Protein AF-A0A5K0ZFK5-F1 (afdb_monomer)

Solvent-accessible surface area (backbone atoms only — not comparable to full-atom values): 21988 Å² total; per-residue (Å²): 106,70,67,53,51,36,44,46,55,50,48,54,50,52,52,49,49,63,75,48,61,84,63,78,87,82,88,67,73,70,59,65,65,57,40,47,61,36,30,50,50,50,35,52,39,52,66,35,90,48,63,68,56,15,51,52,41,49,51,47,44,51,63,68,31,66,89,51,40,67,65,50,42,47,50,45,37,49,56,55,43,52,53,73,75,44,92,79,82,52,53,67,60,52,43,52,50,42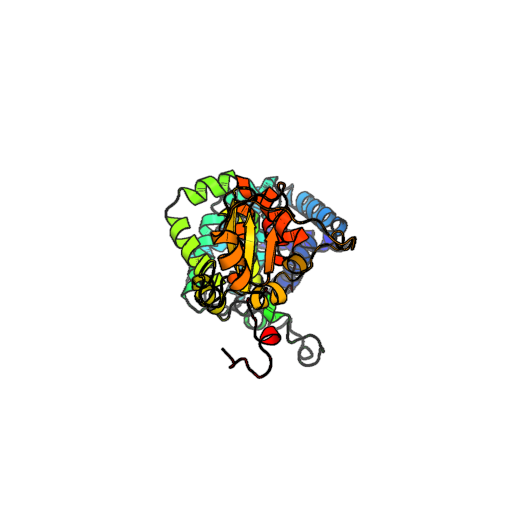,41,43,30,35,50,45,35,59,40,26,70,37,74,89,46,29,61,51,33,52,74,62,40,34,63,62,45,40,53,52,51,43,53,53,48,71,72,65,75,59,68,50,32,61,67,72,55,44,51,88,76,53,56,96,62,64,90,71,51,99,68,57,92,53,61,58,48,22,48,17,45,28,42,56,49,28,31,36,39,50,22,50,41,43,48,57,68,42,68,65,60,45,52,55,43,74,75,38,74,73,40,59,58,46,50,55,51,42,54,46,54,51,65,44,85,80,66,11,40,46,41,38,42,31,41,32,59,42,36,42,75,74,27,34,44,57,40,62,41,75,58,8,62,61,47,45,75,51,61,64,31,78,81,83,37,54,32,35,39,33,37,61,88,70,51,75,44,38,35,45,58,69,55,37,55,71,50,25,43,58,75,72,55,75,78,90,76,81,84,73,91,72,84,88,76,92,77,91,78,90,58,74,69,56,58,57,50,46,72,74,30,88,41,73,46,77,50,57,81,86,51,56,54,71,39,50,54,45,51,52,43,26,57,48,17,33,35,35,78,47,59,79,87,45,44,68,61,32,34,53,52,25,53,71,29,63,31,59,68,58,29,41,56,66,63,68,57,75,75,61,88,79,55,82,71,77,74,66,75,57,65,86,73,39,50,99,80,44,75,91,129

Nearest PDB structures (foldseek):
  4zbi-assembly2_B  TM=2.878E-01  e=2.462E+00  Homo sapiens
  4zbi-assembly4_D  TM=2.716E-01  e=4.589E+00  Homo sapiens
  8av9-assembly1_A  TM=2.940E-01  e=5.993E+00  Homo sapiens
  6fs2-assembly2_B  TM=2.934E-01  e=6.550E+00  Homo sapiens

pLDDT: mean 74.73, std 19.28, range [26.2, 96.94]

Sequence (389 aa):
SFVADCCFHVHSSVSVDVVGKLGCIPHDLVNEFEMEPAARALLLLIFSPCKQIASQTHNCLLEALKPHGSRYMELLVHSLEMVMHSSVNGAFDQLRVVIALMSLASCSNLSPYQDYIIQCGGPRVLSSIIRKHSSAGLRISRSSIVSHTLDKYDSRTCCSDHRDGWEGMDIILFFAMCSFAELAKNSDFLLEIRQTSEVQCSLETFLDLLNGRGFGSGVQWFVAHILRCFGMYGFPSKFGSRVRKQLNVDKYADLRLMLPDGEYLQAHKVILAARCPLLLVPTETASGSNKSRRASCADEDLEQLCTKFSNVVRLSSRVHGCCMKKLMEFAYTGFVEVDHDHVKHLKILAKLSNLQTLTFLLSGKRPKWGSAVATCDFSSALESAGHPF

Organism: NCBI:txid210225

Mean predicted aligned error: 12.01 Å

Structure (mmCIF, N/CA/C/O backbone):
data_AF-A0A5K0ZFK5-F1
#
_entry.id   AF-A0A5K0ZFK5-F1
#
loop_
_atom_site.group_PDB
_atom_site.id
_atom_site.type_symbol
_atom_site.label_atom_id
_atom_site.label_alt_id
_atom_site.label_comp_id
_atom_site.label_asym_id
_atom_site.label_entity_id
_atom_site.label_seq_id
_atom_site.pdbx_PDB_ins_code
_atom_site.Cartn_x
_atom_site.Cartn_y
_atom_site.Cartn_z
_atom_site.occupancy
_atom_site.B_iso_or_equiv
_atom_site.auth_seq_id
_atom_site.auth_comp_id
_atom_site.auth_asym_id
_atom_site.auth_atom_id
_atom_site.pdbx_PDB_model_num
ATOM 1 N N . SER A 1 1 ? 19.390 -21.320 -13.786 1.00 43.38 1 SER A N 1
ATOM 2 C CA . SER A 1 1 ? 19.225 -21.053 -15.223 1.00 43.38 1 SER A CA 1
ATOM 3 C C . SER A 1 1 ? 18.142 -20.015 -15.433 1.00 43.38 1 SER A C 1
ATOM 5 O O . SER A 1 1 ? 18.494 -18.853 -15.412 1.00 43.38 1 SER A O 1
ATOM 7 N N . PHE A 1 2 ? 16.850 -20.367 -15.403 1.00 41.78 2 PHE A N 1
ATOM 8 C CA . PHE A 1 2 ? 15.735 -19.467 -15.756 1.00 41.78 2 PHE A CA 1
ATOM 9 C C . PHE A 1 2 ? 15.775 -18.041 -15.169 1.00 41.78 2 PHE A C 1
ATOM 11 O O . PHE A 1 2 ? 15.620 -17.074 -15.897 1.00 41.78 2 PHE A O 1
ATOM 18 N N . VAL A 1 3 ? 16.028 -17.884 -13.865 1.00 41.66 3 VAL A N 1
ATOM 19 C CA . VAL A 1 3 ? 16.108 -16.552 -13.226 1.00 41.66 3 VAL A CA 1
ATOM 20 C C . VAL A 1 3 ? 17.280 -15.723 -13.764 1.00 41.66 3 VAL A C 1
ATOM 22 O O . VAL A 1 3 ? 17.138 -14.525 -13.983 1.00 41.66 3 VAL A O 1
ATOM 25 N N . ALA A 1 4 ? 18.428 -16.362 -13.996 1.00 48.28 4 ALA A N 1
ATOM 26 C CA . ALA A 1 4 ? 19.593 -15.710 -14.584 1.00 48.28 4 ALA A CA 1
ATOM 27 C C . ALA A 1 4 ? 19.340 -15.362 -16.057 1.00 48.28 4 ALA A C 1
ATOM 29 O O . ALA A 1 4 ? 19.705 -14.271 -16.476 1.00 48.28 4 ALA A O 1
ATOM 30 N N . ASP A 1 5 ? 18.641 -16.232 -16.790 1.00 47.66 5 ASP A N 1
ATOM 31 C CA . ASP A 1 5 ? 18.256 -16.012 -18.186 1.00 47.66 5 ASP A CA 1
ATOM 32 C C . ASP A 1 5 ? 17.273 -14.826 -18.300 1.00 47.66 5 ASP A C 1
ATOM 34 O O . ASP A 1 5 ? 17.488 -13.925 -19.107 1.00 47.66 5 ASP A O 1
ATOM 38 N N . CYS A 1 6 ? 16.264 -14.727 -17.422 1.00 50.66 6 CYS A N 1
ATOM 39 C CA . CYS A 1 6 ? 15.365 -13.566 -17.356 1.00 50.66 6 CYS A CA 1
ATOM 40 C C . CYS A 1 6 ? 16.104 -12.267 -16.999 1.00 50.66 6 CYS A C 1
ATOM 42 O O . CYS A 1 6 ? 15.890 -11.245 -17.649 1.00 50.66 6 CYS A O 1
ATOM 44 N N . CYS A 1 7 ? 16.984 -12.288 -15.989 1.00 50.97 7 CYS A N 1
ATOM 45 C CA . CYS A 1 7 ? 17.788 -11.116 -15.628 1.00 50.97 7 CYS A CA 1
ATOM 46 C C . CYS A 1 7 ? 18.709 -10.687 -16.780 1.00 50.97 7 CYS A C 1
ATOM 48 O O . CYS A 1 7 ? 18.853 -9.494 -17.040 1.00 50.97 7 CYS A O 1
ATOM 50 N N . PHE A 1 8 ? 19.310 -11.649 -17.483 1.00 51.06 8 PHE A N 1
ATOM 51 C CA . PHE A 1 8 ? 20.207 -11.401 -18.604 1.00 51.06 8 PHE A CA 1
ATOM 52 C C . PHE A 1 8 ? 19.466 -10.852 -19.826 1.00 51.06 8 PHE A C 1
ATOM 54 O O . PHE A 1 8 ? 19.931 -9.878 -20.411 1.00 51.06 8 PHE A O 1
ATOM 61 N N . HIS A 1 9 ? 18.300 -11.396 -20.187 1.00 55.97 9 HIS A N 1
ATOM 62 C CA . HIS A 1 9 ? 17.491 -10.894 -21.304 1.00 55.97 9 HIS A CA 1
ATOM 63 C C . HIS A 1 9 ? 16.964 -9.476 -21.055 1.00 55.97 9 HIS A C 1
ATOM 65 O O . HIS A 1 9 ? 17.112 -8.611 -21.915 1.00 55.97 9 HIS A O 1
ATOM 71 N N . VAL A 1 10 ? 16.439 -9.193 -19.854 1.00 53.88 10 VAL A N 1
ATOM 72 C CA . VAL A 1 10 ? 15.960 -7.842 -19.507 1.00 53.88 10 VAL A CA 1
ATOM 73 C C . VAL A 1 10 ? 17.112 -6.827 -19.521 1.00 53.88 10 VAL A C 1
ATOM 75 O O . VAL A 1 10 ? 16.961 -5.718 -20.029 1.00 53.88 10 VAL A O 1
ATOM 78 N N . HIS A 1 11 ? 18.286 -7.209 -19.011 1.00 51.56 11 HIS A N 1
ATOM 79 C CA . HIS A 1 11 ? 19.435 -6.312 -18.908 1.00 51.56 11 HIS A CA 1
ATOM 80 C C . HIS A 1 11 ? 20.177 -6.108 -20.236 1.00 51.56 11 HIS A C 1
ATOM 82 O O . HIS A 1 11 ? 20.520 -4.973 -20.569 1.00 51.56 11 HIS A O 1
ATOM 88 N N . SER A 1 12 ? 20.442 -7.178 -20.992 1.00 43.53 12 SER A N 1
ATOM 89 C CA . SER A 1 12 ? 21.165 -7.104 -22.268 1.00 43.53 12 SER A CA 1
ATOM 90 C C . SER A 1 12 ? 20.403 -6.257 -23.282 1.00 43.53 12 SER A C 1
ATOM 92 O O . SER A 1 12 ? 20.999 -5.368 -23.876 1.00 43.53 12 SER A O 1
ATOM 94 N N . SER A 1 13 ? 19.087 -6.418 -23.397 1.00 43.31 13 SER A N 1
ATOM 95 C CA . SER A 1 13 ? 18.300 -5.686 -24.391 1.00 43.31 13 SER A CA 1
ATOM 96 C C . SER A 1 13 ? 17.993 -4.242 -23.987 1.00 43.31 13 SER A C 1
ATOM 98 O O . SER A 1 13 ? 18.060 -3.380 -24.847 1.00 43.31 13 SER A O 1
ATOM 100 N N . VAL A 1 14 ? 17.736 -3.912 -22.710 1.00 41.12 14 VAL A N 1
ATOM 101 C CA . VAL A 1 14 ? 17.539 -2.498 -22.302 1.00 41.12 14 VAL A CA 1
ATOM 102 C C . VAL A 1 14 ? 18.869 -1.727 -22.300 1.00 41.12 14 VAL A C 1
ATOM 104 O O . VAL A 1 14 ? 18.901 -0.552 -22.657 1.00 41.12 14 VAL A O 1
ATOM 107 N N . SER A 1 15 ? 19.991 -2.384 -21.983 1.00 35.34 15 SER A N 1
ATOM 108 C CA . SER A 1 15 ? 21.320 -1.769 -22.113 1.00 35.34 15 SER A CA 1
ATOM 109 C C . SER A 1 15 ? 21.721 -1.586 -23.580 1.00 35.34 15 SER A C 1
ATOM 111 O O . SER A 1 15 ? 22.246 -0.535 -23.928 1.00 35.34 15 SER A O 1
ATOM 113 N N . VAL A 1 16 ? 21.443 -2.557 -24.458 1.00 34.56 16 VAL A N 1
ATOM 114 C CA . VAL A 1 16 ? 21.756 -2.467 -25.898 1.00 34.56 16 VAL A CA 1
ATOM 115 C C . VAL A 1 16 ? 20.800 -1.518 -26.632 1.00 34.56 16 VAL A C 1
ATOM 117 O O . VAL A 1 16 ? 21.256 -0.755 -27.481 1.00 34.56 16 VAL A O 1
ATOM 120 N N . ASP A 1 17 ? 19.519 -1.458 -26.262 1.00 37.19 17 ASP A N 1
ATOM 121 C CA . ASP A 1 17 ? 18.563 -0.544 -26.896 1.00 37.19 17 ASP A CA 1
ATOM 122 C C . ASP A 1 17 ? 18.701 0.894 -26.413 1.00 37.19 17 ASP A C 1
ATOM 124 O O . ASP A 1 17 ? 18.591 1.807 -27.225 1.00 37.19 17 ASP A O 1
ATOM 128 N N . VAL A 1 18 ? 18.992 1.143 -25.135 1.00 35.75 18 VAL A N 1
ATOM 129 C CA . VAL A 1 18 ? 19.083 2.529 -24.653 1.00 35.75 18 VAL A CA 1
ATOM 130 C C . VAL A 1 18 ? 20.481 3.128 -24.867 1.00 35.75 18 VAL A C 1
ATOM 132 O O . VAL A 1 18 ? 20.592 4.325 -25.131 1.00 35.75 18 VAL A O 1
ATOM 135 N N . VAL A 1 19 ? 21.552 2.321 -24.841 1.00 32.56 19 VAL A N 1
ATOM 136 C CA . VAL A 1 19 ? 22.921 2.796 -25.147 1.00 32.56 19 VAL A CA 1
ATOM 137 C C . VAL A 1 19 ? 23.208 2.785 -26.656 1.00 32.56 19 VAL A C 1
ATOM 139 O O . VAL A 1 19 ? 24.005 3.597 -27.119 1.00 32.56 19 VAL A O 1
ATOM 142 N N . GLY A 1 20 ? 22.536 1.933 -27.441 1.00 31.80 20 GLY A N 1
ATOM 143 C CA . GLY A 1 20 ? 22.727 1.832 -28.893 1.00 31.80 20 GLY A CA 1
ATOM 144 C C . GLY A 1 20 ? 21.779 2.671 -29.760 1.00 31.80 20 GLY A C 1
ATOM 145 O O . GLY A 1 20 ? 22.152 3.009 -30.878 1.00 31.80 20 GLY A O 1
ATOM 146 N N . LYS A 1 21 ? 20.573 3.042 -29.293 1.00 35.56 21 LYS A N 1
ATOM 147 C CA . LYS A 1 21 ? 19.525 3.624 -30.171 1.00 35.56 21 LYS A CA 1
ATOM 148 C C . LYS A 1 21 ? 19.198 5.106 -29.951 1.00 35.56 21 LYS A C 1
ATOM 150 O O . LYS A 1 21 ? 18.227 5.599 -30.518 1.00 35.56 21 LYS A O 1
ATOM 155 N N . LEU A 1 22 ? 20.038 5.857 -29.232 1.00 31.20 22 LEU A N 1
ATOM 156 C CA . LEU A 1 22 ? 20.017 7.333 -29.284 1.00 31.20 22 LEU A CA 1
ATOM 157 C C . LEU A 1 22 ? 20.700 7.909 -30.546 1.00 31.20 22 LEU A C 1
ATOM 159 O O . LEU A 1 22 ? 20.709 9.121 -30.744 1.00 31.20 22 LEU A O 1
ATOM 163 N N . GLY A 1 23 ? 21.192 7.054 -31.449 1.00 27.72 23 GLY A N 1
ATOM 164 C CA . GLY A 1 23 ? 21.588 7.435 -32.801 1.00 27.72 23 GLY A CA 1
ATOM 165 C C . GLY A 1 23 ? 21.815 6.216 -33.697 1.00 27.72 23 GLY A C 1
ATOM 166 O O . GLY A 1 23 ? 22.796 5.511 -33.514 1.00 27.72 23 GLY A O 1
ATOM 167 N N . CYS A 1 24 ? 20.944 6.043 -34.700 1.00 26.56 24 CYS A N 1
ATOM 168 C CA . CYS A 1 24 ? 21.147 5.259 -35.935 1.00 26.56 24 CYS A CA 1
ATOM 169 C C . CYS A 1 24 ? 20.766 3.743 -35.974 1.00 26.56 24 CYS A C 1
ATOM 171 O O . CYS A 1 24 ? 21.586 2.881 -35.693 1.00 26.56 24 CYS A O 1
ATOM 173 N N . ILE A 1 25 ? 19.589 3.483 -36.596 1.00 26.20 25 ILE A N 1
ATOM 174 C CA . ILE A 1 25 ? 19.181 2.342 -37.483 1.00 26.20 25 ILE A CA 1
ATOM 175 C C . ILE A 1 25 ? 18.858 0.964 -36.809 1.00 26.20 25 ILE A C 1
ATOM 177 O O . ILE A 1 25 ? 19.362 0.674 -35.734 1.00 26.20 25 ILE A O 1
ATOM 181 N N . PRO A 1 26 ? 18.056 0.067 -37.442 1.00 35.16 26 PRO A N 1
ATOM 182 C CA . PRO A 1 26 ? 16.591 -0.013 -37.510 1.00 35.16 26 PRO A CA 1
ATOM 183 C C . PRO A 1 26 ? 15.972 -1.109 -36.597 1.00 35.16 26 PRO A C 1
ATOM 185 O O . PRO A 1 26 ? 16.657 -1.922 -35.989 1.00 35.16 26 PRO A O 1
ATOM 188 N N . HIS A 1 27 ? 14.637 -1.113 -36.532 1.00 40.22 27 HIS A N 1
ATOM 189 C CA . HIS A 1 27 ? 13.757 -2.056 -35.829 1.00 40.22 27 HIS A CA 1
ATOM 190 C C . HIS A 1 27 ? 14.098 -3.550 -35.994 1.00 40.22 27 HIS A C 1
ATOM 192 O O . HIS A 1 27 ? 13.883 -4.101 -37.069 1.00 40.22 27 HIS A O 1
ATOM 198 N N . ASP A 1 28 ? 14.389 -4.223 -34.877 1.00 35.78 28 ASP A N 1
ATOM 199 C CA . ASP A 1 28 ? 13.986 -5.619 -34.672 1.00 35.78 28 ASP A CA 1
ATOM 200 C C . ASP A 1 28 ? 12.781 -5.642 -33.726 1.00 35.78 28 ASP A C 1
ATOM 202 O O . ASP A 1 28 ? 12.896 -5.686 -32.502 1.00 35.78 28 ASP A O 1
ATOM 206 N N . LEU A 1 29 ? 11.591 -5.585 -34.330 1.00 40.47 29 LEU A N 1
ATOM 207 C CA . LEU A 1 29 ? 10.283 -5.680 -33.669 1.00 40.47 29 LEU A CA 1
ATOM 208 C C . LEU A 1 29 ? 10.113 -6.962 -32.836 1.00 40.47 29 LEU A C 1
ATOM 210 O O . LEU A 1 29 ? 9.265 -7.002 -31.955 1.00 40.47 29 LEU A O 1
ATOM 214 N N . VAL A 1 30 ? 10.907 -8.000 -33.104 1.00 41.25 30 VAL A N 1
ATOM 215 C CA . VAL A 1 30 ? 10.791 -9.323 -32.473 1.00 41.25 30 VAL A CA 1
ATOM 216 C C . VAL A 1 30 ? 11.303 -9.319 -31.027 1.00 41.25 30 VAL A C 1
ATOM 218 O O . VAL A 1 30 ? 10.747 -10.023 -30.191 1.00 41.25 30 VAL A O 1
ATOM 221 N N . ASN A 1 31 ? 12.294 -8.483 -30.694 1.00 55.72 31 ASN A N 1
ATOM 222 C CA . ASN A 1 31 ? 12.920 -8.507 -29.368 1.00 55.72 31 ASN A CA 1
ATOM 223 C C . ASN A 1 31 ? 12.060 -7.788 -28.307 1.00 55.72 31 ASN A C 1
ATOM 225 O O . ASN A 1 31 ? 11.930 -8.266 -27.190 1.00 55.72 31 ASN A O 1
ATOM 229 N N . GLU A 1 32 ? 11.384 -6.681 -28.643 1.00 55.88 32 GLU A N 1
ATOM 230 C CA . GLU A 1 32 ? 10.577 -5.910 -27.671 1.00 55.88 32 GLU A CA 1
ATOM 231 C C . GLU A 1 32 ? 9.338 -6.669 -27.155 1.00 55.88 32 GLU A C 1
ATOM 233 O O . GLU A 1 32 ? 8.890 -6.439 -26.030 1.00 55.88 32 GLU A O 1
ATOM 238 N N . PHE A 1 33 ? 8.805 -7.609 -27.938 1.00 59.19 33 PHE A N 1
ATOM 239 C CA . PHE A 1 33 ? 7.636 -8.404 -27.552 1.00 59.19 33 PHE A CA 1
ATOM 240 C C . PHE A 1 33 ? 7.965 -9.565 -26.606 1.00 59.19 33 PHE A C 1
ATOM 242 O O . PHE A 1 33 ? 7.123 -9.941 -25.793 1.00 59.19 33 PHE A O 1
ATOM 249 N N . GLU A 1 34 ? 9.192 -10.088 -26.638 1.00 67.81 34 GLU A N 1
ATOM 250 C CA . GLU A 1 34 ? 9.672 -11.063 -25.647 1.00 67.81 34 GLU A CA 1
ATOM 251 C C . GLU A 1 34 ? 10.040 -10.392 -24.310 1.00 67.81 34 GLU A C 1
ATOM 253 O O . GLU A 1 34 ? 10.071 -11.033 -23.254 1.00 67.81 34 GLU A O 1
ATOM 258 N N . MET A 1 35 ? 10.245 -9.072 -24.330 1.00 73.19 35 MET A N 1
ATOM 259 C CA . MET A 1 35 ? 10.712 -8.300 -23.180 1.00 73.19 35 MET A CA 1
ATOM 260 C C . MET A 1 35 ? 9.621 -7.989 -22.155 1.00 73.19 35 MET A C 1
ATOM 262 O O . MET A 1 35 ? 9.922 -7.983 -20.962 1.00 73.19 35 MET A O 1
ATOM 266 N N . GLU A 1 36 ? 8.363 -7.770 -22.559 1.00 83.00 36 GLU A N 1
ATOM 267 C CA . GLU A 1 36 ? 7.266 -7.607 -21.585 1.00 83.00 36 GLU A CA 1
ATOM 268 C C . GLU A 1 36 ? 7.057 -8.869 -20.747 1.00 83.00 36 GLU A C 1
ATOM 270 O O . GLU A 1 36 ? 7.110 -8.754 -19.518 1.00 83.00 36 GLU A O 1
ATOM 275 N N . PRO A 1 37 ? 6.921 -10.072 -21.342 1.00 79.81 37 PRO A N 1
ATOM 276 C CA . PRO A 1 37 ? 6.804 -11.301 -20.570 1.00 79.81 37 PRO A CA 1
ATOM 277 C C . PRO A 1 37 ? 8.011 -11.543 -19.659 1.00 79.81 37 PRO A C 1
ATOM 279 O O . PRO A 1 37 ? 7.828 -11.949 -18.509 1.00 79.81 37 PRO A O 1
ATOM 282 N N . ALA A 1 38 ? 9.233 -11.256 -20.127 1.00 80.50 38 ALA A N 1
ATOM 283 C CA . ALA A 1 38 ? 10.453 -11.416 -19.337 1.00 80.50 38 ALA A CA 1
ATOM 284 C C . ALA A 1 38 ? 10.520 -10.438 -18.149 1.00 80.50 38 ALA A C 1
ATOM 286 O O . ALA A 1 38 ? 10.748 -10.862 -17.012 1.00 80.50 38 ALA A O 1
ATOM 287 N N . ALA A 1 39 ? 10.264 -9.146 -18.379 1.00 84.12 39 ALA A N 1
ATOM 288 C CA . ALA A 1 39 ? 10.234 -8.124 -17.331 1.00 84.12 39 ALA A CA 1
ATOM 289 C C . ALA A 1 39 ? 9.124 -8.402 -16.306 1.00 84.12 39 ALA A C 1
ATOM 291 O O . ALA A 1 39 ? 9.333 -8.288 -15.096 1.00 84.12 39 ALA A O 1
ATOM 292 N N . ARG A 1 40 ? 7.959 -8.856 -16.776 1.00 85.56 40 ARG A N 1
ATOM 293 C CA . ARG A 1 40 ? 6.840 -9.266 -15.925 1.00 85.56 40 ARG A CA 1
ATOM 294 C C . ARG A 1 40 ? 7.186 -10.493 -15.085 1.00 85.56 40 ARG A C 1
ATOM 296 O O . ARG A 1 40 ? 6.890 -10.513 -13.891 1.00 85.56 40 ARG A O 1
ATOM 303 N N . ALA A 1 41 ? 7.811 -11.511 -15.676 1.00 85.06 41 ALA A N 1
ATOM 304 C CA . ALA A 1 41 ? 8.255 -12.698 -14.951 1.00 85.06 41 ALA A CA 1
ATOM 305 C C . ALA A 1 41 ? 9.278 -12.335 -13.867 1.00 85.06 41 ALA A C 1
ATOM 307 O O . ALA A 1 41 ? 9.127 -12.762 -12.721 1.00 85.06 41 ALA A O 1
ATOM 308 N N . LEU A 1 42 ? 10.263 -11.493 -14.197 1.00 87.12 42 LEU A N 1
ATOM 309 C CA . LEU A 1 42 ? 11.239 -10.973 -13.240 1.00 87.12 42 LEU A CA 1
ATOM 310 C C . LEU A 1 42 ? 10.550 -10.263 -12.068 1.00 87.12 42 LEU A C 1
ATOM 312 O O . LEU A 1 42 ? 10.828 -10.576 -10.908 1.00 87.12 42 LEU A O 1
ATOM 316 N N . LEU A 1 43 ? 9.601 -9.370 -12.358 1.00 88.12 43 LEU A N 1
ATOM 317 C CA . LEU A 1 43 ? 8.835 -8.671 -11.333 1.00 88.12 43 LEU A CA 1
ATOM 318 C C . LEU A 1 43 ? 8.073 -9.661 -10.437 1.00 88.12 43 LEU A C 1
ATOM 320 O O . LEU A 1 43 ? 8.190 -9.615 -9.216 1.00 88.12 43 LEU A O 1
ATOM 324 N N . LEU A 1 44 ? 7.339 -10.617 -11.009 1.00 88.00 44 LEU A N 1
ATOM 325 C CA . LEU A 1 44 ? 6.598 -11.616 -10.229 1.00 88.00 44 LEU A CA 1
ATOM 326 C C . LEU A 1 44 ? 7.513 -12.480 -9.346 1.00 88.00 44 LEU A C 1
ATOM 328 O O . LEU A 1 44 ? 7.132 -12.833 -8.229 1.00 88.00 44 LEU A O 1
ATOM 332 N N . LEU A 1 45 ? 8.725 -12.793 -9.811 1.00 88.94 45 LEU A N 1
ATOM 333 C CA . LEU A 1 45 ? 9.728 -13.521 -9.033 1.00 88.94 45 LEU A CA 1
ATOM 334 C C . LEU A 1 45 ? 10.265 -12.684 -7.861 1.00 88.94 45 LEU A C 1
ATOM 336 O O . LEU A 1 45 ? 10.371 -13.199 -6.746 1.00 88.94 45 LEU A O 1
ATOM 340 N N . ILE A 1 46 ? 10.524 -11.390 -8.072 1.00 87.94 46 ILE A N 1
ATOM 341 C CA . ILE A 1 46 ? 10.930 -10.438 -7.020 1.00 87.94 46 ILE A CA 1
ATOM 342 C C . ILE A 1 46 ? 9.831 -10.271 -5.965 1.00 87.94 46 ILE A C 1
ATOM 344 O O . ILE A 1 46 ? 10.106 -10.221 -4.762 1.00 87.94 46 ILE A O 1
ATOM 348 N N . PHE A 1 47 ? 8.574 -10.213 -6.403 1.00 85.88 47 PHE A N 1
ATOM 349 C CA . PHE A 1 47 ? 7.400 -10.078 -5.539 1.00 85.88 47 PHE A CA 1
ATOM 350 C C . PHE A 1 47 ? 6.843 -11.427 -5.053 1.00 85.88 47 PHE A C 1
ATOM 352 O O . PHE A 1 47 ? 5.768 -11.475 -4.447 1.00 85.88 47 PHE A O 1
ATOM 359 N N . SER A 1 48 ? 7.576 -12.525 -5.263 1.00 86.25 48 SER A N 1
ATOM 360 C CA . SER A 1 48 ? 7.136 -13.862 -4.877 1.00 86.25 48 SER A CA 1
ATOM 361 C C . SER A 1 48 ? 6.899 -13.968 -3.363 1.00 86.25 48 SER A C 1
ATOM 363 O O . SER A 1 48 ? 7.726 -13.517 -2.563 1.00 86.25 48 SER A O 1
ATOM 365 N N . PRO A 1 49 ? 5.809 -14.625 -2.917 1.00 82.56 49 PRO A N 1
ATOM 366 C CA . PRO A 1 49 ? 5.601 -14.915 -1.499 1.00 82.56 49 PRO A CA 1
ATOM 367 C C . PRO A 1 49 ? 6.634 -15.913 -0.948 1.00 82.56 49 PRO A C 1
ATOM 369 O O . PRO A 1 49 ? 6.807 -16.008 0.271 1.00 82.56 49 PRO A O 1
ATOM 372 N N . CYS A 1 50 ? 7.329 -16.653 -1.821 1.00 87.50 50 CYS A N 1
ATOM 373 C CA . CYS A 1 50 ? 8.421 -17.534 -1.439 1.00 87.50 50 CYS A CA 1
ATOM 374 C C . CYS A 1 50 ? 9.703 -16.721 -1.220 1.00 87.50 50 CYS A C 1
ATOM 376 O O . CYS A 1 50 ? 10.346 -16.278 -2.173 1.00 87.50 50 CYS A O 1
ATOM 378 N N . LYS A 1 51 ? 10.111 -16.579 0.048 1.00 88.69 51 LYS A N 1
ATOM 379 C CA . LYS A 1 51 ? 11.319 -15.829 0.435 1.00 88.69 51 LYS A CA 1
ATOM 380 C C . LYS A 1 51 ? 12.582 -16.312 -0.280 1.00 88.69 51 LYS A C 1
ATOM 382 O O . LYS A 1 51 ? 13.428 -15.491 -0.611 1.00 88.69 51 LYS A O 1
ATOM 387 N N . GLN A 1 52 ? 12.704 -17.619 -0.515 1.00 90.94 52 GLN A N 1
ATOM 388 C CA . GLN A 1 52 ? 13.859 -18.193 -1.202 1.00 90.94 52 GLN A CA 1
ATOM 389 C C . GLN A 1 52 ? 13.921 -17.737 -2.664 1.00 90.94 52 GLN A C 1
ATOM 391 O O . GLN A 1 52 ? 14.961 -17.248 -3.092 1.00 90.94 52 GLN A O 1
ATOM 396 N N . ILE A 1 53 ? 12.804 -17.826 -3.396 1.00 88.69 53 ILE A N 1
ATOM 397 C CA . ILE A 1 53 ? 12.719 -17.381 -4.796 1.00 88.69 53 ILE A CA 1
ATOM 398 C C . ILE A 1 53 ? 12.990 -15.880 -4.891 1.00 88.69 53 ILE A C 1
ATOM 400 O O . ILE A 1 53 ? 13.839 -15.460 -5.675 1.00 88.69 53 ILE A O 1
ATOM 404 N N . ALA A 1 54 ? 12.320 -15.078 -4.060 1.00 88.56 54 ALA A N 1
ATOM 405 C CA . ALA A 1 54 ? 12.493 -13.629 -4.062 1.00 88.56 54 ALA A CA 1
ATOM 406 C C . ALA A 1 54 ? 13.944 -13.226 -3.746 1.00 88.56 54 ALA A C 1
ATOM 408 O O . ALA A 1 54 ? 14.516 -12.386 -4.435 1.00 88.56 54 ALA A O 1
ATOM 409 N N . SER A 1 55 ? 14.570 -13.858 -2.745 1.00 88.69 55 SER A N 1
ATOM 410 C CA . SER A 1 55 ? 15.962 -13.582 -2.370 1.00 88.69 55 SER A CA 1
ATOM 411 C C . SER A 1 55 ? 16.955 -13.997 -3.454 1.00 88.69 55 SER A C 1
ATOM 413 O O . SER A 1 55 ? 17.877 -13.240 -3.740 1.00 88.69 55 SER A O 1
ATOM 415 N N . GLN A 1 56 ? 16.784 -15.174 -4.063 1.00 89.19 56 GLN A N 1
ATOM 416 C CA . GLN A 1 56 ? 17.650 -15.626 -5.155 1.00 89.19 56 GLN A CA 1
ATOM 417 C C . GLN A 1 56 ? 17.526 -14.707 -6.370 1.00 89.19 56 GLN A C 1
ATOM 419 O O . GLN A 1 56 ? 18.536 -14.316 -6.945 1.00 89.19 56 GLN A O 1
ATOM 424 N N . THR A 1 57 ? 16.302 -14.303 -6.708 1.00 87.62 57 THR A N 1
ATOM 425 C CA . THR A 1 57 ? 16.037 -13.376 -7.814 1.00 87.62 57 THR A CA 1
ATOM 426 C C . THR A 1 57 ? 16.674 -12.014 -7.569 1.00 87.62 57 THR A C 1
ATOM 428 O O . THR A 1 57 ? 17.350 -11.493 -8.451 1.00 87.62 57 THR A O 1
ATOM 431 N N . HIS A 1 58 ? 16.542 -11.470 -6.355 1.00 88.44 58 HIS A N 1
ATOM 432 C CA . HIS A 1 58 ? 17.214 -10.229 -5.972 1.00 88.44 58 HIS A CA 1
ATOM 433 C C . HIS A 1 58 ? 18.737 -10.322 -6.112 1.00 88.44 58 HIS A C 1
ATOM 435 O O . HIS A 1 58 ? 19.344 -9.407 -6.660 1.00 88.44 58 HIS A O 1
ATOM 441 N N . ASN A 1 59 ? 19.345 -11.424 -5.664 1.00 86.50 59 ASN A N 1
ATOM 442 C CA . ASN A 1 59 ? 20.789 -11.625 -5.783 1.00 86.50 59 ASN A CA 1
ATOM 443 C C . ASN A 1 59 ? 21.220 -11.722 -7.251 1.00 86.50 59 ASN A C 1
ATOM 445 O O . ASN A 1 59 ? 22.159 -11.045 -7.650 1.00 86.50 59 ASN A O 1
ATOM 449 N N . CYS A 1 60 ? 20.513 -12.503 -8.074 1.00 86.62 60 CYS A N 1
ATOM 450 C CA . CYS A 1 60 ? 20.804 -12.606 -9.505 1.00 86.62 60 CYS A CA 1
ATOM 451 C C . CYS A 1 60 ? 20.688 -11.253 -10.215 1.00 86.62 60 CYS A C 1
ATOM 453 O O . CYS A 1 60 ? 21.546 -10.917 -11.026 1.00 86.62 60 CYS A O 1
ATOM 455 N N . LEU A 1 61 ? 19.651 -10.470 -9.904 1.00 86.12 61 LEU A N 1
ATOM 456 C CA . LEU A 1 61 ? 19.475 -9.137 -10.473 1.00 86.12 61 LEU A CA 1
ATOM 457 C C . LEU A 1 61 ? 20.589 -8.180 -10.028 1.00 86.12 61 LEU A C 1
ATOM 459 O O . LEU A 1 61 ? 21.120 -7.439 -10.849 1.00 86.12 61 LEU A O 1
ATOM 463 N N . LEU A 1 62 ? 20.977 -8.221 -8.751 1.00 85.94 62 LEU A N 1
ATOM 464 C CA . LEU A 1 62 ? 22.076 -7.411 -8.233 1.00 85.94 62 LEU A CA 1
ATOM 465 C C . LEU A 1 62 ? 23.397 -7.741 -8.939 1.00 85.94 62 LEU A C 1
ATOM 467 O O . LEU A 1 62 ? 24.087 -6.825 -9.371 1.00 85.94 62 LEU A O 1
ATOM 471 N N . GLU A 1 63 ? 23.728 -9.026 -9.100 1.00 84.25 63 GLU A N 1
ATOM 472 C CA . GLU A 1 63 ? 24.920 -9.460 -9.843 1.00 84.25 63 GLU A CA 1
ATOM 473 C C . GLU A 1 63 ? 24.886 -8.995 -11.303 1.00 84.25 63 GLU A C 1
ATOM 475 O O . GLU A 1 63 ? 25.888 -8.486 -11.803 1.00 84.25 63 GLU A O 1
ATOM 480 N N . ALA A 1 64 ? 23.732 -9.106 -11.968 1.00 81.88 64 ALA A N 1
ATOM 481 C CA . ALA A 1 64 ? 23.567 -8.661 -13.350 1.00 81.88 64 ALA A CA 1
ATOM 482 C C . ALA A 1 64 ? 23.773 -7.144 -13.510 1.00 81.88 64 ALA A C 1
ATOM 484 O O . ALA A 1 64 ? 24.335 -6.705 -14.509 1.00 81.88 64 ALA A O 1
ATOM 485 N N . LEU A 1 65 ? 23.365 -6.351 -12.514 1.00 83.56 65 LEU A N 1
ATOM 486 C CA . LEU A 1 65 ? 23.478 -4.893 -12.530 1.00 83.56 65 LEU A CA 1
ATOM 487 C C . LEU A 1 65 ? 24.853 -4.369 -12.084 1.00 83.56 65 LEU A C 1
ATOM 489 O O . LEU A 1 65 ? 25.133 -3.187 -12.278 1.00 83.56 65 LEU A O 1
ATOM 493 N N . LYS A 1 66 ? 25.739 -5.188 -11.501 1.00 82.00 66 LYS A N 1
ATOM 494 C CA . LYS A 1 66 ? 27.057 -4.719 -11.020 1.00 82.00 66 LYS A CA 1
ATOM 495 C C . LYS A 1 66 ? 27.878 -3.931 -12.055 1.00 82.00 66 LYS A C 1
ATOM 497 O O . LYS A 1 66 ? 28.449 -2.918 -11.657 1.00 82.00 66 LYS A O 1
ATOM 502 N N . PRO A 1 67 ? 27.955 -4.325 -13.342 1.00 79.75 67 PRO A N 1
ATOM 503 C CA . PRO A 1 67 ? 28.819 -3.636 -14.302 1.00 79.75 67 PRO A CA 1
ATOM 504 C C . PRO A 1 67 ? 28.351 -2.215 -14.657 1.00 79.75 67 PRO A C 1
ATOM 506 O O . PRO A 1 67 ? 29.180 -1.323 -14.820 1.00 79.75 67 PRO A O 1
ATOM 509 N N . HIS A 1 68 ? 27.035 -1.995 -14.781 1.00 80.81 68 HIS A N 1
ATOM 510 C CA . HIS A 1 68 ? 26.468 -0.767 -15.371 1.00 80.81 68 HIS A CA 1
ATOM 511 C C . HIS A 1 68 ? 25.193 -0.255 -14.678 1.00 80.81 68 HIS A C 1
ATOM 513 O O . HIS A 1 68 ? 24.484 0.589 -15.221 1.00 80.81 68 HIS A O 1
ATOM 519 N N . GLY A 1 69 ? 24.883 -0.745 -13.479 1.00 81.56 69 GLY A N 1
ATOM 520 C CA . GLY A 1 69 ? 23.578 -0.557 -12.847 1.00 81.56 69 GLY A CA 1
ATOM 521 C C . GLY A 1 69 ? 23.211 0.897 -12.560 1.00 81.56 69 GLY A C 1
ATOM 522 O O . GLY A 1 69 ? 22.054 1.257 -12.732 1.00 81.56 69 GLY A O 1
ATOM 523 N N . SER A 1 70 ? 24.168 1.756 -12.195 1.00 85.38 70 SER A N 1
ATOM 524 C CA . SER A 1 70 ? 23.908 3.195 -12.019 1.00 85.38 70 SER A CA 1
ATOM 525 C C . SER A 1 70 ? 23.476 3.840 -13.336 1.00 85.38 70 SER A C 1
ATOM 527 O O . SER A 1 70 ? 22.368 4.356 -13.439 1.00 85.38 70 SER A O 1
ATOM 529 N N . ARG A 1 71 ? 24.287 3.705 -14.391 1.00 85.81 71 ARG A N 1
ATOM 530 C CA . ARG A 1 71 ? 23.948 4.217 -15.725 1.00 85.81 71 ARG A CA 1
ATOM 531 C C . ARG A 1 71 ? 22.607 3.673 -16.221 1.00 85.81 71 ARG A C 1
ATOM 533 O O . ARG A 1 71 ? 21.825 4.412 -16.806 1.00 85.81 71 ARG A O 1
ATOM 540 N N . TYR A 1 72 ? 22.320 2.403 -15.956 1.00 84.94 72 TYR A N 1
ATOM 541 C CA . TYR A 1 72 ? 21.040 1.784 -16.282 1.00 84.94 72 TYR A CA 1
ATOM 542 C C . TYR A 1 72 ? 19.851 2.468 -15.584 1.00 84.94 72 TYR A C 1
ATOM 544 O O . TYR A 1 72 ? 18.859 2.779 -16.241 1.00 84.94 72 TYR A O 1
ATOM 552 N N . MET A 1 73 ? 19.949 2.762 -14.282 1.00 88.44 73 MET A N 1
ATOM 553 C CA . MET A 1 73 ? 18.888 3.480 -13.561 1.00 88.44 73 MET A CA 1
ATOM 554 C C . MET A 1 73 ? 18.674 4.897 -14.102 1.00 88.44 73 MET A C 1
ATOM 556 O O . MET A 1 73 ? 17.530 5.326 -14.239 1.00 88.44 73 MET A O 1
ATOM 560 N N . GLU A 1 74 ? 19.754 5.607 -14.435 1.00 87.75 74 GLU A N 1
ATOM 561 C CA . GLU A 1 74 ? 19.691 6.952 -15.022 1.00 87.75 74 GLU A CA 1
ATOM 562 C C . GLU A 1 74 ? 18.907 6.927 -16.335 1.00 87.75 74 GLU A C 1
ATOM 564 O O . GLU A 1 74 ? 17.981 7.709 -16.543 1.00 87.75 74 GLU A O 1
ATOM 569 N N . LEU A 1 75 ? 19.243 5.964 -17.194 1.00 85.56 75 LEU A N 1
ATOM 570 C CA . LEU A 1 75 ? 18.593 5.747 -18.477 1.00 85.56 75 LEU A CA 1
ATOM 571 C C . LEU A 1 75 ? 17.114 5.379 -18.323 1.00 85.56 75 LEU A C 1
ATOM 573 O O . LEU A 1 75 ? 16.281 5.915 -19.053 1.00 85.56 75 LEU A O 1
ATOM 577 N N . LEU A 1 76 ? 16.767 4.520 -17.358 1.00 88.06 76 LEU A N 1
ATOM 578 C CA . LEU A 1 76 ? 15.370 4.193 -17.062 1.00 88.06 76 LEU A CA 1
ATOM 579 C C . LEU A 1 76 ? 14.576 5.439 -16.661 1.00 88.06 76 LEU A C 1
ATOM 581 O O . LEU A 1 76 ? 13.528 5.705 -17.248 1.00 88.06 76 LEU A O 1
ATOM 585 N N . VAL A 1 77 ? 15.073 6.221 -15.700 1.00 89.56 77 VAL A N 1
ATOM 586 C CA . VAL A 1 77 ? 14.373 7.425 -15.226 1.00 89.56 77 VAL A CA 1
ATOM 587 C C . VAL A 1 77 ? 14.251 8.463 -16.342 1.00 89.56 77 VAL A C 1
ATOM 589 O O . VAL A 1 77 ? 13.159 8.982 -16.570 1.00 89.56 77 VAL A O 1
ATOM 592 N N . HIS A 1 78 ? 15.329 8.706 -17.091 1.00 86.88 78 HIS A N 1
ATOM 593 C CA . HIS A 1 78 ? 15.324 9.654 -18.201 1.00 86.88 78 HIS A CA 1
ATOM 594 C C . HIS A 1 78 ? 14.374 9.226 -19.330 1.00 86.88 78 HIS A C 1
ATOM 596 O O . HIS A 1 78 ? 13.635 10.052 -19.863 1.00 86.88 78 HIS A O 1
ATOM 602 N N . SER A 1 79 ? 14.319 7.930 -19.663 1.00 84.19 79 SER A N 1
ATOM 603 C CA . SER A 1 79 ? 13.393 7.416 -20.682 1.00 84.19 79 SER A CA 1
ATOM 604 C C . SER A 1 79 ? 11.925 7.664 -20.313 1.00 84.19 79 SER A C 1
ATOM 606 O O . SER A 1 79 ? 11.131 8.074 -21.160 1.00 84.19 79 SER A O 1
ATOM 608 N N . LEU A 1 80 ? 11.575 7.496 -19.034 1.00 87.56 80 LEU A N 1
ATOM 609 C CA . LEU A 1 80 ? 10.234 7.764 -18.518 1.00 87.56 80 LEU A CA 1
ATOM 610 C C . LEU A 1 80 ? 9.917 9.266 -18.498 1.00 87.56 80 LEU A C 1
ATOM 612 O O . LEU A 1 80 ? 8.790 9.659 -18.793 1.00 87.56 80 LEU A O 1
ATOM 616 N N . GLU A 1 81 ? 10.903 10.111 -18.194 1.00 86.19 81 GLU A N 1
ATOM 617 C CA . GLU A 1 81 ? 10.761 11.570 -18.238 1.00 86.19 81 GLU A CA 1
ATOM 618 C C . GLU A 1 81 ? 10.505 12.072 -19.666 1.00 86.19 81 GLU A C 1
ATOM 620 O O . GLU A 1 81 ? 9.585 12.857 -19.899 1.00 86.19 81 GLU A O 1
ATOM 625 N N . MET A 1 82 ? 11.236 11.553 -20.655 1.00 78.69 82 MET A N 1
ATOM 626 C CA . MET A 1 82 ? 11.063 11.929 -22.063 1.00 78.69 82 MET A CA 1
ATOM 627 C C . MET A 1 82 ? 9.660 11.614 -22.596 1.00 78.69 82 MET A C 1
ATOM 629 O O . MET A 1 82 ? 9.089 12.404 -23.355 1.00 78.69 82 MET A O 1
ATOM 633 N N . VAL A 1 83 ? 9.063 10.501 -22.160 1.00 70.44 83 VAL A N 1
ATOM 634 C CA . VAL A 1 83 ? 7.682 10.126 -22.509 1.00 70.44 83 VAL A CA 1
ATOM 635 C C . VAL A 1 83 ? 6.662 11.113 -21.935 1.00 70.44 83 VAL A C 1
ATOM 637 O O . VAL A 1 83 ? 5.619 11.355 -22.542 1.00 70.44 83 VAL A O 1
ATOM 640 N N . MET A 1 84 ? 6.942 11.721 -20.780 1.00 68.00 84 MET A N 1
ATOM 641 C CA . MET A 1 84 ? 6.047 12.722 -20.194 1.00 68.00 84 MET A CA 1
ATOM 642 C C . MET A 1 84 ? 5.991 14.014 -21.013 1.00 68.00 84 MET A C 1
ATOM 644 O O . MET A 1 84 ? 4.942 14.661 -21.038 1.00 68.00 84 MET A O 1
ATOM 648 N N . HIS A 1 85 ? 7.083 14.360 -21.698 1.00 65.75 85 HIS A N 1
ATOM 649 C CA . HIS A 1 85 ? 7.204 15.576 -22.507 1.00 65.75 85 HIS A CA 1
ATOM 650 C C . HIS A 1 85 ? 6.791 15.403 -23.970 1.00 65.75 85 HIS A C 1
ATOM 652 O O . HIS A 1 85 ? 6.534 16.392 -24.655 1.00 65.75 85 HIS A O 1
ATOM 658 N N . SER A 1 86 ? 6.710 14.168 -24.457 1.00 58.84 86 SER A N 1
ATOM 659 C CA . SER A 1 86 ? 6.304 13.875 -25.829 1.00 58.84 86 SER A CA 1
ATOM 660 C C . SER A 1 86 ? 4.811 13.530 -25.909 1.00 58.84 86 SER A C 1
ATOM 662 O O . SER A 1 86 ? 4.228 12.928 -25.006 1.00 58.84 86 SER A O 1
ATOM 664 N N . SER A 1 87 ? 4.150 13.922 -27.004 1.00 55.19 87 SER A N 1
ATOM 665 C CA . SER A 1 87 ? 2.768 13.527 -27.322 1.00 55.19 87 SER A CA 1
ATOM 666 C C . SER A 1 87 ? 2.734 12.079 -27.827 1.00 55.19 87 SER A C 1
ATOM 668 O O . SER A 1 87 ? 2.375 11.799 -28.973 1.00 55.19 87 SER A O 1
ATOM 670 N N . VAL A 1 88 ? 3.230 11.170 -26.996 1.00 52.66 88 VAL A N 1
ATOM 671 C CA . VAL A 1 88 ? 3.418 9.760 -27.312 1.00 52.66 88 VAL A CA 1
ATOM 672 C C . VAL A 1 88 ? 2.057 9.088 -27.477 1.00 52.66 88 VAL A C 1
ATOM 674 O O . VAL A 1 88 ? 1.358 8.843 -26.495 1.00 52.66 88 VAL A O 1
ATOM 677 N N . ASN A 1 89 ? 1.681 8.798 -28.723 1.00 56.50 89 ASN A N 1
ATOM 678 C CA . ASN A 1 89 ? 0.354 8.280 -29.074 1.00 56.50 89 ASN A CA 1
ATOM 679 C C . ASN A 1 89 ? 0.383 6.841 -29.635 1.00 56.50 89 ASN A C 1
ATOM 681 O O . ASN A 1 89 ? -0.673 6.300 -29.957 1.00 56.50 89 ASN A O 1
ATOM 685 N N . GLY A 1 90 ? 1.561 6.215 -29.769 1.00 62.22 90 GLY A N 1
ATOM 686 C CA . GLY A 1 90 ? 1.717 4.866 -30.328 1.00 62.22 90 GLY A CA 1
ATOM 687 C C . GLY A 1 90 ? 1.705 3.746 -29.277 1.00 62.22 90 GLY A C 1
ATOM 688 O O . GLY A 1 90 ? 2.268 3.891 -28.195 1.00 62.22 90 GLY A O 1
ATOM 689 N N . ALA A 1 91 ? 1.122 2.589 -29.615 1.00 59.62 91 ALA A N 1
ATOM 690 C CA . ALA A 1 91 ? 1.101 1.401 -28.746 1.00 59.62 91 ALA A CA 1
ATOM 691 C C . ALA A 1 91 ? 2.510 0.862 -28.412 1.00 59.62 91 ALA A C 1
ATOM 693 O O . ALA A 1 91 ? 2.743 0.368 -27.311 1.00 59.62 91 ALA A O 1
ATOM 694 N N . PHE A 1 92 ? 3.466 1.006 -29.337 1.00 59.16 92 PHE A N 1
ATOM 695 C CA . PHE A 1 92 ? 4.870 0.627 -29.132 1.00 59.16 92 PHE A CA 1
ATOM 696 C C . PHE A 1 92 ? 5.555 1.460 -28.054 1.00 59.16 92 PHE A C 1
ATOM 698 O O . PHE A 1 92 ? 6.257 0.930 -27.195 1.00 59.16 92 PHE A O 1
ATOM 705 N N . ASP A 1 93 ? 5.304 2.762 -28.046 1.00 73.69 93 ASP A N 1
ATOM 706 C CA . ASP A 1 93 ? 5.888 3.626 -27.035 1.00 73.69 93 ASP A CA 1
ATOM 707 C C . ASP A 1 93 ? 5.279 3.347 -25.649 1.00 73.69 93 ASP A C 1
ATOM 709 O O . ASP A 1 93 ? 5.985 3.369 -24.643 1.00 73.69 93 ASP A O 1
ATOM 713 N N . GLN A 1 94 ? 3.991 2.985 -25.586 1.00 79.44 94 GLN A N 1
ATOM 714 C CA . GLN A 1 94 ? 3.344 2.533 -24.348 1.00 79.44 94 GLN A CA 1
ATOM 715 C C . GLN A 1 94 ? 3.929 1.207 -23.833 1.00 79.44 94 GLN A C 1
ATOM 717 O O . GLN A 1 94 ? 4.134 1.063 -22.628 1.00 79.44 94 GLN A O 1
ATOM 722 N N . LEU A 1 95 ? 4.250 0.257 -24.721 1.00 80.06 95 LEU A N 1
ATOM 723 C CA . LEU A 1 95 ? 4.929 -0.994 -24.359 1.00 80.06 95 LEU A CA 1
ATOM 724 C C . LEU A 1 95 ? 6.292 -0.722 -23.711 1.00 80.06 95 LEU A C 1
ATOM 726 O O . LEU A 1 95 ? 6.596 -1.271 -22.652 1.00 80.06 95 LEU A O 1
ATOM 730 N N . ARG A 1 96 ? 7.088 0.178 -24.299 1.00 82.12 96 ARG A N 1
ATOM 731 C CA . ARG A 1 96 ? 8.398 0.572 -23.760 1.00 82.12 96 ARG A CA 1
ATOM 732 C C . ARG A 1 96 ? 8.287 1.221 -22.385 1.00 82.12 96 ARG A C 1
ATOM 734 O O . ARG A 1 96 ? 9.066 0.890 -21.496 1.00 82.12 96 ARG A O 1
ATOM 741 N N . VAL A 1 97 ? 7.287 2.080 -22.180 1.00 86.00 97 VAL A N 1
ATOM 742 C CA . VAL A 1 97 ? 6.993 2.680 -20.866 1.00 86.00 97 VAL A CA 1
ATOM 743 C C . VAL A 1 97 ? 6.677 1.610 -19.834 1.00 86.00 97 VAL A C 1
ATOM 745 O O . VAL A 1 97 ? 7.208 1.639 -18.728 1.00 86.00 97 VAL A O 1
ATOM 748 N N . VAL A 1 98 ? 5.837 0.643 -20.193 1.00 87.44 98 VAL A N 1
ATOM 749 C CA . VAL A 1 98 ? 5.454 -0.452 -19.300 1.00 87.44 98 VAL A CA 1
ATOM 750 C C . VAL A 1 98 ? 6.661 -1.317 -18.931 1.00 87.44 98 VAL A C 1
ATOM 752 O O . VAL A 1 98 ? 6.860 -1.603 -17.750 1.00 87.44 98 VAL A O 1
ATOM 755 N N . ILE A 1 99 ? 7.508 -1.673 -19.901 1.00 85.50 99 ILE A N 1
ATOM 756 C CA . ILE A 1 99 ? 8.757 -2.409 -19.655 1.00 85.50 99 ILE A CA 1
ATOM 757 C C . ILE A 1 99 ? 9.688 -1.599 -18.744 1.00 85.50 99 ILE A C 1
ATOM 759 O O . ILE A 1 99 ? 10.197 -2.136 -17.759 1.00 85.50 99 ILE A O 1
ATOM 763 N N . ALA A 1 100 ? 9.871 -0.304 -19.013 1.00 89.56 100 ALA A N 1
ATOM 764 C CA . ALA A 1 100 ? 10.705 0.572 -18.195 1.00 89.56 100 ALA A CA 1
ATOM 765 C C . ALA A 1 100 ? 10.185 0.684 -16.753 1.00 89.56 100 ALA A C 1
ATOM 767 O O . ALA A 1 100 ? 10.974 0.590 -15.814 1.00 89.56 100 ALA A O 1
ATOM 768 N N . LEU A 1 101 ? 8.868 0.804 -16.551 1.00 92.44 101 LEU A N 1
ATOM 769 C CA . LEU A 1 101 ? 8.254 0.831 -15.221 1.00 92.44 101 LEU A CA 1
ATOM 770 C C . LEU A 1 101 ? 8.389 -0.508 -14.483 1.00 92.44 101 LEU A C 1
ATOM 772 O O . LEU A 1 101 ? 8.668 -0.511 -13.287 1.00 92.44 101 LEU A O 1
ATOM 776 N N . MET A 1 102 ? 8.238 -1.649 -15.162 1.00 91.12 102 MET A N 1
ATOM 777 C CA . MET A 1 102 ? 8.474 -2.966 -14.552 1.00 91.12 102 MET A CA 1
ATOM 778 C C . MET A 1 102 ? 9.935 -3.151 -14.133 1.00 91.12 102 MET A C 1
ATOM 780 O O . MET A 1 102 ? 10.219 -3.632 -13.030 1.00 91.12 102 MET A O 1
ATOM 784 N N . SER A 1 103 ? 10.865 -2.737 -14.992 1.00 90.12 103 SER A N 1
ATOM 785 C CA . SER A 1 103 ? 12.297 -2.734 -14.699 1.00 90.12 103 SER A CA 1
ATOM 786 C C . SER A 1 103 ? 12.628 -1.813 -13.528 1.00 90.12 103 SER A C 1
ATOM 788 O O . SER A 1 103 ? 13.358 -2.212 -12.619 1.00 90.12 103 SER A O 1
ATOM 790 N N . LEU A 1 104 ? 12.039 -0.615 -13.488 1.00 91.50 104 LEU A N 1
ATOM 791 C CA . LEU A 1 104 ? 12.215 0.323 -12.387 1.00 91.50 104 LEU A CA 1
ATOM 792 C C . LEU A 1 104 ? 11.661 -0.248 -11.076 1.00 91.50 104 LEU A C 1
ATOM 794 O O . LEU A 1 104 ? 12.365 -0.221 -10.067 1.00 91.50 104 LEU A O 1
ATOM 798 N N . ALA A 1 105 ? 10.461 -0.835 -11.077 1.00 91.44 105 ALA A N 1
ATOM 799 C CA . ALA A 1 105 ? 9.875 -1.489 -9.904 1.00 91.44 105 ALA A CA 1
ATOM 800 C C . ALA A 1 105 ? 10.758 -2.631 -9.377 1.00 91.44 105 ALA A C 1
ATOM 802 O O . ALA A 1 105 ? 10.968 -2.758 -8.169 1.00 91.44 105 ALA A O 1
ATOM 803 N N . SER A 1 106 ? 11.329 -3.423 -10.289 1.00 89.81 106 SER A N 1
ATOM 804 C CA . SER A 1 106 ? 12.255 -4.517 -9.973 1.00 89.81 106 SER A CA 1
ATOM 805 C C . SER A 1 106 ? 13.532 -4.018 -9.284 1.00 89.81 106 SER A C 1
ATOM 807 O O . SER A 1 106 ? 14.053 -4.674 -8.379 1.00 89.81 106 SER A O 1
ATOM 809 N N . CYS A 1 107 ? 14.012 -2.832 -9.666 1.00 89.81 107 CYS A N 1
ATOM 810 C CA . CYS A 1 107 ? 15.242 -2.244 -9.135 1.00 89.81 107 CYS A CA 1
ATOM 811 C C . CYS A 1 107 ? 15.018 -1.337 -7.913 1.00 89.81 107 CYS A C 1
ATOM 813 O O . CYS A 1 107 ? 15.925 -1.176 -7.102 1.00 89.81 107 CYS A O 1
ATOM 815 N N . SER A 1 108 ? 13.810 -0.799 -7.726 1.00 88.00 108 SER A N 1
ATOM 816 C CA . SER A 1 108 ? 13.464 0.183 -6.678 1.00 88.00 108 SER A CA 1
ATOM 817 C C . SER A 1 108 ? 13.650 -0.330 -5.247 1.00 88.00 108 SER A C 1
ATOM 819 O O . SER A 1 108 ? 13.741 0.463 -4.312 1.00 88.00 108 SER A O 1
ATOM 821 N N . ASN A 1 109 ? 13.704 -1.652 -5.061 1.00 81.38 109 ASN A N 1
ATOM 822 C CA . ASN A 1 109 ? 13.955 -2.285 -3.766 1.00 81.38 109 ASN A CA 1
ATOM 823 C C . ASN A 1 109 ? 15.406 -2.783 -3.579 1.00 81.38 109 ASN A C 1
ATOM 825 O O . ASN A 1 109 ? 15.733 -3.414 -2.572 1.00 81.38 109 ASN A O 1
ATOM 829 N N . LEU A 1 110 ? 16.290 -2.555 -4.548 1.00 86.69 110 LEU A N 1
ATOM 830 C CA . LEU A 1 110 ? 17.708 -2.870 -4.414 1.00 86.69 110 LEU A CA 1
ATOM 831 C C . LEU A 1 110 ? 18.410 -1.687 -3.753 1.00 86.69 110 LEU A C 1
ATOM 833 O O . LEU A 1 110 ? 18.574 -0.645 -4.378 1.00 86.69 110 LEU A O 1
ATOM 837 N N . SER A 1 111 ? 18.846 -1.863 -2.504 1.00 81.06 111 SER A N 1
ATOM 838 C CA . SER A 1 111 ? 19.452 -0.789 -1.700 1.00 81.06 111 SER A CA 1
ATOM 839 C C . SER A 1 111 ? 20.541 0.019 -2.436 1.00 81.06 111 SER A C 1
ATOM 841 O O . SER A 1 111 ? 20.444 1.239 -2.392 1.00 81.06 111 SER A O 1
ATOM 843 N N . PRO A 1 112 ? 21.491 -0.578 -3.191 1.00 83.38 112 PRO A N 1
ATOM 844 C CA . PRO A 1 112 ? 22.511 0.202 -3.907 1.00 83.38 112 PRO A CA 1
ATOM 845 C C . PRO A 1 112 ? 21.972 1.100 -5.030 1.00 83.38 112 PRO A C 1
ATOM 847 O O . PRO A 1 112 ? 22.628 2.061 -5.416 1.00 83.38 112 PRO A O 1
ATOM 850 N N . TYR A 1 113 ? 20.803 0.774 -5.585 1.00 86.75 113 TYR A N 1
ATOM 851 C CA . TYR A 1 113 ? 20.217 1.482 -6.727 1.00 86.75 113 TYR A CA 1
ATOM 852 C C . TYR A 1 113 ? 19.037 2.366 -6.335 1.00 86.75 113 TYR A C 1
ATOM 854 O O . TYR A 1 113 ? 18.698 3.277 -7.083 1.00 86.75 113 TYR A O 1
ATOM 862 N N . GLN A 1 114 ? 18.425 2.131 -5.173 1.00 86.94 114 GLN A N 1
ATOM 863 C CA . GLN A 1 114 ? 17.316 2.936 -4.671 1.00 86.94 114 GLN A CA 1
ATOM 864 C C . GLN A 1 114 ? 17.718 4.409 -4.516 1.00 86.94 114 GLN A C 1
ATOM 866 O O . GLN A 1 114 ? 17.040 5.278 -5.062 1.00 86.94 114 GLN A O 1
ATOM 871 N N . ASP A 1 115 ? 18.841 4.682 -3.848 1.00 83.88 115 ASP A N 1
ATOM 872 C CA . ASP A 1 115 ? 19.335 6.051 -3.647 1.00 83.88 115 ASP A CA 1
ATOM 873 C C . ASP A 1 115 ? 19.658 6.727 -4.982 1.00 83.88 115 ASP A C 1
ATOM 875 O O . ASP A 1 115 ? 19.353 7.898 -5.192 1.00 83.88 115 ASP A O 1
ATOM 879 N N . TYR A 1 116 ? 20.203 5.961 -5.926 1.00 87.44 116 TYR A N 1
ATOM 880 C CA . TYR A 1 116 ? 20.515 6.459 -7.258 1.00 87.44 116 TYR A CA 1
ATOM 881 C C . TYR A 1 116 ? 19.246 6.805 -8.058 1.00 87.44 116 TYR A C 1
ATOM 883 O O . TYR A 1 116 ? 19.170 7.869 -8.665 1.00 87.44 116 TYR A O 1
ATOM 891 N N . ILE A 1 117 ? 18.207 5.960 -8.011 1.00 89.06 117 ILE A N 1
ATOM 892 C CA . ILE A 1 117 ? 16.900 6.246 -8.632 1.00 89.06 117 ILE A CA 1
ATOM 893 C C . ILE A 1 117 ? 16.295 7.536 -8.057 1.00 89.06 117 ILE A C 1
ATOM 895 O O . ILE A 1 117 ? 15.736 8.341 -8.807 1.00 89.06 117 ILE A O 1
ATOM 899 N N . ILE A 1 118 ? 16.409 7.740 -6.741 1.00 86.44 118 ILE A N 1
ATOM 900 C CA . ILE A 1 118 ? 15.942 8.959 -6.068 1.00 86.44 118 ILE A CA 1
ATOM 901 C C . ILE A 1 118 ? 16.724 10.177 -6.578 1.00 86.44 118 ILE A C 1
ATOM 903 O O . ILE A 1 118 ? 16.104 11.147 -7.016 1.00 86.44 118 ILE A O 1
ATOM 907 N N . GLN A 1 119 ? 18.058 10.101 -6.613 1.00 85.50 119 GLN A N 1
ATOM 908 C CA . GLN A 1 119 ? 18.935 11.176 -7.098 1.00 85.50 119 GLN A CA 1
ATOM 909 C C . GLN A 1 119 ? 18.689 11.538 -8.570 1.00 85.50 119 GLN A C 1
ATOM 911 O O . GLN A 1 119 ? 18.732 12.713 -8.928 1.00 85.50 119 GLN A O 1
ATOM 916 N N . CYS A 1 120 ? 18.361 10.562 -9.420 1.00 87.44 120 CYS A N 1
ATOM 917 C CA . CYS A 1 120 ? 17.987 10.802 -10.817 1.00 87.44 120 CYS A CA 1
ATOM 918 C C . CYS A 1 120 ? 16.603 11.453 -10.989 1.00 87.44 120 CYS A C 1
ATOM 920 O O . CYS A 1 120 ? 16.202 11.742 -12.112 1.00 87.44 120 CYS A O 1
ATOM 922 N N . GLY A 1 121 ? 15.844 11.681 -9.912 1.00 86.31 121 GLY A N 1
ATOM 923 C CA . GLY A 1 121 ? 14.506 12.268 -9.982 1.00 86.31 121 GLY A CA 1
ATOM 924 C C . GLY A 1 121 ? 13.388 11.260 -10.266 1.00 86.31 121 GLY A C 1
ATOM 925 O O . GLY A 1 121 ? 12.276 11.671 -10.602 1.00 86.31 121 GLY A O 1
ATOM 926 N N . GLY A 1 122 ? 13.631 9.956 -10.085 1.00 88.00 122 GLY A N 1
ATOM 927 C CA . GLY A 1 122 ? 12.625 8.899 -10.253 1.00 88.00 122 GLY A CA 1
ATOM 928 C C . GLY A 1 122 ? 11.286 9.194 -9.555 1.00 88.00 122 GLY A C 1
ATOM 929 O O . GLY A 1 122 ? 10.240 9.088 -10.197 1.00 88.00 122 GLY A O 1
ATOM 930 N N . PRO A 1 123 ? 11.277 9.650 -8.288 1.00 85.75 123 PRO A N 1
ATOM 931 C CA . PRO A 1 123 ? 10.065 10.083 -7.594 1.00 85.75 123 PRO A CA 1
ATOM 932 C C . PRO A 1 123 ? 9.242 11.160 -8.305 1.00 85.75 123 PRO A C 1
ATOM 934 O O . PRO A 1 123 ? 8.014 11.054 -8.365 1.00 85.75 123 PRO A O 1
ATOM 937 N N . ARG A 1 124 ? 9.905 12.186 -8.853 1.00 85.12 124 ARG A N 1
ATOM 938 C CA . ARG A 1 124 ? 9.262 13.295 -9.575 1.00 85.12 124 ARG A CA 1
ATOM 939 C C . ARG A 1 124 ? 8.606 12.782 -10.853 1.00 85.12 124 ARG A C 1
ATOM 941 O O . ARG A 1 124 ? 7.441 13.087 -11.124 1.00 85.12 124 ARG A O 1
ATOM 948 N N . VAL A 1 125 ? 9.332 11.954 -11.604 1.00 87.81 125 VAL A N 1
ATOM 949 C CA . VAL A 1 125 ? 8.846 11.335 -12.845 1.00 87.81 125 VAL A CA 1
ATOM 950 C C . VAL A 1 125 ? 7.642 10.431 -12.564 1.00 87.81 125 VAL A C 1
ATOM 952 O O . VAL A 1 125 ? 6.589 10.601 -13.176 1.00 87.81 125 VAL A O 1
ATOM 955 N N . LEU A 1 126 ? 7.744 9.539 -11.573 1.00 89.62 126 LEU A N 1
ATOM 956 C CA . LEU A 1 126 ? 6.653 8.644 -11.173 1.00 89.62 126 LEU A CA 1
ATOM 957 C C . LEU A 1 126 ? 5.417 9.410 -10.687 1.00 89.62 126 LEU A C 1
ATOM 959 O O . LEU A 1 126 ? 4.305 9.085 -11.098 1.00 89.62 126 LEU A O 1
ATOM 963 N N . SER A 1 127 ? 5.594 10.449 -9.866 1.00 85.25 127 SER A N 1
ATOM 964 C CA . SER A 1 127 ? 4.484 11.292 -9.390 1.00 85.25 127 SER A CA 1
ATOM 965 C C . SER A 1 127 ? 3.758 11.978 -10.546 1.00 85.25 127 SER A C 1
ATOM 967 O O . SER A 1 127 ? 2.529 12.055 -10.561 1.00 85.25 127 SER A O 1
ATOM 969 N N . SER A 1 128 ? 4.512 12.437 -11.545 1.00 84.75 128 SER A N 1
ATOM 970 C CA . SER A 1 128 ? 3.960 13.083 -12.737 1.00 84.75 128 SER A CA 1
ATOM 971 C C . SER A 1 128 ? 3.161 12.097 -13.598 1.00 84.75 128 SER A C 1
ATOM 973 O O . SER A 1 128 ? 2.052 12.423 -14.027 1.00 84.75 128 SER A O 1
ATOM 975 N N . ILE A 1 129 ? 3.670 10.871 -13.789 1.00 87.25 129 ILE A N 1
ATOM 976 C CA . ILE A 1 129 ? 2.948 9.780 -14.467 1.00 87.25 129 ILE A CA 1
ATOM 977 C C . ILE A 1 129 ? 1.656 9.453 -13.711 1.00 87.25 129 ILE A C 1
ATOM 979 O O . ILE A 1 129 ? 0.578 9.452 -14.305 1.00 87.25 129 ILE A O 1
ATOM 983 N N . ILE A 1 130 ? 1.739 9.240 -12.394 1.00 87.88 130 ILE A N 1
ATOM 984 C CA . ILE A 1 130 ? 0.580 8.927 -11.549 1.00 87.88 130 ILE A CA 1
ATOM 985 C C . ILE A 1 130 ? -0.488 10.013 -11.691 1.00 87.88 130 ILE A C 1
ATOM 987 O O . ILE A 1 130 ? -1.645 9.698 -11.959 1.00 87.88 130 ILE A O 1
ATOM 991 N N . ARG A 1 131 ? -0.118 11.294 -11.588 1.00 84.50 131 ARG A N 1
ATOM 992 C CA . ARG A 1 131 ? -1.058 12.418 -11.708 1.00 84.50 131 ARG A CA 1
ATOM 993 C C . ARG A 1 131 ? -1.745 12.463 -13.075 1.00 84.50 131 ARG A C 1
ATOM 995 O O . ARG A 1 131 ? -2.968 12.616 -13.142 1.00 84.50 131 ARG A O 1
ATOM 1002 N N . LYS A 1 132 ? -0.978 12.292 -14.157 1.00 83.88 132 LYS A N 1
ATOM 1003 C CA . LYS A 1 132 ? -1.495 12.252 -15.536 1.00 83.88 132 LYS A CA 1
ATOM 1004 C C . LYS A 1 132 ? -2.524 11.132 -15.708 1.00 83.88 132 LYS A C 1
ATOM 1006 O O . LYS A 1 132 ? -3.606 11.373 -16.231 1.00 83.88 132 LYS A O 1
ATOM 1011 N N . HIS A 1 133 ? -2.227 9.938 -15.206 1.00 85.00 133 HIS A N 1
ATOM 1012 C CA . HIS A 1 133 ? -3.102 8.772 -15.344 1.00 85.00 133 HIS A CA 1
ATOM 1013 C C . HIS A 1 133 ? -4.285 8.757 -14.360 1.00 85.00 133 HIS A C 1
ATOM 1015 O O . HIS A 1 133 ? -5.319 8.160 -14.645 1.00 85.00 133 HIS A O 1
ATOM 1021 N N . SER A 1 134 ? -4.191 9.479 -13.239 1.00 81.38 134 SER A N 1
ATOM 1022 C CA . SER A 1 134 ? -5.286 9.597 -12.262 1.00 81.38 134 SER A CA 1
ATOM 1023 C C . SER A 1 134 ? -6.406 10.535 -12.725 1.00 81.38 134 SER A C 1
ATOM 1025 O O . SER A 1 134 ? -7.567 10.320 -12.390 1.00 81.38 134 SER A O 1
ATOM 1027 N N . SER A 1 135 ? -6.065 11.5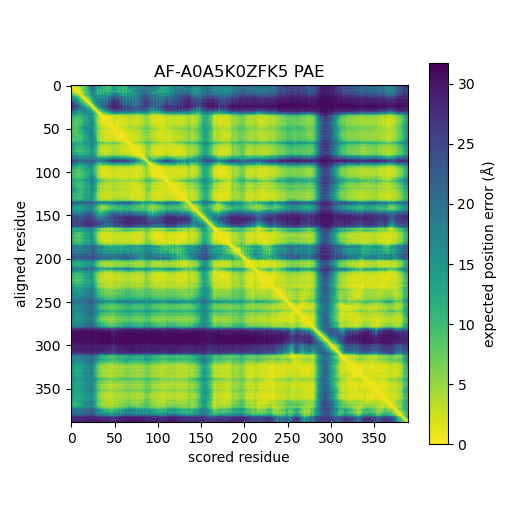78 -13.489 1.00 70.06 135 SER A N 1
ATOM 1028 C CA . SER A 1 135 ? -6.981 12.668 -13.865 1.00 70.06 135 SER A CA 1
ATOM 1029 C C . SER A 1 135 ? -7.543 12.551 -15.285 1.00 70.06 135 SER A C 1
ATOM 1031 O O . SER A 1 135 ? -8.655 13.005 -15.546 1.00 70.06 135 SER A O 1
ATOM 1033 N N . ALA A 1 136 ? -6.807 11.930 -16.209 1.00 61.88 136 ALA A N 1
ATOM 1034 C CA . ALA A 1 136 ? -7.120 11.986 -17.636 1.00 61.88 136 ALA A CA 1
ATOM 1035 C C . ALA A 1 136 ? -8.085 10.890 -18.133 1.00 61.88 136 ALA A C 1
ATOM 1037 O O . ALA A 1 136 ? -8.376 10.830 -19.326 1.00 61.88 136 ALA A O 1
ATOM 1038 N N . GLY A 1 137 ? -8.568 9.999 -17.255 1.00 64.25 137 GLY A N 1
ATOM 1039 C CA . GLY A 1 137 ? -9.433 8.876 -17.650 1.00 64.25 137 GLY A CA 1
ATOM 1040 C C . GLY A 1 137 ? -8.780 7.920 -18.658 1.00 64.25 137 GLY A C 1
ATOM 1041 O O . GLY A 1 137 ? -9.482 7.164 -19.332 1.00 64.25 137 GLY A O 1
ATOM 1042 N N . LEU A 1 138 ? -7.450 7.974 -18.777 1.00 70.31 138 LEU A N 1
ATOM 1043 C CA . LEU A 1 138 ? -6.666 7.145 -19.681 1.00 70.31 138 LEU A CA 1
ATOM 1044 C C . LEU A 1 138 ? -6.791 5.687 -19.237 1.00 70.31 138 LEU A C 1
ATOM 1046 O O . LEU A 1 138 ? -6.683 5.365 -18.058 1.00 70.31 138 LEU A O 1
ATOM 1050 N N . ARG A 1 139 ? -7.080 4.802 -20.191 1.00 74.56 139 ARG A N 1
ATOM 1051 C CA . ARG A 1 139 ? -7.219 3.363 -19.958 1.00 74.56 139 ARG A CA 1
ATOM 1052 C C . ARG A 1 139 ? -6.348 2.645 -20.961 1.00 74.56 139 ARG A C 1
ATOM 1054 O O . ARG A 1 139 ? -6.747 2.438 -22.103 1.00 74.56 139 ARG A O 1
ATOM 1061 N N . ILE A 1 140 ? -5.135 2.345 -20.529 1.00 78.31 140 ILE A N 1
ATOM 1062 C CA . ILE A 1 140 ? -4.173 1.585 -21.310 1.00 78.31 140 ILE A CA 1
ATOM 1063 C C . ILE A 1 140 ? -4.180 0.167 -20.748 1.00 78.31 140 ILE A C 1
ATOM 1065 O O . ILE A 1 140 ? -3.510 -0.142 -19.757 1.00 78.31 140 ILE A O 1
ATOM 1069 N N . SER A 1 141 ? -5.019 -0.678 -21.347 1.00 75.75 141 SER A N 1
ATOM 1070 C CA . SER A 1 141 ? -5.158 -2.068 -20.935 1.00 75.75 141 SER A CA 1
ATOM 1071 C C . SER A 1 141 ? -3.988 -2.894 -21.457 1.00 75.75 141 SER A C 1
ATOM 1073 O O . SER A 1 141 ? -3.360 -2.582 -22.468 1.00 75.75 141 SER A O 1
ATOM 1075 N N . ARG A 1 142 ? -3.718 -4.028 -20.813 1.00 74.75 142 ARG A N 1
ATOM 1076 C CA . ARG A 1 142 ? -2.721 -4.968 -21.336 1.00 74.75 142 ARG A CA 1
ATOM 1077 C C . ARG A 1 142 ? -3.081 -5.453 -22.735 1.00 74.75 142 ARG A C 1
ATOM 1079 O O . ARG A 1 142 ? -2.213 -5.541 -23.599 1.00 74.75 142 ARG A O 1
ATOM 1086 N N . SER A 1 143 ? -4.366 -5.695 -22.979 1.00 71.31 143 SER A N 1
ATOM 1087 C CA . SER A 1 143 ? -4.862 -6.115 -24.287 1.00 71.31 143 SER A CA 1
ATOM 1088 C C . SER A 1 143 ? -4.616 -5.095 -25.400 1.00 71.31 143 SER A C 1
ATOM 1090 O O . SER A 1 143 ? -4.493 -5.509 -26.548 1.00 71.31 143 SER A O 1
ATOM 1092 N N . SER A 1 144 ? -4.494 -3.795 -25.098 1.00 70.38 144 SER A N 1
ATOM 1093 C CA . SER A 1 144 ? -4.171 -2.788 -26.116 1.00 70.38 144 SER A CA 1
ATOM 1094 C C . SER A 1 144 ? -2.684 -2.749 -26.472 1.00 70.38 144 SER A C 1
ATOM 1096 O O . SER A 1 144 ? -2.338 -2.279 -27.551 1.00 70.38 144 SER A O 1
ATOM 1098 N N . ILE A 1 145 ? -1.811 -3.247 -25.592 1.00 67.88 145 ILE A N 1
ATOM 1099 C CA . ILE A 1 145 ? -0.352 -3.195 -25.760 1.00 67.88 145 ILE A CA 1
ATOM 1100 C C . ILE A 1 145 ? 0.204 -4.539 -26.249 1.00 67.88 145 ILE A C 1
ATOM 1102 O O . ILE A 1 145 ? 1.071 -4.577 -27.119 1.00 67.88 145 ILE A O 1
ATOM 1106 N N . VAL A 1 146 ? -0.303 -5.653 -25.715 1.00 65.69 146 VAL A N 1
ATOM 1107 C CA . VAL A 1 146 ? 0.270 -6.995 -25.921 1.00 65.69 146 VAL A CA 1
ATOM 1108 C C . VAL A 1 146 ? -0.707 -7.955 -26.617 1.00 65.69 146 VAL A C 1
ATOM 1110 O O . VAL A 1 146 ? -0.654 -9.170 -26.424 1.00 65.69 146 VAL A O 1
ATOM 1113 N N . SER A 1 147 ? -1.592 -7.414 -27.466 1.00 59.41 147 SER A N 1
ATOM 1114 C CA . SER A 1 147 ? -2.643 -8.147 -28.203 1.00 59.41 147 SER A CA 1
ATOM 1115 C C . SER A 1 147 ? -2.144 -9.355 -29.004 1.00 59.41 147 SER A C 1
ATOM 1117 O O . SER A 1 147 ? -2.902 -10.289 -29.233 1.00 59.41 147 SER A O 1
ATOM 1119 N N . HIS A 1 148 ? -0.877 -9.348 -29.412 1.00 56.31 148 HIS A N 1
ATOM 1120 C CA . HIS A 1 148 ? -0.223 -10.405 -30.185 1.00 56.31 148 HIS A CA 1
ATOM 1121 C C . HIS A 1 148 ? 0.343 -11.545 -29.314 1.00 56.31 148 HIS A C 1
ATOM 1123 O O . HIS A 1 148 ? 0.583 -12.627 -29.837 1.00 56.31 148 HIS A O 1
ATOM 1129 N N . THR A 1 149 ? 0.539 -11.330 -28.004 1.00 52.00 149 THR A N 1
ATOM 1130 C CA . THR A 1 149 ? 0.882 -12.397 -27.033 1.00 52.00 149 THR A CA 1
ATOM 1131 C C . THR A 1 149 ? -0.343 -13.029 -26.380 1.00 52.00 149 THR A C 1
ATOM 1133 O O . THR A 1 149 ? -0.240 -14.092 -25.770 1.00 52.00 149 THR A O 1
ATOM 1136 N N . LEU A 1 150 ? -1.500 -12.367 -26.480 1.00 52.69 150 LEU A N 1
ATOM 1137 C CA . LEU A 1 150 ? -2.771 -12.913 -26.029 1.00 52.69 150 LEU A CA 1
ATOM 1138 C C . LEU A 1 150 ? -3.222 -13.936 -27.066 1.00 52.69 150 LEU A C 1
ATOM 1140 O O . LEU A 1 150 ? -3.685 -13.596 -28.154 1.00 52.69 150 LEU A O 1
ATOM 1144 N N . ASP A 1 151 ? -3.018 -15.205 -26.735 1.00 45.47 151 ASP A N 1
ATOM 1145 C CA . ASP A 1 151 ? -3.393 -16.318 -27.588 1.00 45.47 151 ASP A CA 1
ATOM 1146 C C . ASP A 1 151 ? -4.899 -16.244 -27.910 1.00 45.47 151 ASP A C 1
ATOM 1148 O O . ASP A 1 151 ? -5.721 -15.947 -27.038 1.00 45.47 151 ASP A O 1
ATOM 1152 N N . LYS A 1 152 ? -5.310 -16.550 -29.150 1.00 47.25 152 LYS A N 1
ATOM 1153 C CA . LYS A 1 152 ? -6.737 -16.525 -29.571 1.00 47.25 152 LYS A CA 1
ATOM 1154 C C . LYS A 1 152 ? -7.629 -17.482 -28.756 1.00 47.25 152 LYS A C 1
ATOM 1156 O O . LYS A 1 152 ? -8.853 -17.466 -28.895 1.00 47.25 152 LYS A O 1
ATOM 1161 N N . TYR A 1 153 ? -7.019 -18.302 -27.904 1.00 48.06 153 TYR A N 1
ATOM 1162 C CA . TYR A 1 153 ? -7.640 -19.274 -27.015 1.00 48.06 153 TYR A CA 1
ATOM 1163 C C . TYR A 1 153 ? -7.897 -18.766 -25.584 1.00 48.06 153 TYR A C 1
ATOM 1165 O O . TYR A 1 153 ? -8.543 -19.477 -24.812 1.00 48.06 153 TYR A O 1
ATOM 1173 N N . ASP A 1 154 ? -7.489 -17.539 -25.225 1.00 45.47 154 ASP A N 1
ATOM 1174 C CA . ASP A 1 154 ? -7.621 -17.005 -23.851 1.00 45.47 154 ASP A CA 1
ATOM 1175 C C . ASP A 1 154 ? -9.084 -16.734 -23.421 1.00 45.47 154 ASP A C 1
ATOM 1177 O O . ASP A 1 154 ? -9.382 -16.467 -22.257 1.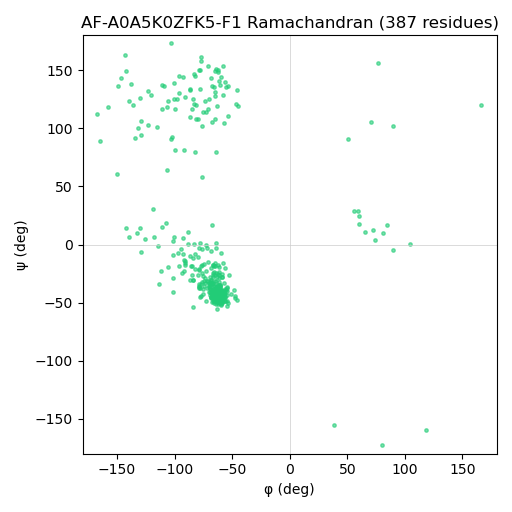00 45.47 154 ASP A O 1
ATOM 1181 N N . SER A 1 155 ? -10.036 -16.891 -24.350 1.00 43.84 155 SER A N 1
ATOM 1182 C CA . SER A 1 155 ? -11.481 -16.841 -24.079 1.00 43.84 155 SER A CA 1
ATOM 1183 C C . SER A 1 155 ? -12.049 -18.107 -23.416 1.00 43.84 155 SER A C 1
ATOM 1185 O O . SER A 1 155 ? -13.239 -18.143 -23.104 1.00 43.84 155 SER A O 1
ATOM 1187 N N . ARG A 1 156 ? -11.244 -19.165 -23.214 1.00 41.09 156 ARG A N 1
ATOM 1188 C CA . ARG A 1 156 ? -11.716 -20.459 -22.672 1.00 41.09 156 ARG A CA 1
ATOM 1189 C C . ARG A 1 156 ? -10.905 -21.030 -21.509 1.00 41.09 156 ARG A C 1
ATOM 1191 O O . ARG A 1 156 ? -11.087 -22.194 -21.154 1.00 41.09 156 ARG A O 1
ATOM 1198 N N . THR A 1 157 ? -10.041 -20.254 -20.874 1.00 44.59 157 THR A N 1
ATOM 1199 C CA . THR A 1 157 ? -9.415 -20.664 -19.612 1.00 44.59 157 THR A CA 1
ATOM 1200 C C . THR A 1 157 ? -10.369 -20.328 -18.457 1.00 44.59 157 THR A C 1
ATOM 1202 O O . THR A 1 157 ? -10.823 -19.199 -18.310 1.00 44.59 157 THR A O 1
ATOM 1205 N N . CYS A 1 158 ? -10.719 -21.311 -17.615 1.00 51.12 158 CYS A N 1
ATOM 1206 C CA . CYS A 1 158 ? -11.736 -21.179 -16.550 1.00 51.12 158 CYS A CA 1
ATOM 1207 C C . CYS A 1 158 ? -11.349 -20.229 -15.388 1.00 51.12 158 CYS A C 1
ATOM 1209 O O . CYS A 1 158 ? -11.934 -20.291 -14.310 1.00 51.12 158 CYS A O 1
ATOM 1211 N N . CYS A 1 159 ? -10.342 -19.377 -15.595 1.00 48.69 159 CYS A N 1
ATOM 1212 C CA . CYS A 1 159 ? -9.764 -18.457 -14.618 1.00 48.69 159 CYS A CA 1
ATOM 1213 C C . CYS A 1 159 ? -9.592 -17.027 -15.180 1.00 48.69 159 CYS A C 1
ATOM 1215 O O . CYS A 1 159 ? -8.900 -16.215 -14.560 1.00 48.69 159 CYS A O 1
ATOM 1217 N N . SER A 1 160 ? -10.149 -16.721 -16.359 1.00 42.22 160 SER A N 1
ATOM 1218 C CA . SER A 1 160 ? -9.888 -15.467 -17.089 1.00 42.22 160 SER A CA 1
ATOM 1219 C C . SER A 1 160 ? -10.591 -14.231 -16.528 1.00 42.22 160 SER A C 1
ATOM 1221 O O . SER A 1 160 ? -10.116 -13.124 -16.758 1.00 42.22 160 SER A O 1
ATOM 1223 N N . ASP A 1 161 ? -11.629 -14.380 -15.704 1.00 41.91 161 ASP A N 1
ATOM 1224 C CA . ASP A 1 161 ? -12.405 -13.231 -15.204 1.00 41.91 161 ASP A CA 1
ATOM 1225 C C . ASP A 1 161 ? -11.674 -12.368 -14.150 1.00 41.91 161 ASP A C 1
ATOM 1227 O O . ASP A 1 161 ? -12.228 -11.383 -13.659 1.00 41.91 161 ASP A O 1
ATOM 1231 N N . HIS A 1 162 ? -10.435 -12.705 -13.757 1.00 46.72 162 HIS A N 1
ATOM 1232 C CA . HIS A 1 162 ? -9.785 -12.093 -12.583 1.00 46.72 162 HIS A CA 1
ATOM 1233 C C . HIS A 1 162 ? -8.367 -11.536 -12.777 1.00 46.72 162 HIS A C 1
ATOM 1235 O O . HIS A 1 162 ? -7.859 -10.891 -11.858 1.00 46.72 162 HIS A O 1
ATOM 1241 N N . ARG A 1 163 ? -7.705 -11.719 -13.930 1.00 47.97 163 ARG A N 1
ATOM 1242 C CA . ARG A 1 163 ? -6.326 -11.207 -14.105 1.00 47.97 163 ARG A CA 1
ATOM 1243 C C . ARG A 1 163 ? -6.271 -9.700 -14.363 1.00 47.97 163 ARG A C 1
ATOM 1245 O O . ARG A 1 163 ? -5.525 -9.008 -13.670 1.00 47.97 163 ARG A O 1
ATOM 1252 N N . ASP A 1 164 ? -7.137 -9.189 -15.234 1.00 51.03 164 ASP A N 1
ATOM 1253 C CA . ASP A 1 164 ? -7.266 -7.743 -15.479 1.00 51.03 164 ASP A CA 1
ATOM 1254 C C . ASP A 1 164 ? -7.911 -7.005 -14.293 1.00 51.03 164 ASP A C 1
ATOM 1256 O O . ASP A 1 164 ? -7.785 -5.791 -14.166 1.00 51.03 164 ASP A O 1
ATOM 1260 N N . GLY A 1 165 ? -8.549 -7.727 -13.364 1.00 67.44 165 GLY A N 1
ATOM 1261 C CA . GLY A 1 165 ? -9.112 -7.137 -12.147 1.00 67.44 165 GLY A CA 1
ATOM 1262 C C . GLY A 1 165 ? -8.050 -6.580 -11.191 1.00 67.44 165 GLY A C 1
ATOM 1263 O O . GLY A 1 165 ? -8.294 -5.577 -10.518 1.00 67.44 165 GLY A O 1
ATOM 1264 N N . TRP A 1 166 ? -6.860 -7.197 -11.136 1.00 80.69 166 TRP A N 1
ATOM 1265 C CA . TRP A 1 166 ? -5.801 -6.771 -10.215 1.00 80.69 166 TRP A CA 1
ATOM 1266 C C . TRP A 1 166 ? -4.966 -5.616 -10.769 1.00 80.69 166 TRP A C 1
ATOM 1268 O O . TRP A 1 166 ? -4.833 -4.591 -10.103 1.00 80.69 166 TRP A O 1
ATOM 1278 N N . GLU A 1 167 ? -4.419 -5.766 -11.975 1.00 84.88 167 GLU A N 1
ATOM 1279 C CA . GLU A 1 167 ? -3.658 -4.702 -12.652 1.00 84.88 167 GLU A CA 1
ATOM 1280 C C . GLU A 1 167 ? -4.576 -3.540 -13.061 1.00 84.88 167 GLU A C 1
ATOM 1282 O O . GLU A 1 167 ? -4.183 -2.377 -13.000 1.00 84.88 167 GLU A O 1
ATOM 1287 N N . GLY A 1 168 ? -5.840 -3.840 -13.363 1.00 80.81 168 GLY A N 1
ATOM 1288 C CA . GLY A 1 168 ? -6.824 -2.866 -13.802 1.00 80.81 168 GLY A CA 1
ATOM 1289 C C . GLY A 1 168 ? -6.687 -2.520 -15.281 1.00 80.81 168 GLY A C 1
ATOM 1290 O O . GLY A 1 168 ? -5.908 -3.100 -16.032 1.00 80.81 168 GLY A O 1
ATOM 1291 N N . MET A 1 169 ? -7.463 -1.519 -15.691 1.00 79.00 169 MET A N 1
ATOM 1292 C CA . MET A 1 169 ? -7.531 -1.060 -17.083 1.00 79.00 169 MET A CA 1
ATOM 1293 C C . MET A 1 169 ? -6.413 -0.077 -17.462 1.00 79.00 169 MET A C 1
ATOM 1295 O O . MET A 1 169 ? -6.407 0.411 -18.588 1.00 79.00 169 MET A O 1
ATOM 1299 N N . ASP A 1 170 ? -5.514 0.251 -16.531 1.00 86.12 170 ASP A N 1
ATOM 1300 C CA . ASP A 1 170 ? -4.371 1.138 -16.752 1.00 86.12 170 ASP A CA 1
ATOM 1301 C C . ASP A 1 170 ? -3.108 0.518 -16.145 1.00 86.12 170 ASP A C 1
ATOM 1303 O O . ASP A 1 170 ? -2.794 0.691 -14.962 1.00 86.12 170 ASP A O 1
ATOM 1307 N N . ILE A 1 171 ? -2.388 -0.236 -16.975 1.00 87.56 171 ILE A N 1
ATOM 1308 C CA . ILE A 1 171 ? -1.189 -0.948 -16.531 1.00 87.56 171 ILE A CA 1
ATOM 1309 C C . ILE A 1 171 ? 0.000 -0.008 -16.292 1.00 87.56 171 ILE A C 1
ATOM 1311 O O . ILE A 1 171 ? 0.883 -0.329 -15.497 1.00 87.56 171 ILE A O 1
ATOM 1315 N N . ILE A 1 172 ? 0.011 1.175 -16.920 1.00 89.81 172 ILE A N 1
ATOM 1316 C CA . ILE A 1 172 ? 1.036 2.199 -16.681 1.00 89.81 172 ILE A CA 1
ATOM 1317 C C . ILE A 1 172 ? 0.874 2.744 -15.264 1.00 89.81 172 ILE A C 1
ATOM 1319 O O . ILE A 1 172 ? 1.839 2.746 -14.496 1.00 89.81 172 ILE A O 1
ATOM 1323 N N . LEU A 1 173 ? -0.349 3.126 -14.878 1.00 90.12 173 LEU A N 1
ATOM 1324 C CA . LEU A 1 173 ? -0.643 3.559 -13.511 1.00 90.12 173 LEU A CA 1
ATOM 1325 C C . LEU A 1 173 ? -0.275 2.473 -12.493 1.00 90.12 173 LEU A C 1
ATOM 1327 O O . LEU A 1 173 ? 0.329 2.769 -11.461 1.00 90.12 173 LEU A O 1
ATOM 1331 N N . PHE A 1 174 ? -0.597 1.214 -12.792 1.00 91.81 174 PHE A N 1
ATOM 1332 C CA . PHE A 1 174 ? -0.276 0.086 -11.923 1.00 91.81 174 PHE A CA 1
ATOM 1333 C C . PHE A 1 174 ? 1.233 -0.073 -11.673 1.00 91.81 174 PHE A C 1
ATOM 1335 O O . PHE A 1 174 ? 1.656 -0.126 -10.514 1.00 91.81 174 PHE A O 1
ATOM 1342 N N . PHE A 1 175 ? 2.068 -0.109 -12.718 1.00 92.38 175 PHE A N 1
ATOM 1343 C CA . PHE A 1 175 ? 3.516 -0.277 -12.538 1.00 92.38 175 PHE A CA 1
ATOM 1344 C C . PHE A 1 175 ? 4.208 0.986 -12.006 1.00 92.38 175 PHE A C 1
ATOM 1346 O O . PHE A 1 175 ? 5.185 0.877 -11.256 1.00 92.38 175 PHE A O 1
ATOM 1353 N N . ALA A 1 176 ? 3.675 2.176 -12.302 1.00 92.31 176 ALA A N 1
ATOM 1354 C CA . ALA A 1 176 ? 4.122 3.417 -11.675 1.00 92.31 176 ALA A CA 1
ATOM 1355 C C . ALA A 1 176 ? 3.878 3.392 -10.158 1.00 92.31 176 ALA A C 1
ATOM 1357 O O . ALA A 1 176 ? 4.792 3.675 -9.382 1.00 92.31 176 ALA A O 1
ATOM 1358 N N . MET A 1 177 ? 2.691 2.957 -9.723 1.00 91.38 177 MET A N 1
ATOM 1359 C CA . MET A 1 177 ? 2.378 2.773 -8.302 1.00 91.38 177 MET A CA 1
ATOM 1360 C C . MET A 1 177 ? 3.246 1.711 -7.636 1.00 91.38 177 MET A C 1
ATOM 1362 O O . MET A 1 177 ? 3.700 1.909 -6.511 1.00 91.38 177 MET A O 1
ATOM 1366 N N . CYS A 1 178 ? 3.502 0.600 -8.328 1.00 92.38 178 CYS A N 1
ATOM 1367 C CA . CYS A 1 178 ? 4.384 -0.452 -7.837 1.00 92.38 178 CYS A CA 1
ATOM 1368 C C . CYS A 1 178 ? 5.798 0.086 -7.561 1.00 92.38 178 CYS A C 1
ATOM 1370 O O . CYS A 1 178 ? 6.328 -0.109 -6.467 1.00 92.38 178 CYS A O 1
ATOM 1372 N N . SER A 1 179 ? 6.364 0.832 -8.515 1.00 91.56 179 SER A N 1
ATOM 1373 C CA . SER A 1 179 ? 7.686 1.461 -8.387 1.00 91.56 179 SER A CA 1
ATOM 1374 C C . SER A 1 179 ? 7.716 2.478 -7.246 1.00 91.56 179 SER A C 1
ATOM 1376 O O . SER A 1 179 ? 8.578 2.417 -6.369 1.00 91.56 179 SER A O 1
ATOM 1378 N N . PHE A 1 180 ? 6.728 3.377 -7.208 1.00 90.38 180 PHE A N 1
ATOM 1379 C CA . PHE A 1 180 ? 6.643 4.424 -6.193 1.00 90.38 180 PHE A CA 1
ATOM 1380 C C . PHE A 1 180 ? 6.521 3.842 -4.778 1.00 90.38 180 PHE A C 1
ATOM 1382 O O . PHE A 1 180 ? 7.186 4.307 -3.855 1.00 90.38 180 PHE A O 1
ATOM 1389 N N . ALA A 1 181 ? 5.724 2.785 -4.602 1.00 90.00 181 ALA A N 1
ATOM 1390 C CA . ALA A 1 181 ? 5.543 2.116 -3.316 1.00 90.00 181 ALA A CA 1
ATOM 1391 C C . ALA A 1 181 ? 6.827 1.461 -2.778 1.00 90.00 181 ALA A C 1
ATOM 1393 O O . ALA A 1 181 ? 7.004 1.375 -1.560 1.00 90.00 181 ALA A O 1
ATOM 1394 N N . GLU A 1 182 ? 7.716 0.984 -3.652 1.00 88.50 182 GLU A N 1
ATOM 1395 C CA . GLU A 1 182 ? 9.009 0.436 -3.233 1.00 88.50 182 GLU A CA 1
ATOM 1396 C C . GLU A 1 182 ? 10.000 1.544 -2.843 1.00 88.50 182 GLU A C 1
ATOM 1398 O O . GLU A 1 182 ? 10.685 1.395 -1.830 1.00 88.50 182 GLU A O 1
ATOM 1403 N N . LEU A 1 183 ? 10.016 2.675 -3.561 1.00 86.50 183 LEU A N 1
ATOM 1404 C CA . LEU A 1 183 ? 10.830 3.847 -3.201 1.00 86.50 183 LEU A CA 1
ATOM 1405 C C . LEU A 1 183 ? 10.367 4.495 -1.888 1.00 86.50 183 LEU A C 1
ATOM 1407 O O . LEU A 1 183 ? 11.186 4.835 -1.038 1.00 86.50 183 LEU A O 1
ATOM 1411 N N . ALA A 1 184 ? 9.051 4.572 -1.665 1.00 80.94 184 ALA A N 1
ATOM 1412 C CA . ALA A 1 184 ? 8.427 5.161 -0.477 1.00 80.94 184 ALA A CA 1
ATOM 1413 C C . ALA A 1 184 ? 8.742 4.436 0.847 1.00 80.94 184 ALA A C 1
ATOM 1415 O O . ALA A 1 184 ? 8.216 4.813 1.890 1.00 80.94 184 ALA A O 1
ATOM 1416 N N . LYS A 1 185 ? 9.560 3.378 0.844 1.00 75.62 185 LYS A N 1
ATOM 1417 C CA . LYS A 1 185 ? 10.032 2.713 2.069 1.00 75.62 185 LYS A CA 1
ATOM 1418 C C . LYS A 1 185 ? 11.225 3.413 2.712 1.00 75.62 185 LYS A C 1
ATOM 1420 O O . LYS A 1 185 ? 11.468 3.172 3.893 1.00 75.62 185 LYS A O 1
ATOM 1425 N N . ASN A 1 186 ? 11.962 4.225 1.957 1.00 70.50 186 ASN A N 1
ATOM 1426 C CA . ASN A 1 186 ? 13.099 4.973 2.476 1.00 70.50 186 ASN A CA 1
ATOM 1427 C C . ASN A 1 186 ? 12.589 6.144 3.344 1.00 70.50 186 ASN A C 1
ATOM 1429 O O . ASN A 1 186 ? 11.772 6.950 2.898 1.00 70.50 186 ASN A O 1
ATOM 1433 N N . SER A 1 187 ? 13.024 6.195 4.608 1.00 61.91 187 SER A N 1
ATOM 1434 C CA . SER A 1 187 ? 12.570 7.187 5.591 1.00 61.91 187 SER A CA 1
ATOM 1435 C C . SER A 1 187 ? 12.950 8.612 5.216 1.00 61.91 187 SER A C 1
ATOM 1437 O O . SER A 1 187 ? 12.157 9.521 5.444 1.00 61.91 187 SER A O 1
ATOM 1439 N N . ASP A 1 188 ? 14.123 8.797 4.620 1.00 66.44 188 ASP A N 1
ATOM 1440 C CA . ASP A 1 188 ? 14.674 10.117 4.316 1.00 66.44 188 ASP A CA 1
ATOM 1441 C C . ASP A 1 188 ? 13.945 10.702 3.109 1.00 66.44 188 ASP A C 1
ATOM 1443 O O . ASP A 1 188 ? 13.453 11.828 3.147 1.00 66.44 188 ASP A O 1
ATOM 1447 N N . PHE A 1 189 ? 13.705 9.856 2.109 1.00 67.06 189 PHE A N 1
ATOM 1448 C CA . PHE A 1 189 ? 12.840 10.171 0.980 1.00 67.06 189 PHE A CA 1
ATOM 1449 C C . PHE A 1 189 ? 11.414 10.549 1.411 1.00 67.06 189 PHE A C 1
ATOM 1451 O O . PHE A 1 189 ? 10.841 11.503 0.894 1.00 67.06 189 PHE A O 1
ATOM 1458 N N . LEU A 1 190 ? 10.826 9.841 2.383 1.00 65.69 190 LEU A N 1
ATOM 1459 C CA . LEU A 1 190 ? 9.508 10.194 2.923 1.00 65.69 190 LEU A CA 1
ATOM 1460 C C . LEU A 1 190 ? 9.505 11.531 3.677 1.00 65.69 190 LEU A C 1
ATOM 1462 O O . LEU A 1 190 ? 8.488 12.229 3.665 1.00 65.69 190 LEU A O 1
ATOM 1466 N N . LEU A 1 191 ? 10.600 11.870 4.362 1.00 63.97 191 LEU A N 1
ATOM 1467 C CA . LEU A 1 191 ? 10.755 13.149 5.057 1.00 63.97 191 LEU A CA 1
ATOM 1468 C C . LEU A 1 191 ? 10.851 14.306 4.059 1.00 63.97 191 LEU A C 1
ATOM 1470 O O . LEU A 1 191 ? 10.138 15.292 4.232 1.00 63.97 191 LEU A O 1
ATOM 1474 N N . GLU A 1 192 ? 11.642 14.153 2.995 1.00 64.25 192 GLU A N 1
ATOM 1475 C CA . GLU A 1 192 ? 11.702 15.107 1.880 1.00 64.25 192 GLU A CA 1
ATOM 1476 C C . GLU A 1 192 ? 10.329 15.264 1.220 1.00 64.25 192 GLU A C 1
ATOM 1478 O O . GLU A 1 192 ? 9.818 16.373 1.070 1.00 64.25 192 GLU A O 1
ATOM 1483 N N . ILE A 1 193 ? 9.667 14.142 0.926 1.00 62.88 193 ILE A N 1
ATOM 1484 C CA . ILE A 1 193 ? 8.311 14.104 0.379 1.00 62.88 193 ILE A CA 1
ATOM 1485 C C . ILE A 1 193 ? 7.339 14.917 1.243 1.00 62.88 193 ILE A C 1
ATOM 1487 O O . ILE A 1 193 ? 6.647 15.789 0.726 1.00 62.88 193 ILE A O 1
ATOM 1491 N N . ARG A 1 194 ? 7.305 14.701 2.564 1.00 64.00 194 ARG A N 1
ATOM 1492 C CA . ARG A 1 194 ? 6.387 15.411 3.477 1.00 64.00 194 ARG A CA 1
ATOM 1493 C C . ARG A 1 194 ? 6.593 16.926 3.505 1.00 64.00 194 ARG A C 1
ATOM 1495 O O . ARG A 1 194 ? 5.670 17.638 3.887 1.00 64.00 194 ARG A O 1
ATOM 1502 N N . GLN A 1 195 ? 7.779 17.407 3.144 1.00 61.91 195 GLN A N 1
ATOM 1503 C CA . GLN A 1 195 ? 8.139 18.824 3.188 1.00 61.91 195 GLN A CA 1
ATOM 1504 C C . GLN A 1 195 ? 7.877 19.558 1.861 1.00 61.91 195 GLN A C 1
ATOM 1506 O O . GLN A 1 195 ? 7.958 20.784 1.823 1.00 61.91 195 GLN A O 1
ATOM 1511 N N . THR A 1 196 ? 7.533 18.845 0.783 1.00 60.19 196 THR A N 1
ATOM 1512 C CA . THR A 1 196 ? 7.301 19.439 -0.547 1.00 60.19 196 THR A CA 1
ATOM 1513 C C . THR A 1 196 ? 5.812 19.627 -0.859 1.00 60.19 196 THR A C 1
ATOM 1515 O O . THR A 1 196 ? 4.981 18.753 -0.606 1.00 60.19 196 THR A O 1
ATOM 1518 N N . SER A 1 197 ? 5.451 20.760 -1.473 1.00 53.88 197 SER A N 1
ATOM 1519 C CA . SER A 1 197 ? 4.071 21.059 -1.901 1.00 53.88 197 SER A CA 1
ATOM 1520 C C . SER A 1 197 ? 3.554 20.109 -2.990 1.00 53.88 197 SER A C 1
ATOM 1522 O O . SER A 1 197 ? 2.353 19.846 -3.072 1.00 53.88 197 SER A O 1
ATOM 1524 N N . GLU A 1 198 ? 4.451 19.532 -3.796 1.00 55.94 198 GLU A N 1
ATOM 1525 C CA . GLU A 1 198 ? 4.115 18.552 -4.836 1.00 55.94 198 GLU A CA 1
ATOM 1526 C C . GLU A 1 198 ? 3.467 17.282 -4.267 1.00 55.94 198 GLU A C 1
ATOM 1528 O O . GLU A 1 198 ? 2.638 16.660 -4.933 1.00 55.94 198 GLU A O 1
ATOM 1533 N N . VAL A 1 199 ? 3.794 16.924 -3.024 1.00 52.56 199 VAL A N 1
ATOM 1534 C CA . VAL A 1 199 ? 3.301 15.717 -2.355 1.00 52.56 199 VAL A CA 1
ATOM 1535 C C . VAL A 1 199 ? 1.941 15.918 -1.716 1.00 52.56 199 VAL A C 1
ATOM 1537 O O . VAL A 1 199 ? 1.163 14.970 -1.671 1.00 52.56 199 VAL A O 1
ATOM 1540 N N . GLN A 1 200 ? 1.606 17.125 -1.261 1.00 53.00 200 GLN A N 1
ATOM 1541 C CA . GLN A 1 200 ? 0.258 17.400 -0.763 1.00 53.00 200 GLN A CA 1
ATOM 1542 C C . GLN A 1 200 ? -0.780 17.188 -1.881 1.00 53.00 200 GLN A C 1
ATOM 1544 O O . GLN A 1 200 ? -1.800 16.536 -1.664 1.00 53.00 200 GLN A O 1
ATOM 1549 N N . CYS A 1 201 ? -0.437 17.591 -3.111 1.00 51.34 201 CYS A N 1
ATOM 1550 C CA . CYS A 1 201 ? -1.194 17.271 -4.325 1.00 51.34 201 CYS A CA 1
ATOM 1551 C C . CYS A 1 201 ? -1.220 15.754 -4.626 1.00 51.34 201 CYS A C 1
ATOM 1553 O O . CYS A 1 201 ? -2.239 15.208 -5.058 1.00 51.34 201 CYS A O 1
ATOM 1555 N N . SER A 1 202 ? -0.126 15.035 -4.351 1.00 69.56 202 SER A N 1
ATOM 1556 C CA . SER A 1 202 ? -0.074 13.572 -4.489 1.00 69.56 202 SER A CA 1
ATOM 1557 C C . SER A 1 202 ? -0.897 12.835 -3.428 1.00 69.56 202 SER A C 1
ATOM 1559 O O . SER A 1 202 ? -1.443 11.779 -3.728 1.00 69.56 202 SER A O 1
ATOM 1561 N N . LEU A 1 203 ? -1.038 13.370 -2.210 1.00 79.31 203 LEU A N 1
ATOM 1562 C CA . LEU A 1 203 ? -1.828 12.740 -1.153 1.00 79.31 203 LEU A CA 1
ATOM 1563 C C . LEU A 1 203 ? -3.322 12.750 -1.482 1.00 79.31 203 LEU A C 1
ATOM 1565 O O . LEU A 1 203 ? -3.979 11.718 -1.356 1.00 79.31 203 LEU A O 1
ATOM 1569 N N . GLU A 1 204 ? -3.841 13.889 -1.941 1.00 82.19 204 GLU A N 1
ATOM 1570 C CA . GLU A 1 204 ? -5.212 13.993 -2.452 1.00 82.19 204 GLU A CA 1
ATOM 1571 C C . GLU A 1 204 ? -5.421 13.022 -3.616 1.00 82.19 204 GLU A C 1
ATOM 1573 O O . GLU A 1 204 ? -6.349 12.218 -3.586 1.00 82.19 204 GLU A O 1
ATOM 1578 N N . THR A 1 205 ? -4.469 12.981 -4.556 1.00 86.00 205 THR A N 1
ATOM 1579 C CA . THR A 1 205 ? -4.481 12.020 -5.669 1.00 86.00 205 THR A CA 1
ATOM 1580 C C . THR A 1 205 ? -4.543 10.570 -5.168 1.00 86.00 205 THR A C 1
ATOM 1582 O O . THR A 1 205 ? -5.329 9.770 -5.670 1.00 86.00 205 THR A O 1
ATOM 1585 N N . PHE A 1 206 ? -3.753 10.199 -4.157 1.00 89.12 206 PHE A N 1
ATOM 1586 C CA . PHE A 1 206 ? -3.780 8.855 -3.578 1.00 89.12 206 PHE A CA 1
ATOM 1587 C C . PHE A 1 206 ? -5.123 8.541 -2.914 1.00 89.12 206 PHE A C 1
ATOM 1589 O O . PHE A 1 206 ? -5.664 7.455 -3.115 1.00 89.12 206 PHE A O 1
ATOM 1596 N N . LEU A 1 207 ? -5.694 9.475 -2.154 1.00 87.94 207 LEU A N 1
ATOM 1597 C CA . LEU A 1 207 ? -7.010 9.287 -1.546 1.00 87.94 207 LEU A CA 1
ATOM 1598 C C . LEU A 1 207 ? -8.113 9.167 -2.606 1.00 87.94 207 LEU A C 1
ATOM 1600 O O . LEU A 1 207 ? -9.013 8.336 -2.451 1.00 87.94 207 LEU A O 1
ATOM 1604 N N . ASP A 1 208 ? -8.024 9.922 -3.697 1.00 86.81 208 ASP A N 1
ATOM 1605 C CA . ASP A 1 208 ? -8.952 9.840 -4.823 1.00 86.81 208 ASP A CA 1
ATOM 1606 C C . ASP A 1 208 ? -8.849 8.501 -5.547 1.00 86.81 208 ASP A C 1
ATOM 1608 O O . ASP A 1 208 ? -9.870 7.870 -5.810 1.00 86.81 208 ASP A O 1
ATOM 1612 N N . LEU A 1 209 ? -7.637 8.002 -5.800 1.00 88.38 209 LEU A N 1
ATOM 1613 C CA . LEU A 1 209 ? -7.429 6.675 -6.388 1.00 88.38 209 LEU A CA 1
ATOM 1614 C C . LEU A 1 209 ? -7.947 5.553 -5.486 1.00 88.38 209 LEU A C 1
ATOM 1616 O O . LEU A 1 209 ? -8.490 4.559 -5.970 1.00 88.38 209 LEU A O 1
ATOM 1620 N N . LEU A 1 210 ? -7.809 5.712 -4.170 1.00 87.75 210 LEU A N 1
ATOM 1621 C CA . LEU A 1 210 ? -8.294 4.734 -3.206 1.00 87.75 210 LEU A CA 1
ATOM 1622 C C . LEU A 1 210 ? -9.832 4.711 -3.134 1.00 87.75 210 LEU A C 1
ATOM 1624 O O . LEU A 1 210 ? -10.420 3.641 -2.977 1.00 87.75 210 LEU A O 1
ATOM 1628 N N . ASN A 1 211 ? -10.481 5.871 -3.287 1.00 80.81 211 ASN A N 1
ATOM 1629 C CA . ASN A 1 211 ? -11.942 6.023 -3.325 1.00 80.81 211 ASN A CA 1
ATOM 1630 C C . ASN A 1 211 ? -12.556 5.815 -4.725 1.00 80.81 211 ASN A C 1
ATOM 1632 O O . ASN A 1 211 ? -13.773 5.628 -4.855 1.00 80.81 211 ASN A O 1
ATOM 1636 N N . GLY A 1 212 ? -11.737 5.897 -5.771 1.00 73.19 212 GLY A N 1
ATOM 1637 C CA . GLY A 1 212 ? -12.146 5.879 -7.165 1.00 73.19 212 GLY A CA 1
ATOM 1638 C C . GLY A 1 212 ? -12.713 4.528 -7.582 1.00 73.19 212 GLY A C 1
ATOM 1639 O O . GLY A 1 212 ? -12.176 3.469 -7.261 1.00 73.19 212 GLY A O 1
ATOM 1640 N N . ARG A 1 213 ? -13.818 4.557 -8.334 1.00 65.88 213 ARG A N 1
ATOM 1641 C CA . ARG A 1 213 ? -14.375 3.354 -8.964 1.00 65.88 213 ARG A CA 1
ATOM 1642 C C . ARG A 1 213 ? -13.702 3.133 -10.315 1.00 65.88 213 ARG A C 1
ATOM 1644 O O . ARG A 1 213 ? -13.609 4.066 -11.104 1.00 65.88 213 ARG A O 1
ATOM 1651 N N . GLY A 1 214 ? -13.299 1.895 -10.593 1.00 68.75 214 GLY A N 1
ATOM 1652 C CA . GLY A 1 214 ? -12.755 1.494 -11.897 1.00 68.75 214 GLY A CA 1
ATOM 1653 C C . GLY A 1 214 ? -11.238 1.308 -11.953 1.00 68.75 214 GLY A C 1
ATOM 1654 O O . GLY A 1 214 ? -10.733 0.936 -13.009 1.00 68.75 214 GLY A O 1
ATOM 1655 N N . PHE A 1 215 ? -10.520 1.514 -10.845 1.00 78.75 215 PHE A N 1
ATOM 1656 C CA . PHE A 1 215 ? -9.123 1.095 -10.729 1.00 78.75 215 PHE A CA 1
ATOM 1657 C C . PHE A 1 215 ? -9.032 -0.379 -10.338 1.00 78.75 215 PHE A C 1
ATOM 1659 O O . PHE A 1 215 ? -9.879 -0.886 -9.599 1.00 78.75 215 PHE A O 1
ATOM 1666 N N . GLY A 1 216 ? -7.994 -1.059 -10.829 1.00 82.81 216 GLY A N 1
ATOM 1667 C CA . GLY A 1 216 ? -7.703 -2.428 -10.419 1.00 82.81 216 GLY A CA 1
ATOM 1668 C C . GLY A 1 216 ? -7.397 -2.497 -8.926 1.00 82.81 216 GLY A C 1
ATOM 1669 O O . GLY A 1 216 ? -6.825 -1.566 -8.347 1.00 82.81 216 GLY A O 1
ATOM 1670 N N . SER A 1 217 ? -7.741 -3.612 -8.287 1.00 87.50 217 SER A N 1
ATOM 1671 C CA . SER A 1 217 ? -7.516 -3.791 -6.848 1.00 87.50 217 SER A CA 1
ATOM 1672 C C . SER A 1 217 ? -6.034 -3.667 -6.472 1.00 87.50 217 SER A C 1
ATOM 1674 O O . SER A 1 217 ? -5.706 -3.232 -5.371 1.00 87.50 217 SER A O 1
ATOM 1676 N N . GLY A 1 218 ? -5.121 -3.980 -7.391 1.00 90.19 218 GLY A N 1
ATOM 1677 C CA . GLY A 1 218 ? -3.686 -3.821 -7.197 1.00 90.19 218 GLY A CA 1
ATOM 1678 C C . GLY A 1 218 ? -3.246 -2.369 -7.049 1.00 90.19 218 GLY A C 1
ATOM 1679 O O . GLY A 1 218 ? -2.463 -2.078 -6.144 1.00 90.19 218 GLY A O 1
ATOM 1680 N N . VAL A 1 219 ? -3.803 -1.449 -7.847 1.00 91.19 219 VAL A N 1
ATOM 1681 C CA . VAL A 1 219 ? -3.572 -0.001 -7.685 1.00 91.19 219 VAL A CA 1
ATOM 1682 C C . VAL A 1 219 ? -3.992 0.427 -6.281 1.00 91.19 219 VAL A C 1
ATOM 1684 O O . VAL A 1 219 ? -3.202 1.034 -5.563 1.00 91.19 219 VAL A O 1
ATOM 1687 N N . GLN A 1 220 ? -5.189 0.027 -5.842 1.00 91.62 220 GLN A N 1
ATOM 1688 C CA . GLN A 1 220 ? -5.697 0.358 -4.507 1.00 91.62 220 GLN A CA 1
ATOM 1689 C C . GLN A 1 220 ? -4.783 -0.176 -3.395 1.00 91.62 220 GLN A C 1
ATOM 1691 O O . GLN A 1 220 ? -4.508 0.527 -2.424 1.00 91.62 220 GLN A O 1
ATOM 1696 N N . TRP A 1 221 ? -4.264 -1.400 -3.527 1.00 93.25 221 TRP A N 1
ATOM 1697 C CA . TRP A 1 221 ? -3.337 -1.962 -2.544 1.00 93.25 221 TRP A CA 1
ATOM 1698 C C . TRP A 1 221 ? -1.981 -1.254 -2.505 1.00 93.25 221 TRP A C 1
ATOM 1700 O O . TRP A 1 221 ? -1.444 -1.066 -1.412 1.00 93.25 221 TRP A O 1
ATOM 1710 N N . PHE A 1 222 ? -1.418 -0.860 -3.651 1.00 92.81 222 PHE A N 1
ATOM 1711 C CA . PHE A 1 222 ? -0.180 -0.076 -3.673 1.00 92.81 222 PHE A CA 1
ATOM 1712 C C . PHE A 1 222 ? -0.392 1.323 -3.097 1.00 92.81 222 PHE A C 1
ATOM 1714 O O . PHE A 1 222 ? 0.415 1.767 -2.284 1.00 92.81 222 PHE A O 1
ATOM 1721 N N . VAL A 1 223 ? -1.520 1.963 -3.402 1.00 92.81 223 VAL A N 1
ATOM 1722 C CA . VAL A 1 223 ? -1.915 3.239 -2.799 1.00 92.81 223 VAL A CA 1
ATOM 1723 C C . VAL A 1 223 ? -2.053 3.113 -1.280 1.00 92.81 223 VAL A C 1
ATOM 1725 O O . VAL A 1 223 ? -1.437 3.881 -0.547 1.00 92.81 223 VAL A O 1
ATOM 1728 N N . ALA A 1 224 ? -2.767 2.102 -0.774 1.00 93.44 224 ALA A N 1
ATOM 1729 C CA . ALA A 1 224 ? -2.860 1.845 0.665 1.00 93.44 224 ALA A CA 1
ATOM 1730 C C . ALA A 1 224 ? -1.482 1.556 1.294 1.00 93.44 224 ALA A C 1
ATOM 1732 O O . ALA A 1 224 ? -1.215 1.947 2.432 1.00 93.44 224 ALA A O 1
ATOM 1733 N N . HIS A 1 225 ? -0.584 0.891 0.559 1.00 91.94 225 HIS A N 1
ATOM 1734 C CA . HIS A 1 225 ? 0.787 0.653 1.005 1.00 91.94 225 HIS A CA 1
ATOM 1735 C C . HIS A 1 225 ? 1.623 1.935 1.072 1.00 91.94 225 HIS A C 1
ATOM 1737 O O . HIS A 1 225 ? 2.469 2.025 1.955 1.00 91.94 225 HIS A O 1
ATOM 1743 N N . ILE A 1 226 ? 1.397 2.908 0.187 1.00 90.19 226 ILE A N 1
ATOM 1744 C CA . ILE A 1 226 ? 2.038 4.232 0.227 1.00 90.19 226 ILE A CA 1
ATOM 1745 C C . ILE A 1 226 ? 1.457 5.057 1.380 1.00 90.19 226 ILE A C 1
ATOM 1747 O O . ILE A 1 226 ? 2.200 5.576 2.209 1.00 90.19 226 ILE A O 1
ATOM 1751 N N . LEU A 1 227 ? 0.128 5.119 1.498 1.00 90.81 227 LEU A N 1
ATOM 1752 C CA . LEU A 1 227 ? -0.582 5.876 2.535 1.00 90.81 227 LEU A CA 1
ATOM 1753 C C . LEU A 1 227 ? -0.223 5.431 3.959 1.00 90.81 227 LEU A C 1
ATOM 1755 O O . LEU A 1 227 ? -0.202 6.257 4.874 1.00 90.81 227 LEU A O 1
ATOM 1759 N N . ARG A 1 228 ? 0.175 4.167 4.152 1.00 90.44 228 ARG A N 1
ATOM 1760 C CA . ARG A 1 228 ? 0.682 3.687 5.448 1.00 90.44 228 ARG A CA 1
ATOM 1761 C C . ARG A 1 228 ? 1.890 4.493 5.937 1.00 90.44 228 ARG A C 1
ATOM 1763 O O . ARG A 1 228 ? 2.041 4.685 7.139 1.00 90.44 228 ARG A O 1
ATOM 1770 N N . CYS A 1 229 ? 2.735 4.978 5.023 1.00 86.69 229 CYS A N 1
ATOM 1771 C CA . CYS A 1 229 ? 3.898 5.810 5.341 1.00 86.69 229 CYS A CA 1
ATOM 1772 C C . CYS A 1 229 ? 3.489 7.184 5.893 1.00 86.69 229 CYS A C 1
ATOM 1774 O O . CYS A 1 229 ? 4.280 7.858 6.553 1.00 86.69 229 CYS A O 1
ATOM 1776 N N . PHE A 1 230 ? 2.231 7.569 5.677 1.00 86.31 230 PHE A N 1
ATOM 1777 C CA . PHE A 1 230 ? 1.592 8.775 6.189 1.00 86.31 230 PHE A CA 1
ATOM 1778 C C . PHE A 1 230 ? 0.699 8.511 7.410 1.00 86.31 230 PHE A C 1
ATOM 1780 O O . PHE A 1 230 ? 0.031 9.422 7.880 1.00 86.31 230 PHE A O 1
ATOM 1787 N N . GLY A 1 231 ? 0.698 7.288 7.952 1.00 90.94 231 GLY A N 1
ATOM 1788 C CA . GLY A 1 231 ? -0.148 6.918 9.087 1.00 90.94 231 GLY A CA 1
ATOM 1789 C C . GLY A 1 231 ? -1.593 6.586 8.705 1.00 90.94 231 GLY A C 1
ATOM 1790 O O . GLY A 1 231 ? -2.414 6.405 9.594 1.00 90.94 231 GLY A O 1
ATOM 1791 N N . MET A 1 232 ? -1.914 6.467 7.416 1.00 93.50 232 MET A N 1
ATOM 1792 C CA . MET A 1 232 ? -3.253 6.133 6.922 1.00 93.50 232 MET A CA 1
ATOM 1793 C C . MET A 1 232 ? -3.343 4.655 6.540 1.00 93.50 232 MET A C 1
ATOM 1795 O O . MET A 1 232 ? -2.565 4.159 5.727 1.00 93.50 232 MET A O 1
ATOM 1799 N N . TYR A 1 233 ? -4.308 3.940 7.111 1.00 95.00 233 TYR A N 1
ATOM 1800 C CA . TYR A 1 233 ? -4.425 2.491 6.972 1.00 95.00 233 TYR A CA 1
ATOM 1801 C C . TYR A 1 233 ? -5.834 2.085 6.560 1.00 95.00 233 TYR A C 1
ATOM 1803 O O . TYR A 1 233 ? -6.791 2.359 7.277 1.00 95.00 233 TYR A O 1
ATOM 1811 N N . GLY A 1 234 ? -5.948 1.327 5.471 1.00 93.69 234 GLY A N 1
ATOM 1812 C CA . GLY A 1 234 ? -7.186 0.670 5.060 1.00 93.69 234 GLY A CA 1
ATOM 1813 C C . GLY A 1 234 ? -7.698 1.123 3.705 1.00 93.69 234 GLY A C 1
ATOM 1814 O O . GLY A 1 234 ? -6.942 1.652 2.897 1.00 93.69 234 GLY A O 1
ATOM 1815 N N . PHE A 1 235 ? -8.990 0.899 3.487 1.00 91.56 235 PHE A N 1
ATOM 1816 C CA . PHE A 1 235 ? -9.709 1.249 2.269 1.00 91.56 235 PHE A CA 1
ATOM 1817 C C . PHE A 1 235 ? -10.968 2.034 2.664 1.00 91.56 235 PHE A C 1
ATOM 1819 O O . PHE A 1 235 ? -11.898 1.447 3.228 1.00 91.56 235 PHE A O 1
ATOM 1826 N N . PRO A 1 236 ? -11.005 3.358 2.440 1.00 88.06 236 PRO A N 1
ATOM 1827 C CA . PRO A 1 236 ? -12.177 4.167 2.698 1.00 88.06 236 PRO A CA 1
ATOM 1828 C C . PRO A 1 236 ? -13.338 3.703 1.820 1.00 88.06 236 PRO A C 1
ATOM 1830 O O . PRO A 1 236 ? -13.174 3.196 0.712 1.00 88.06 236 PRO A O 1
ATOM 1833 N N . SER A 1 237 ? -14.546 3.879 2.340 1.00 84.44 237 SER A N 1
ATOM 1834 C CA . SER A 1 237 ? -15.768 3.547 1.621 1.00 84.44 237 SER A CA 1
ATOM 1835 C C . SER A 1 237 ? -16.851 4.574 1.920 1.00 84.44 237 SER A C 1
ATOM 1837 O O . SER A 1 237 ? -16.924 5.138 3.016 1.00 84.44 237 SER A O 1
ATOM 1839 N N . LYS A 1 238 ? -17.742 4.798 0.946 1.00 83.88 238 LYS A N 1
ATOM 1840 C CA . LYS A 1 238 ? -18.907 5.679 1.136 1.00 83.88 238 LYS A CA 1
ATOM 1841 C C . LYS A 1 238 ? -19.774 5.203 2.298 1.00 83.88 238 LYS A C 1
ATOM 1843 O O . LYS A 1 238 ? -20.238 6.021 3.089 1.00 83.88 238 LYS A O 1
ATOM 1848 N N . PHE A 1 239 ? -19.960 3.889 2.407 1.00 83.19 239 PHE A N 1
ATOM 1849 C CA . PHE A 1 239 ? -20.701 3.278 3.501 1.00 83.19 239 PHE A CA 1
ATOM 1850 C C . PHE A 1 239 ? -20.011 3.519 4.849 1.00 83.19 239 PHE A C 1
ATOM 1852 O O . PHE A 1 239 ? -20.627 4.069 5.760 1.00 83.19 239 PHE A O 1
ATOM 1859 N N . GLY A 1 240 ? -18.715 3.219 4.948 1.00 87.06 240 GLY A N 1
ATOM 1860 C CA . GLY A 1 240 ? -17.929 3.455 6.156 1.00 87.06 240 GLY A CA 1
ATOM 1861 C C . GLY A 1 240 ? -17.962 4.915 6.613 1.00 87.06 240 GLY A C 1
ATOM 1862 O O . GLY A 1 240 ? -18.100 5.187 7.800 1.00 87.06 240 GLY A O 1
ATOM 1863 N N . SER A 1 241 ? -17.944 5.872 5.680 1.00 85.94 241 SER A N 1
ATOM 1864 C CA . SER A 1 241 ? -18.084 7.304 5.991 1.00 85.94 241 SER A CA 1
ATOM 1865 C C . SER A 1 241 ? -19.466 7.666 6.562 1.00 85.94 241 SER A C 1
ATOM 1867 O O . SER A 1 241 ? -19.573 8.487 7.475 1.00 85.94 241 SER A O 1
ATOM 1869 N N . ARG A 1 242 ? -20.542 7.018 6.087 1.00 87.19 242 ARG A N 1
ATOM 1870 C CA . ARG A 1 242 ? -21.895 7.185 6.652 1.00 87.19 242 ARG A CA 1
ATOM 1871 C C . ARG A 1 242 ? -21.979 6.612 8.066 1.00 87.19 242 ARG A C 1
ATOM 1873 O O . ARG A 1 242 ? -22.503 7.277 8.958 1.00 87.19 242 ARG A O 1
ATOM 1880 N N . VAL A 1 243 ? -21.434 5.413 8.273 1.00 86.75 243 VAL A N 1
ATOM 1881 C CA . VAL A 1 243 ? -21.494 4.696 9.555 1.00 86.75 243 VAL A CA 1
ATOM 1882 C C . VAL A 1 243 ? -20.524 5.259 10.594 1.00 86.75 243 VAL A C 1
ATOM 1884 O O . VAL A 1 243 ? -20.835 5.221 11.781 1.00 86.75 243 VAL A O 1
ATOM 1887 N N . ARG A 1 244 ? -19.430 5.916 10.180 1.00 88.56 244 ARG A N 1
ATOM 1888 C CA . ARG A 1 244 ? -18.538 6.685 11.069 1.00 88.56 244 ARG A CA 1
ATOM 1889 C C . ARG A 1 244 ? -19.311 7.637 11.980 1.00 88.56 244 ARG A C 1
ATOM 1891 O O . ARG A 1 244 ? -18.972 7.763 13.148 1.00 88.56 244 ARG A O 1
ATOM 1898 N N . LYS A 1 245 ? -20.366 8.278 11.465 1.00 87.19 245 LYS A N 1
ATOM 1899 C CA . LYS A 1 245 ? -21.198 9.226 12.227 1.00 87.19 245 LYS A CA 1
ATOM 1900 C C . LYS A 1 245 ? -21.967 8.579 13.383 1.00 87.19 245 LYS A C 1
ATOM 1902 O O . LYS A 1 245 ? -22.491 9.306 14.212 1.00 87.19 245 LYS A O 1
ATOM 1907 N N . GLN A 1 246 ? -22.078 7.251 13.404 1.00 85.69 246 GLN A N 1
ATOM 1908 C CA . GLN A 1 246 ? -22.711 6.490 14.484 1.00 85.69 246 GLN A CA 1
ATOM 1909 C C . GLN A 1 246 ? -21.686 5.937 15.486 1.00 85.69 246 GLN A C 1
ATOM 1911 O O . GLN A 1 246 ? -22.070 5.381 16.510 1.00 85.69 246 GLN A O 1
ATOM 1916 N N . LEU A 1 247 ? -20.382 6.056 15.217 1.00 86.00 247 LEU A N 1
ATOM 1917 C CA . LEU A 1 247 ? -19.361 5.613 16.159 1.00 86.00 247 LEU A CA 1
ATOM 1918 C C . LEU A 1 247 ? -19.426 6.468 17.429 1.00 86.00 247 LEU A C 1
ATOM 1920 O O . LEU A 1 247 ? -19.349 7.692 17.353 1.00 86.00 247 LEU A O 1
ATOM 1924 N N . ASN A 1 248 ? -19.515 5.809 18.585 1.00 82.06 248 ASN A N 1
ATOM 1925 C CA . ASN A 1 248 ? -19.613 6.453 19.894 1.00 82.06 248 ASN A CA 1
ATOM 1926 C C . ASN A 1 248 ? -20.836 7.381 20.065 1.00 82.06 248 ASN A C 1
ATOM 1928 O O . ASN A 1 248 ? -20.775 8.362 20.805 1.00 82.06 248 ASN A O 1
ATOM 1932 N N . VAL A 1 249 ? -21.929 7.083 19.356 1.00 83.69 249 VAL A N 1
ATOM 1933 C CA . VAL A 1 249 ? -23.222 7.763 19.493 1.00 83.69 249 VAL A CA 1
ATOM 1934 C C . VAL A 1 249 ? -24.218 6.818 20.163 1.00 83.69 249 VAL A C 1
ATOM 1936 O O . VAL A 1 249 ? -24.313 5.653 19.788 1.00 83.69 249 VAL A O 1
ATOM 1939 N N . ASP A 1 250 ? -24.997 7.336 21.119 1.00 78.12 250 ASP A N 1
ATOM 1940 C CA . ASP A 1 250 ? -25.909 6.536 21.967 1.00 78.12 250 ASP A CA 1
ATOM 1941 C C . ASP A 1 250 ? -27.086 5.961 21.169 1.00 78.12 250 ASP A C 1
ATOM 1943 O O . ASP A 1 250 ? -27.732 4.987 21.552 1.00 78.12 250 ASP A O 1
ATOM 1947 N N . LYS A 1 251 ? -27.364 6.566 20.014 1.00 80.50 251 LYS A N 1
ATOM 1948 C CA . LYS A 1 251 ? -28.475 6.212 19.143 1.00 80.50 251 LYS A CA 1
ATOM 1949 C C . LYS A 1 251 ? -28.288 4.798 18.581 1.00 80.50 251 LYS A C 1
ATOM 1951 O O . LYS A 1 251 ? -27.480 4.592 17.687 1.00 80.50 251 LYS A O 1
ATOM 1956 N N . TYR A 1 252 ? -29.101 3.861 19.073 1.00 81.44 252 TYR A N 1
ATOM 1957 C CA . TYR A 1 252 ? -29.114 2.438 18.695 1.00 81.44 252 TYR A CA 1
ATOM 1958 C C . TYR A 1 252 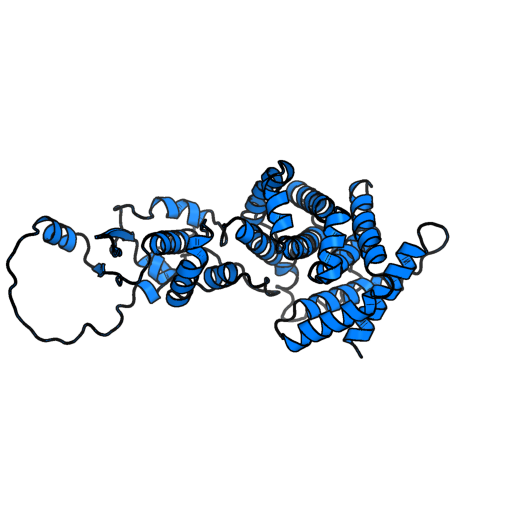? -27.851 1.643 19.056 1.00 81.44 252 TYR A C 1
ATOM 1960 O O . TYR A 1 252 ? -27.727 0.491 18.638 1.00 81.44 252 TYR A O 1
ATOM 1968 N N . ALA A 1 253 ? -26.947 2.209 19.859 1.00 85.50 253 ALA A N 1
ATOM 1969 C CA . ALA A 1 253 ? -25.857 1.435 20.428 1.00 85.50 253 ALA A CA 1
ATOM 1970 C C . ALA A 1 253 ? -26.429 0.387 21.398 1.00 85.50 253 ALA A C 1
ATOM 1972 O O . ALA A 1 253 ? -27.298 0.679 22.216 1.00 85.50 253 ALA A O 1
ATOM 1973 N N . ASP A 1 254 ? -25.932 -0.842 21.318 1.00 86.06 254 ASP A N 1
ATOM 1974 C CA . ASP A 1 254 ? -26.390 -1.990 22.111 1.00 86.06 254 ASP A CA 1
ATOM 1975 C C . ASP A 1 254 ? -25.235 -2.676 22.867 1.00 86.06 254 ASP A C 1
ATOM 1977 O O . ASP A 1 254 ? -25.427 -3.699 23.536 1.00 86.06 254 ASP A O 1
ATOM 1981 N N . LEU A 1 255 ? -24.033 -2.092 22.792 1.00 87.19 255 LEU A N 1
ATOM 1982 C CA . LEU A 1 255 ? -22.817 -2.507 23.482 1.00 87.19 255 LEU A CA 1
ATOM 1983 C C . LEU A 1 255 ? -22.063 -1.289 24.026 1.00 87.19 255 LEU A C 1
ATOM 1985 O O . LEU A 1 255 ? -21.876 -0.295 23.322 1.00 87.19 255 LEU A O 1
ATOM 1989 N N . ARG A 1 256 ? -21.546 -1.405 25.254 1.00 89.62 256 ARG A N 1
ATOM 1990 C CA . ARG A 1 256 ? -20.562 -0.464 25.803 1.00 89.62 256 ARG A CA 1
ATOM 1991 C C . ARG A 1 256 ? -19.271 -1.181 26.164 1.00 89.62 256 ARG A C 1
ATOM 1993 O O . ARG A 1 256 ? -19.295 -2.173 26.889 1.00 89.62 256 ARG A O 1
ATOM 2000 N N . LEU A 1 257 ? -18.149 -0.667 25.677 1.00 89.38 257 LEU A N 1
ATOM 2001 C CA . LEU A 1 257 ? -16.813 -1.133 26.039 1.00 89.38 257 LEU A CA 1
ATOM 2002 C C . LEU A 1 257 ? -16.231 -0.181 27.084 1.00 89.38 257 LEU A C 1
ATOM 2004 O O . LEU A 1 257 ? -16.028 0.992 26.780 1.00 89.38 257 LEU A O 1
ATOM 2008 N N . MET A 1 258 ? -15.969 -0.670 28.294 1.00 90.75 258 MET A N 1
ATOM 2009 C CA . MET A 1 258 ? -15.299 0.108 29.338 1.00 90.75 258 MET A CA 1
ATOM 2010 C C . MET A 1 258 ? -13.784 0.005 29.148 1.00 90.75 258 MET A C 1
ATOM 2012 O O . MET A 1 258 ? -13.216 -1.090 29.228 1.00 90.75 258 MET A O 1
ATOM 2016 N N . LEU A 1 259 ? -13.144 1.138 28.876 1.00 91.44 259 LEU A N 1
ATOM 2017 C CA . LEU A 1 259 ? -11.701 1.278 28.725 1.00 91.44 259 LEU A CA 1
ATOM 2018 C C . LEU A 1 259 ? -11.002 1.289 30.101 1.00 91.44 259 LEU A C 1
ATOM 2020 O O . LEU A 1 259 ? -11.645 1.523 31.127 1.00 91.44 259 LEU A O 1
ATOM 2024 N N . PRO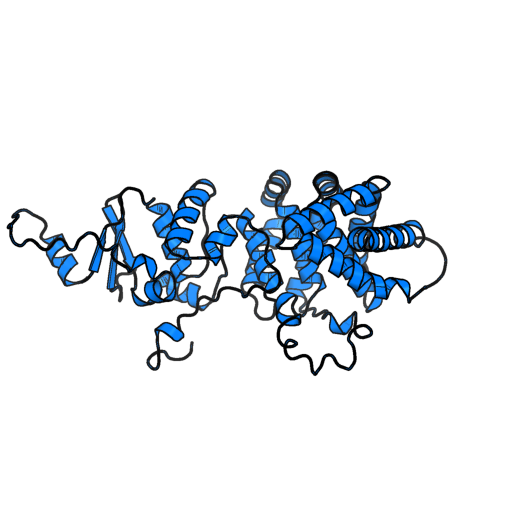 A 1 260 ? -9.681 1.027 30.166 1.00 88.31 260 PRO A N 1
ATOM 2025 C CA . PRO A 1 260 ? -8.951 1.010 31.439 1.00 88.31 260 PRO A CA 1
ATOM 2026 C C . PRO A 1 260 ? -8.891 2.347 32.181 1.00 88.31 260 PRO A C 1
ATOM 2028 O O . PRO A 1 260 ? -8.722 2.349 33.396 1.00 88.31 260 PRO A O 1
ATOM 2031 N N . ASP A 1 261 ? -9.019 3.456 31.457 1.00 88.62 261 ASP A N 1
ATOM 2032 C CA . ASP A 1 261 ? -9.098 4.821 31.990 1.00 88.62 261 ASP A CA 1
ATOM 2033 C C . ASP A 1 261 ? -10.493 5.165 32.549 1.00 88.62 261 ASP A C 1
ATOM 2035 O O . ASP A 1 261 ? -10.680 6.240 33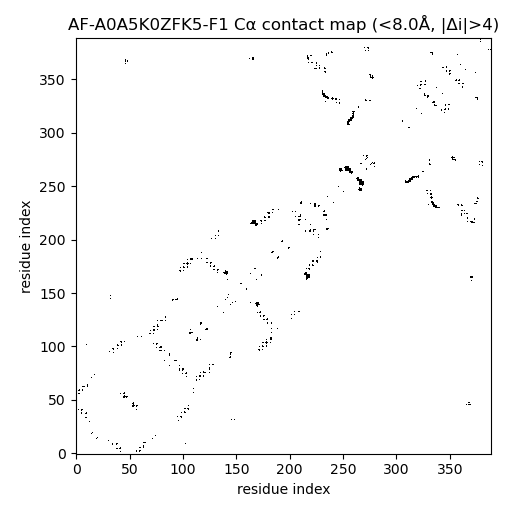.111 1.00 88.62 261 ASP A O 1
ATOM 2039 N N . GLY A 1 262 ? -11.459 4.246 32.441 1.00 86.25 262 GLY A N 1
ATOM 2040 C CA . GLY A 1 262 ? -12.836 4.430 32.895 1.00 86.25 262 GLY A CA 1
ATOM 2041 C C . GLY A 1 262 ? -13.763 5.035 31.841 1.00 86.25 262 GLY A C 1
ATOM 2042 O O . GLY A 1 262 ? -14.969 5.101 32.077 1.00 86.25 262 GLY A O 1
ATOM 2043 N N . GLU A 1 263 ? -13.247 5.426 30.672 1.00 91.12 263 GLU A N 1
ATOM 2044 C CA . GLU A 1 263 ? -14.082 5.903 29.574 1.00 91.12 263 GLU A CA 1
ATOM 2045 C C . GLU A 1 263 ? -14.888 4.762 28.937 1.00 91.12 263 GLU A C 1
ATOM 2047 O O . GLU A 1 263 ? -14.483 3.597 28.926 1.00 91.12 263 GLU A O 1
ATOM 2052 N N . TYR A 1 264 ? -16.031 5.105 28.344 1.00 89.31 264 TYR A N 1
ATOM 2053 C CA . TYR A 1 264 ? -16.877 4.153 27.630 1.00 89.31 264 TYR A CA 1
ATOM 2054 C C . TYR A 1 264 ? -16.871 4.432 26.130 1.00 89.31 264 TYR A C 1
ATOM 2056 O O . TYR A 1 264 ? -17.011 5.576 25.703 1.00 89.31 264 TYR A O 1
ATOM 2064 N N . LEU A 1 265 ? -16.784 3.366 25.333 1.00 90.69 265 LEU A N 1
ATOM 2065 C CA . LEU A 1 265 ? -17.059 3.406 23.898 1.00 90.69 265 LEU A CA 1
ATOM 2066 C C . LEU A 1 265 ? -18.404 2.751 23.618 1.00 90.69 265 LEU A C 1
ATOM 2068 O O . LEU A 1 265 ? -18.611 1.582 23.951 1.00 90.69 265 LEU A O 1
ATOM 2072 N N . GLN A 1 266 ? -19.300 3.495 22.981 1.00 90.44 266 GLN A N 1
ATOM 2073 C CA . GLN A 1 266 ? -20.589 2.978 22.530 1.00 90.44 266 GLN A CA 1
ATOM 2074 C C . GLN A 1 266 ? -20.441 2.342 21.146 1.00 90.44 266 GLN A C 1
ATOM 2076 O O . GLN A 1 266 ? -19.815 2.911 20.243 1.00 90.44 266 GLN A O 1
ATOM 2081 N N . ALA A 1 267 ? -20.992 1.141 20.989 1.00 89.81 267 ALA A N 1
ATOM 2082 C CA . ALA A 1 267 ? -20.856 0.348 19.781 1.00 89.81 267 ALA A CA 1
ATOM 2083 C C . ALA A 1 267 ? -22.128 -0.434 19.433 1.00 89.81 267 ALA A C 1
ATOM 2085 O O . ALA A 1 267 ? -22.994 -0.663 20.274 1.00 89.81 267 ALA A O 1
ATOM 2086 N N . HIS A 1 268 ? -22.185 -0.876 18.177 1.00 89.56 268 HIS A N 1
ATOM 2087 C CA . HIS A 1 268 ? -23.246 -1.690 17.609 1.00 89.56 268 HIS A CA 1
ATOM 2088 C C . HIS A 1 268 ? -22.732 -3.121 17.425 1.00 89.56 268 HIS A C 1
ATOM 2090 O O . HIS A 1 268 ? -21.789 -3.349 16.656 1.00 89.56 268 HIS A O 1
ATOM 2096 N N . LYS A 1 269 ? -23.344 -4.097 18.100 1.00 86.56 269 LYS A N 1
ATOM 2097 C CA . LYS A 1 269 ? -22.964 -5.515 18.027 1.00 86.56 269 LYS A CA 1
ATOM 2098 C C . LYS A 1 269 ? -23.001 -6.024 16.600 1.00 86.56 269 LYS A C 1
ATOM 2100 O O . LYS A 1 269 ? -22.083 -6.729 16.213 1.00 86.56 269 LYS A O 1
ATOM 2105 N N . VAL A 1 270 ? -23.986 -5.622 15.795 1.00 85.44 270 VAL A N 1
ATOM 2106 C CA . VAL A 1 270 ? -24.073 -6.033 14.382 1.00 85.44 270 VAL A CA 1
ATOM 2107 C C . VAL A 1 270 ? -22.820 -5.643 13.586 1.00 85.44 270 VAL A C 1
ATOM 2109 O O . VAL A 1 270 ? -22.296 -6.447 12.817 1.00 85.44 270 VAL A O 1
ATOM 2112 N N . ILE A 1 271 ? -22.270 -4.447 13.833 1.00 88.06 271 ILE A N 1
ATOM 2113 C CA . ILE A 1 271 ? -21.054 -3.978 13.161 1.00 88.06 271 ILE A CA 1
ATOM 2114 C C . ILE A 1 271 ? -19.854 -4.814 13.604 1.00 88.06 271 ILE A C 1
ATOM 2116 O O . ILE A 1 271 ? -19.065 -5.270 12.775 1.00 88.06 271 ILE A O 1
ATOM 2120 N N . LEU A 1 272 ? -19.720 -5.044 14.912 1.00 87.88 272 LEU A N 1
ATOM 2121 C CA . LEU A 1 272 ? -18.608 -5.830 15.439 1.00 87.88 272 LEU A CA 1
ATOM 2122 C C . LEU A 1 272 ? -18.708 -7.304 15.045 1.00 87.88 272 LEU A C 1
ATOM 2124 O O . LEU A 1 272 ? -17.694 -7.898 14.709 1.00 87.88 272 LEU A O 1
ATOM 2128 N N . ALA A 1 273 ? -19.904 -7.885 14.989 1.00 85.44 273 ALA A N 1
ATOM 2129 C CA . ALA A 1 273 ? -20.117 -9.260 14.549 1.00 85.44 273 ALA A CA 1
ATOM 2130 C C . ALA A 1 273 ? -19.659 -9.452 13.099 1.00 85.44 273 ALA A C 1
ATOM 2132 O O . ALA A 1 273 ? -18.976 -10.424 12.789 1.00 85.44 273 ALA A O 1
ATOM 2133 N N . ALA A 1 274 ? -19.968 -8.488 12.230 1.00 84.88 274 ALA A N 1
ATOM 2134 C CA . ALA A 1 274 ? -19.580 -8.536 10.826 1.00 84.88 274 ALA A CA 1
ATOM 2135 C C . ALA A 1 274 ? -18.074 -8.309 10.594 1.00 84.88 274 ALA A C 1
ATOM 2137 O O . ALA A 1 274 ? -17.513 -8.820 9.626 1.00 84.88 274 ALA A O 1
ATOM 2138 N N . ARG A 1 275 ? -17.408 -7.504 11.435 1.00 86.31 275 ARG A N 1
ATOM 2139 C CA . ARG A 1 275 ? -16.050 -6.991 11.146 1.00 86.31 275 ARG A CA 1
ATOM 2140 C C . ARG A 1 275 ? -14.967 -7.510 12.075 1.00 86.31 275 ARG A C 1
ATOM 2142 O O . ARG A 1 275 ? -13.831 -7.682 11.647 1.00 86.31 275 ARG A O 1
ATOM 2149 N N . CYS A 1 276 ? -15.299 -7.735 13.332 1.00 86.31 276 CYS A N 1
ATOM 2150 C CA . CYS A 1 276 ? -14.379 -8.129 14.392 1.00 86.31 276 CYS A CA 1
ATOM 2151 C C . CYS A 1 276 ? -15.115 -8.984 15.442 1.00 86.31 276 CYS A C 1
ATOM 2153 O O . CYS A 1 276 ? -15.169 -8.609 16.616 1.00 86.31 276 CYS A O 1
ATOM 2155 N N . PRO A 1 277 ? -15.666 -10.153 15.049 1.00 82.19 277 PRO A N 1
ATOM 2156 C CA . PRO A 1 277 ? -16.530 -10.963 15.913 1.00 82.19 277 PRO A CA 1
ATOM 2157 C C . PRO A 1 277 ? -15.844 -11.404 17.211 1.00 82.19 277 PRO A C 1
ATOM 2159 O O . PRO A 1 277 ? -16.505 -11.587 18.227 1.00 82.19 277 PRO A O 1
ATOM 2162 N N . LEU A 1 278 ? -14.511 -11.503 17.217 1.00 83.88 278 LEU A N 1
ATOM 2163 C CA . LEU A 1 278 ? -13.728 -11.833 18.411 1.00 83.88 278 LEU A CA 1
ATOM 2164 C C . LEU A 1 278 ? -13.813 -10.775 19.523 1.00 83.88 278 LEU A C 1
ATOM 2166 O O . LEU A 1 278 ? -13.527 -11.098 20.669 1.00 83.88 278 LEU A O 1
ATOM 2170 N N . LEU A 1 279 ? -14.233 -9.539 19.223 1.00 80.50 279 LEU A N 1
ATOM 2171 C CA . LEU A 1 279 ? -14.528 -8.535 20.254 1.00 80.50 279 LEU A CA 1
ATOM 2172 C C . LEU A 1 279 ? -15.852 -8.803 20.983 1.00 80.50 279 LEU A C 1
ATOM 2174 O O . LEU A 1 279 ? -16.081 -8.230 22.045 1.00 80.50 279 LEU A O 1
ATOM 2178 N N . LEU A 1 280 ? -16.726 -9.639 20.414 1.00 76.69 280 LEU A N 1
ATOM 2179 C CA . LEU A 1 280 ? -18.021 -9.989 20.998 1.00 76.69 280 LEU A CA 1
ATOM 2180 C C . LEU A 1 280 ? -17.996 -11.294 21.786 1.00 76.69 280 LEU A C 1
ATOM 2182 O O . LEU A 1 280 ? -18.911 -11.524 22.571 1.00 76.69 280 LEU A O 1
ATOM 2186 N N . VAL A 1 281 ? -16.988 -12.146 21.577 1.00 64.31 281 VAL A N 1
ATOM 2187 C CA . VAL A 1 281 ? -16.855 -13.406 22.310 1.00 64.31 281 VAL A CA 1
ATOM 2188 C C . VAL A 1 281 ? -16.367 -13.078 23.722 1.00 64.31 281 VAL A C 1
ATOM 2190 O O . VAL A 1 281 ? -15.233 -12.613 23.873 1.00 64.31 281 VAL A O 1
ATOM 2193 N N . PRO A 1 282 ? -17.170 -13.313 24.774 1.00 55.09 282 PRO A N 1
ATOM 2194 C CA . PRO A 1 282 ? -16.648 -13.276 26.127 1.00 55.09 282 PRO A CA 1
ATOM 2195 C C . PRO A 1 282 ? -15.614 -14.395 26.204 1.00 55.09 282 PRO A C 1
ATOM 2197 O O . PRO A 1 282 ? -15.953 -15.554 25.975 1.00 55.09 282 PRO A O 1
ATOM 2200 N N . THR A 1 283 ? -14.348 -14.079 26.478 1.00 45.56 283 THR A N 1
ATOM 2201 C CA . THR A 1 283 ? -13.363 -15.117 26.799 1.00 45.56 283 THR A CA 1
ATOM 2202 C C . THR A 1 283 ? -13.930 -15.947 27.945 1.00 45.56 283 THR A C 1
ATOM 2204 O O . THR A 1 283 ? -14.110 -15.428 29.048 1.00 45.56 283 THR A O 1
ATOM 2207 N N . GLU A 1 284 ? -14.281 -17.198 27.653 1.00 39.09 284 GLU A N 1
ATOM 2208 C CA . GLU A 1 284 ? -14.900 -18.154 28.566 1.00 39.09 284 GLU A CA 1
ATOM 2209 C C . GLU A 1 284 ? -13.953 -18.487 29.725 1.00 39.09 284 GLU A C 1
ATOM 2211 O O . GLU A 1 284 ? -13.280 -19.509 29.738 1.00 39.09 284 GLU A O 1
ATOM 2216 N N . THR A 1 285 ? -13.876 -17.606 30.718 1.00 35.56 285 THR A N 1
ATOM 2217 C CA . THR A 1 285 ? -13.314 -17.914 32.043 1.00 35.56 285 THR A CA 1
ATOM 2218 C C . THR A 1 285 ? -14.106 -17.284 33.190 1.00 35.56 285 THR A C 1
ATOM 2220 O O . THR A 1 285 ? -13.718 -17.419 34.345 1.00 35.56 285 THR A O 1
ATOM 2223 N N . ALA A 1 286 ? -15.260 -16.663 32.919 1.00 36.25 286 ALA A N 1
ATOM 2224 C CA . ALA A 1 286 ? -16.125 -16.080 33.951 1.00 36.25 286 ALA A CA 1
ATOM 2225 C C . ALA A 1 286 ? -17.427 -16.868 34.204 1.00 36.25 286 ALA A C 1
ATOM 2227 O O . ALA A 1 286 ? -18.356 -16.334 34.801 1.00 36.25 286 ALA A O 1
ATOM 2228 N N . SER A 1 287 ? -17.499 -18.140 33.795 1.00 33.91 287 SER A N 1
ATOM 2229 C CA . SER A 1 287 ? -18.574 -19.054 34.211 1.00 33.91 287 SER A CA 1
ATOM 2230 C C . SER A 1 287 ? -18.045 -20.070 35.224 1.00 33.91 287 SER A C 1
ATOM 2232 O O . SER A 1 287 ? -17.967 -21.269 34.983 1.00 33.91 287 SER A O 1
ATOM 2234 N N . GLY A 1 288 ? -17.627 -19.551 36.376 1.00 28.56 288 GLY A N 1
ATOM 2235 C CA . GLY A 1 288 ? -17.611 -20.297 37.625 1.00 28.56 288 GLY A CA 1
ATOM 2236 C C . GLY A 1 288 ? -18.854 -19.887 38.394 1.00 28.56 288 GLY A C 1
ATOM 2237 O O . GLY A 1 288 ? -18.800 -18.989 39.229 1.00 28.56 288 GLY A O 1
ATOM 2238 N N . SER A 1 289 ? -19.996 -20.481 38.056 1.00 34.28 289 SER A N 1
ATOM 2239 C CA . SER A 1 289 ? -21.236 -20.283 38.791 1.00 34.28 289 SER A CA 1
ATOM 2240 C C . SER A 1 289 ? -21.031 -20.672 40.256 1.00 34.28 289 SER A C 1
ATOM 2242 O O . SER A 1 289 ? -21.027 -21.853 40.589 1.00 34.28 289 SER A O 1
ATOM 2244 N N . ASN A 1 290 ? -20.910 -19.685 41.139 1.00 28.30 290 ASN A N 1
ATOM 2245 C CA . ASN A 1 290 ? -21.326 -19.836 42.522 1.00 28.30 290 ASN A CA 1
ATOM 2246 C C . ASN A 1 290 ? -22.089 -18.591 42.961 1.00 28.30 290 ASN A C 1
ATOM 2248 O O . ASN A 1 290 ? -21.622 -17.458 42.890 1.00 28.30 290 ASN A O 1
ATOM 2252 N N . LYS A 1 291 ? -23.332 -18.865 43.344 1.00 38.97 291 LYS A N 1
ATOM 2253 C CA . LYS A 1 291 ? -24.362 -17.932 43.772 1.00 38.97 291 LYS A CA 1
ATOM 2254 C C . LYS A 1 291 ? -23.915 -17.100 44.976 1.00 38.97 291 LYS A C 1
ATOM 2256 O O . LYS A 1 291 ? -23.228 -17.596 45.861 1.00 38.97 291 LYS A O 1
ATOM 2261 N N . SER A 1 292 ? -24.528 -15.920 45.063 1.00 38.34 292 SER A N 1
ATOM 2262 C CA . SER A 1 292 ? -24.774 -15.146 46.283 1.00 38.34 292 SER A CA 1
ATOM 2263 C C . SER A 1 292 ? -23.555 -14.515 46.957 1.00 38.34 292 SER A C 1
ATOM 2265 O O . SER A 1 292 ? -22.849 -15.148 47.736 1.00 38.34 292 SER A O 1
ATOM 2267 N N . ARG A 1 293 ? -23.431 -13.196 46.792 1.00 28.89 293 ARG A N 1
ATOM 2268 C CA . ARG A 1 293 ? -23.302 -12.279 47.932 1.00 28.89 293 ARG A CA 1
ATOM 2269 C C . ARG A 1 293 ? -23.727 -10.878 47.508 1.00 28.89 293 ARG A C 1
ATOM 2271 O O . ARG A 1 293 ? -23.133 -10.286 46.615 1.00 28.89 293 ARG A O 1
ATOM 2278 N N . ARG A 1 294 ? -24.783 -10.380 48.160 1.00 39.00 294 ARG A N 1
ATOM 2279 C CA . ARG A 1 294 ? -25.148 -8.960 48.207 1.00 39.00 294 ARG A CA 1
ATOM 2280 C C . ARG A 1 294 ? -23.890 -8.145 48.513 1.00 39.00 294 ARG A C 1
ATOM 2282 O O . ARG A 1 294 ? -23.301 -8.336 49.573 1.00 39.00 294 ARG A O 1
ATOM 2289 N N . ALA A 1 295 ? -23.536 -7.232 47.620 1.00 32.09 295 ALA A N 1
ATOM 2290 C CA . ALA A 1 295 ? -22.697 -6.092 47.943 1.00 32.09 295 ALA A CA 1
ATOM 2291 C C . ALA A 1 295 ? -23.561 -4.846 47.743 1.00 32.09 295 ALA A C 1
ATOM 2293 O O . ALA A 1 295 ? -23.843 -4.437 46.622 1.00 32.09 295 ALA A O 1
ATOM 2294 N N . SER A 1 296 ? -24.051 -4.311 48.856 1.00 41.41 296 SER A N 1
ATOM 2295 C CA . SER A 1 296 ? -24.530 -2.940 48.945 1.00 41.41 296 SER A CA 1
ATOM 2296 C C . SER A 1 296 ? -23.325 -2.006 48.859 1.00 41.41 296 SER A C 1
ATOM 2298 O O . SER A 1 296 ? -22.401 -2.175 49.654 1.00 41.41 296 SER A O 1
ATOM 2300 N N . CYS A 1 297 ? -23.343 -1.063 47.918 1.00 33.72 297 CYS A N 1
ATOM 2301 C CA . CYS A 1 297 ? -23.014 0.355 48.113 1.00 33.72 297 CYS A CA 1
ATOM 2302 C C . CYS A 1 297 ? -22.814 1.048 46.756 1.00 33.72 297 CYS A C 1
ATOM 2304 O O . CYS A 1 297 ? -21.909 0.691 46.010 1.00 33.72 297 CYS A O 1
ATOM 2306 N N . ALA A 1 298 ? -23.658 2.061 46.536 1.00 40.91 298 ALA A N 1
ATOM 2307 C CA . ALA A 1 298 ? -23.458 3.271 45.740 1.00 40.91 298 ALA A CA 1
ATOM 2308 C C . ALA A 1 298 ? -22.928 3.114 44.308 1.00 40.91 298 ALA A C 1
ATOM 2310 O O . ALA A 1 298 ? -21.724 3.217 44.100 1.00 40.91 298 ALA A O 1
ATOM 2311 N N . ASP A 1 299 ? -23.846 2.991 43.342 1.00 44.25 299 ASP A N 1
ATOM 2312 C CA . ASP A 1 299 ? -23.817 3.826 42.131 1.00 44.25 299 ASP A CA 1
ATOM 2313 C C . ASP A 1 299 ? -25.177 3.729 41.393 1.00 44.25 299 ASP A C 1
ATOM 2315 O O . ASP A 1 299 ? -25.401 2.833 40.575 1.00 44.25 299 ASP A O 1
ATOM 2319 N N . GLU A 1 300 ? -26.136 4.597 41.739 1.00 44.97 300 GLU A N 1
ATOM 2320 C CA . GLU A 1 300 ? -27.482 4.610 41.125 1.00 44.97 300 GLU A CA 1
ATOM 2321 C C . GLU A 1 300 ? -27.425 4.911 39.610 1.00 44.97 300 GLU A C 1
ATOM 2323 O O . GLU A 1 300 ? -28.261 4.419 38.845 1.00 44.97 300 GLU A O 1
ATOM 2328 N N . ASP A 1 301 ? -26.378 5.608 39.151 1.00 50.03 301 ASP A N 1
ATOM 2329 C CA . ASP A 1 301 ? -26.120 5.857 37.729 1.00 50.03 301 ASP A CA 1
ATOM 2330 C C . ASP A 1 301 ? -25.741 4.565 36.986 1.00 50.03 301 ASP A C 1
ATOM 2332 O O . ASP A 1 301 ? -26.093 4.367 35.821 1.00 50.03 301 ASP A O 1
ATOM 2336 N N . LEU A 1 302 ? -25.067 3.631 37.658 1.00 46.38 302 LEU A N 1
ATOM 2337 C CA . LEU A 1 302 ? -24.579 2.383 37.071 1.00 46.38 302 LEU A CA 1
ATOM 2338 C C . LEU A 1 302 ? -25.723 1.364 36.904 1.00 46.38 302 LEU A C 1
ATOM 2340 O O . LEU A 1 302 ? -25.765 0.664 35.887 1.00 46.38 302 LEU A O 1
ATOM 2344 N N . GLU A 1 303 ? -26.704 1.341 37.816 1.00 44.25 303 GLU A N 1
ATOM 2345 C CA . GLU A 1 303 ? -27.937 0.544 37.676 1.00 44.25 303 GLU A CA 1
ATOM 2346 C C . GLU A 1 303 ? -28.866 1.074 36.564 1.00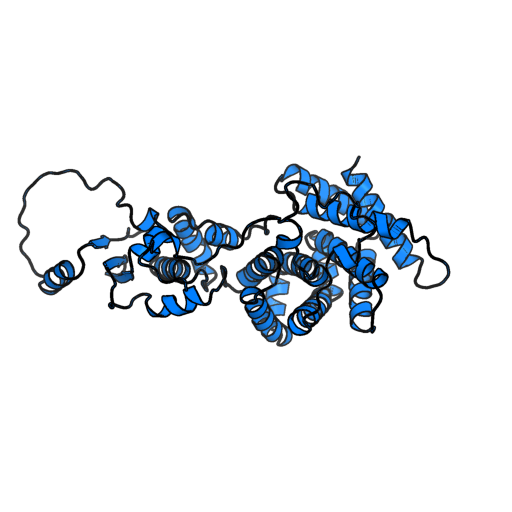 44.25 303 GLU A C 1
ATOM 2348 O O . GLU A 1 303 ? -29.380 0.284 35.760 1.00 44.25 303 GLU A O 1
ATOM 2353 N N . GLN A 1 304 ? -29.031 2.398 36.423 1.00 44.88 304 GLN A N 1
ATOM 2354 C CA . GLN A 1 304 ? -29.786 2.987 35.300 1.00 44.88 304 GLN A CA 1
ATOM 2355 C C . GLN A 1 304 ? -29.085 2.791 33.945 1.00 44.88 304 GLN A C 1
ATOM 2357 O O . GLN A 1 304 ? -29.722 2.570 32.914 1.00 44.88 304 GLN A O 1
ATOM 2362 N N . LEU A 1 305 ? -27.754 2.801 33.923 1.00 43.72 305 LEU A N 1
ATOM 2363 C CA . LEU A 1 305 ? -26.975 2.537 32.716 1.00 43.72 305 LEU A CA 1
ATOM 2364 C C . LEU A 1 305 ? -27.017 1.051 32.304 1.00 43.72 305 LEU A C 1
ATOM 2366 O O . LEU A 1 305 ? -27.063 0.745 31.106 1.00 43.72 305 LEU A O 1
ATOM 2370 N N . CYS A 1 306 ? -27.011 0.118 33.260 1.00 45.00 306 CYS A N 1
ATOM 2371 C CA . CYS A 1 306 ? -27.123 -1.324 32.993 1.00 45.00 306 CYS A CA 1
ATOM 2372 C C . CYS A 1 306 ? -28.511 -1.734 32.478 1.00 45.00 306 CYS A C 1
ATOM 2374 O O . CYS A 1 306 ? -28.624 -2.690 31.715 1.00 45.00 306 CYS A O 1
ATOM 2376 N N . THR A 1 307 ? -29.564 -0.999 32.839 1.00 47.41 307 THR A N 1
ATOM 2377 C CA . THR A 1 307 ? -30.927 -1.272 32.352 1.00 47.41 307 THR A CA 1
ATOM 2378 C C . THR A 1 307 ? -31.146 -0.825 30.901 1.00 47.41 307 THR A C 1
ATOM 2380 O O . THR A 1 307 ? -31.929 -1.457 30.194 1.00 47.41 307 THR A O 1
ATOM 2383 N N . LYS A 1 308 ? -30.413 0.190 30.409 1.00 49.09 308 LYS A N 1
ATOM 2384 C CA . LYS A 1 308 ? -30.465 0.639 28.999 1.00 49.09 308 LYS A CA 1
ATOM 2385 C C . LYS A 1 308 ? -29.557 -0.171 28.060 1.00 49.09 308 LYS A C 1
ATOM 2387 O O . LYS A 1 308 ? -29.884 -0.348 26.890 1.00 49.09 308 LYS A O 1
ATOM 2392 N N . PHE A 1 309 ? -28.434 -0.686 28.565 1.00 53.53 309 PHE A N 1
ATOM 2393 C CA . PHE A 1 309 ? -27.467 -1.478 27.800 1.00 53.53 309 PHE A CA 1
ATOM 2394 C C . PHE A 1 309 ? -27.265 -2.839 28.454 1.00 53.53 309 PHE A C 1
ATOM 2396 O O . PHE A 1 309 ? -26.510 -2.952 29.417 1.00 53.53 309 PHE A O 1
ATOM 2403 N N . SER A 1 310 ? -27.868 -3.884 27.888 1.00 56.94 310 SER A N 1
ATOM 2404 C CA . SER A 1 310 ? -27.778 -5.239 28.445 1.00 56.94 310 SER A CA 1
ATOM 2405 C C . SER A 1 310 ? -26.354 -5.813 28.487 1.00 56.94 310 SER A C 1
ATOM 2407 O O . SER A 1 310 ? -26.109 -6.745 29.247 1.00 56.94 310 SER A O 1
ATOM 2409 N N . ASN A 1 311 ? -25.399 -5.250 27.729 1.00 70.50 311 ASN A N 1
ATOM 2410 C CA . ASN A 1 311 ? -24.026 -5.753 27.644 1.00 70.50 311 ASN A CA 1
ATOM 2411 C C . ASN A 1 311 ? -22.995 -4.619 27.816 1.00 70.50 311 ASN A C 1
ATOM 2413 O O . ASN A 1 311 ? -22.682 -3.899 26.864 1.00 70.50 311 ASN A O 1
ATOM 2417 N N . VAL A 1 312 ? -22.423 -4.493 29.016 1.00 82.19 312 VAL A N 1
ATOM 2418 C CA . VAL A 1 312 ? -21.181 -3.738 29.256 1.00 82.19 312 VAL A CA 1
ATOM 2419 C C . VAL A 1 312 ? -20.019 -4.729 29.290 1.00 82.19 312 VAL A C 1
ATOM 2421 O O . VAL A 1 312 ? -20.039 -5.681 30.065 1.00 82.19 312 VAL A O 1
ATOM 2424 N N . VAL A 1 313 ? -18.998 -4.516 28.460 1.00 84.56 313 VAL A N 1
ATOM 2425 C CA . VAL A 1 313 ? -17.790 -5.351 28.414 1.00 84.56 313 VAL A CA 1
ATOM 2426 C C . VAL A 1 313 ? -16.614 -4.543 28.936 1.00 84.56 313 VAL A C 1
ATOM 2428 O O . VAL A 1 313 ? -16.222 -3.535 28.348 1.00 84.56 313 VAL A O 1
ATOM 2431 N N . ARG A 1 314 ? -16.031 -4.995 30.047 1.00 87.44 314 ARG A N 1
ATOM 2432 C CA . ARG A 1 314 ? -14.833 -4.377 30.613 1.00 87.44 314 ARG A CA 1
ATOM 2433 C C . ARG A 1 314 ? -13.588 -4.900 29.916 1.00 87.44 314 ARG A C 1
ATOM 2435 O O . ARG A 1 314 ? -13.312 -6.098 29.942 1.00 87.44 314 ARG A O 1
ATOM 2442 N N . LEU A 1 315 ? -12.825 -3.996 29.313 1.00 87.62 315 LEU A N 1
ATOM 2443 C CA . LEU A 1 315 ? -11.577 -4.343 28.651 1.00 87.62 315 LEU A CA 1
ATOM 2444 C C . LEU A 1 315 ? -10.461 -4.555 29.680 1.00 87.62 315 LEU A C 1
ATOM 2446 O O . LEU A 1 315 ? -10.444 -3.960 30.759 1.00 87.62 315 LEU A O 1
ATOM 2450 N N . SER A 1 316 ? -9.510 -5.426 29.338 1.00 86.19 316 SER A N 1
ATOM 2451 C CA . SER A 1 316 ? -8.324 -5.663 30.164 1.00 86.19 316 SER A CA 1
ATOM 2452 C C . SER A 1 316 ? -7.520 -4.374 30.341 1.00 86.19 316 SER A C 1
ATOM 2454 O O . SER A 1 316 ? -7.353 -3.616 29.387 1.00 86.19 316 SER A O 1
ATOM 2456 N N . SER A 1 317 ? -6.916 -4.182 31.518 1.00 87.00 317 SER A N 1
ATOM 2457 C CA . SER A 1 317 ? -5.999 -3.065 31.800 1.00 87.00 317 SER A CA 1
ATOM 2458 C C . SER A 1 317 ? -4.789 -2.995 30.860 1.00 87.00 317 SER A C 1
ATOM 2460 O O . SER A 1 317 ? -4.134 -1.963 30.773 1.00 87.00 317 SER A O 1
ATOM 2462 N N . ARG A 1 318 ? -4.497 -4.079 30.130 1.00 86.94 318 ARG A N 1
ATOM 2463 C CA . ARG A 1 318 ? -3.432 -4.142 29.118 1.00 86.94 318 ARG A CA 1
ATOM 2464 C C . ARG A 1 318 ? -3.826 -3.522 27.772 1.00 86.94 318 ARG A C 1
ATOM 2466 O O . ARG A 1 318 ? -2.973 -3.386 26.897 1.00 86.94 318 ARG A O 1
ATOM 2473 N N . VAL A 1 319 ? -5.103 -3.202 27.560 1.00 87.88 319 VAL A N 1
ATOM 2474 C CA . VAL A 1 319 ? -5.594 -2.623 26.304 1.00 87.88 319 VAL A CA 1
ATOM 2475 C C . VAL A 1 319 ? -5.330 -1.121 26.296 1.00 87.88 319 VAL A C 1
ATOM 2477 O O . VAL A 1 319 ? -5.862 -0.383 27.114 1.00 87.88 319 VAL A O 1
ATOM 2480 N N . HIS A 1 320 ? -4.553 -0.640 25.330 1.00 89.31 320 HIS A N 1
ATOM 2481 C CA . HIS A 1 320 ? -4.313 0.793 25.181 1.00 89.31 320 HIS A CA 1
ATOM 2482 C C . HIS A 1 320 ? -5.579 1.505 24.670 1.00 89.31 320 HIS A C 1
ATOM 2484 O O . HIS A 1 320 ? -6.000 1.264 23.535 1.00 89.31 320 HIS A O 1
ATOM 2490 N N . GLY A 1 321 ? -6.157 2.412 25.468 1.00 90.94 321 GLY A N 1
ATOM 2491 C CA . GLY A 1 321 ? -7.440 3.070 25.173 1.00 90.94 321 GLY A CA 1
ATOM 2492 C C . GLY A 1 321 ? -7.477 3.771 23.809 1.00 90.94 321 GLY A C 1
ATOM 2493 O O . GLY A 1 321 ? -8.353 3.494 22.990 1.00 90.94 321 GLY A O 1
ATOM 2494 N N . CYS A 1 322 ? -6.453 4.577 23.496 1.00 92.06 322 CYS A N 1
ATOM 2495 C CA . CYS A 1 322 ? -6.314 5.216 22.176 1.00 92.06 322 CYS A CA 1
ATOM 2496 C C . CYS A 1 322 ? -6.304 4.196 21.018 1.00 92.06 322 CYS A C 1
ATOM 2498 O O . CYS A 1 322 ? -6.999 4.372 20.019 1.00 92.06 322 CYS A O 1
ATOM 2500 N N . CYS A 1 323 ? -5.593 3.073 21.165 1.00 95.00 323 CYS A N 1
ATOM 2501 C CA . CYS A 1 323 ? -5.544 2.052 20.119 1.00 95.00 323 CYS A CA 1
ATOM 2502 C C . CYS A 1 323 ? -6.885 1.328 19.970 1.00 95.00 323 CYS A C 1
ATOM 2504 O O . CYS A 1 323 ? -7.246 0.968 18.855 1.00 95.00 323 CYS A O 1
ATOM 2506 N N . MET A 1 324 ? -7.641 1.142 21.056 1.00 94.62 324 MET A N 1
ATOM 2507 C CA . MET A 1 324 ? -8.998 0.601 20.973 1.00 94.62 324 MET A CA 1
ATOM 2508 C C . MET A 1 324 ? -9.927 1.557 20.214 1.00 94.62 324 MET A C 1
ATOM 2510 O O . MET A 1 324 ? -10.639 1.116 19.318 1.00 94.62 324 MET A O 1
ATOM 2514 N N . LYS A 1 325 ? -9.859 2.870 20.473 1.00 94.62 325 LYS A N 1
ATOM 2515 C CA . LYS A 1 325 ? -10.610 3.877 19.698 1.00 94.62 325 LYS A CA 1
ATOM 2516 C C . LYS A 1 325 ? -10.293 3.788 18.200 1.00 94.62 325 LYS A C 1
ATOM 2518 O O . LYS A 1 325 ? -11.206 3.746 17.382 1.00 94.62 325 LYS A O 1
ATOM 2523 N N . LYS A 1 326 ? -9.011 3.665 17.841 1.00 96.06 326 LYS A N 1
ATOM 2524 C CA . LYS A 1 326 ? -8.560 3.500 16.446 1.00 96.06 326 LYS A CA 1
ATOM 2525 C C . LYS A 1 326 ? -8.992 2.169 15.822 1.00 96.06 326 LYS A C 1
ATOM 2527 O O . LYS A 1 326 ? -9.389 2.129 14.661 1.00 96.06 326 LYS A O 1
ATOM 2532 N N . LEU A 1 327 ? -8.968 1.079 16.586 1.00 95.62 327 LEU A N 1
ATOM 2533 C CA . LEU A 1 327 ? -9.483 -0.220 16.149 1.00 95.62 327 LEU A CA 1
ATOM 2534 C C . LEU A 1 327 ? -10.985 -0.144 15.832 1.00 95.62 327 LEU A C 1
ATOM 2536 O O . LEU A 1 327 ? -11.424 -0.650 14.801 1.00 95.62 327 LEU A O 1
ATOM 2540 N N . MET A 1 328 ? -11.752 0.514 16.704 1.00 93.88 328 MET A N 1
ATOM 2541 C CA . MET A 1 328 ? -13.187 0.729 16.533 1.00 93.88 328 MET A CA 1
ATOM 2542 C C . MET A 1 328 ? -13.480 1.631 15.337 1.00 93.88 328 MET A C 1
ATOM 2544 O O . MET A 1 328 ? -14.361 1.311 14.544 1.00 93.88 328 MET A O 1
ATOM 2548 N N . GLU A 1 329 ? -12.700 2.698 15.147 1.00 94.69 329 GLU A N 1
ATOM 2549 C CA . GLU A 1 329 ? -12.777 3.518 13.940 1.00 94.69 329 GLU A CA 1
ATOM 2550 C C . GLU A 1 329 ? -12.605 2.650 12.690 1.00 94.69 329 GLU A C 1
ATOM 2552 O O . GLU A 1 329 ? -13.497 2.618 11.846 1.00 94.69 329 GLU A O 1
ATOM 2557 N N . PHE A 1 330 ? -11.537 1.852 12.616 1.00 94.69 330 PHE A N 1
ATOM 2558 C CA . PHE A 1 330 ? -11.304 0.964 11.478 1.00 94.69 330 PHE A CA 1
ATOM 2559 C C . PHE A 1 330 ? -12.431 -0.058 11.269 1.00 94.69 330 PHE A C 1
ATOM 2561 O O . PHE A 1 330 ? -12.799 -0.341 10.128 1.00 94.69 330 PHE A O 1
ATOM 2568 N N . ALA A 1 331 ? -12.985 -0.628 12.343 1.00 92.31 331 ALA A N 1
ATOM 2569 C CA . ALA A 1 331 ? -14.090 -1.579 12.246 1.00 92.31 331 ALA A CA 1
ATOM 2570 C C . ALA A 1 331 ? -15.328 -0.950 11.583 1.00 92.31 331 ALA A C 1
ATOM 2572 O O . ALA A 1 331 ? -15.989 -1.609 10.781 1.00 92.31 331 ALA A O 1
ATOM 2573 N N . TYR A 1 332 ? -15.600 0.326 11.866 1.00 91.69 332 TYR A N 1
ATOM 2574 C CA . TYR A 1 332 ? -16.747 1.061 11.326 1.00 91.69 332 TYR A CA 1
ATOM 2575 C C . TYR A 1 332 ? -16.525 1.549 9.897 1.00 91.69 332 TYR A C 1
ATOM 2577 O O . TYR A 1 332 ? -17.469 1.612 9.113 1.00 91.69 332 TYR A O 1
ATOM 2585 N N . THR A 1 333 ? -15.297 1.936 9.559 1.00 91.12 333 THR A N 1
ATOM 2586 C CA . THR A 1 333 ? -15.028 2.713 8.341 1.00 91.12 333 THR A CA 1
ATOM 2587 C C . THR A 1 333 ? -14.255 1.942 7.278 1.00 91.12 333 THR A C 1
ATOM 2589 O O . THR A 1 333 ? -14.297 2.313 6.104 1.00 91.12 333 THR A O 1
ATOM 2592 N N . GLY A 1 334 ? -13.525 0.899 7.684 1.00 91.94 334 GLY A N 1
ATOM 2593 C CA . GLY A 1 334 ? -12.497 0.247 6.877 1.00 91.94 334 GLY A CA 1
ATOM 2594 C C . GLY A 1 334 ? -11.202 1.054 6.734 1.00 91.94 334 GLY A C 1
ATOM 2595 O O . GLY A 1 334 ? -10.316 0.612 6.005 1.00 91.94 334 GLY A O 1
ATOM 2596 N N . PHE A 1 335 ? -11.074 2.208 7.403 1.00 93.62 335 PHE A N 1
ATOM 2597 C CA . PHE A 1 335 ? -9.959 3.147 7.253 1.00 93.62 335 PHE A CA 1
ATOM 2598 C C . PHE A 1 335 ? -9.653 3.927 8.543 1.00 93.62 335 PHE A C 1
ATOM 2600 O O . PHE A 1 335 ? -10.562 4.437 9.195 1.00 93.62 335 PHE A O 1
ATOM 2607 N N . VAL A 1 336 ? -8.378 4.070 8.904 1.00 95.50 336 VAL A N 1
ATOM 2608 C CA . VAL A 1 336 ? -7.966 4.751 10.139 1.00 95.50 336 VAL A CA 1
ATOM 2609 C C . VAL A 1 336 ? -6.640 5.492 9.983 1.00 95.50 336 VAL A C 1
ATOM 2611 O O . VAL A 1 336 ? -5.715 4.998 9.340 1.00 95.50 336 VAL A O 1
ATOM 2614 N N . GLU A 1 337 ? -6.541 6.651 10.628 1.00 95.25 337 GLU A N 1
ATOM 2615 C CA . GLU A 1 337 ? -5.296 7.405 10.800 1.00 95.25 337 GLU A CA 1
ATOM 2616 C C . GLU A 1 337 ? -4.663 7.097 12.157 1.00 95.25 337 GLU A C 1
ATOM 2618 O O . GLU A 1 337 ? -5.343 7.130 13.185 1.00 95.25 337 GLU A O 1
ATOM 2623 N N . VAL A 1 338 ? -3.374 6.772 12.176 1.00 95.06 338 VAL A N 1
ATOM 2624 C CA . VAL A 1 338 ? -2.672 6.257 13.354 1.00 95.06 338 VAL A CA 1
ATOM 2625 C C . VAL A 1 338 ? -1.291 6.885 13.444 1.00 95.06 338 VAL A C 1
ATOM 2627 O O . VAL A 1 338 ? -0.470 6.726 12.538 1.00 95.06 338 VAL A O 1
ATOM 2630 N N . ASP A 1 339 ? -1.018 7.523 14.579 1.00 91.81 339 ASP A N 1
ATOM 2631 C CA . ASP A 1 339 ? 0.312 8.040 14.884 1.00 91.81 339 ASP A CA 1
ATOM 2632 C C . ASP A 1 339 ? 1.321 6.903 15.028 1.00 91.81 339 ASP A C 1
ATOM 2634 O O . ASP A 1 339 ? 0.997 5.799 15.483 1.00 91.81 339 ASP A O 1
ATOM 2638 N N . HIS A 1 340 ? 2.573 7.192 14.685 1.00 87.12 340 HIS A N 1
ATOM 2639 C CA . HIS A 1 340 ? 3.642 6.198 14.645 1.00 87.12 340 HIS A CA 1
ATOM 2640 C C . HIS A 1 340 ? 3.802 5.432 15.976 1.00 87.12 340 HIS A C 1
ATOM 2642 O O . HIS A 1 340 ? 3.979 4.210 15.976 1.00 87.12 340 HIS A O 1
ATOM 2648 N N . ASP A 1 341 ? 3.633 6.115 17.111 1.00 92.38 341 ASP A N 1
ATOM 2649 C CA . ASP A 1 341 ? 3.783 5.539 18.456 1.00 92.38 341 ASP A CA 1
ATOM 2650 C C . ASP A 1 341 ? 2.714 4.484 18.789 1.00 92.38 341 ASP A C 1
ATOM 2652 O O . ASP A 1 341 ? 2.942 3.548 19.565 1.00 92.38 341 ASP A O 1
ATOM 2656 N N . HIS A 1 342 ? 1.554 4.564 18.135 1.00 93.94 342 HIS A N 1
ATOM 2657 C CA . HIS A 1 342 ? 0.423 3.668 18.363 1.00 93.94 342 HIS A CA 1
ATOM 2658 C C . HIS A 1 342 ? 0.424 2.438 17.439 1.00 93.94 342 HIS A C 1
ATOM 2660 O O . HIS A 1 342 ? -0.272 1.458 17.719 1.00 93.94 342 HIS A O 1
ATOM 2666 N N . VAL A 1 343 ? 1.238 2.422 16.375 1.00 94.38 343 VAL A N 1
ATOM 2667 C CA . VAL A 1 343 ? 1.248 1.357 15.349 1.00 94.38 343 VAL A CA 1
ATOM 2668 C C . VAL A 1 343 ? 1.497 -0.032 15.946 1.00 94.38 343 VAL A C 1
ATOM 2670 O O . VAL A 1 343 ? 0.798 -0.992 15.605 1.00 94.38 343 VAL A O 1
ATOM 2673 N N . LYS A 1 344 ? 2.469 -0.167 16.860 1.00 94.69 344 LYS A N 1
ATOM 2674 C CA . LYS A 1 344 ? 2.815 -1.464 17.477 1.00 94.69 344 LYS A CA 1
ATOM 2675 C C . LYS A 1 344 ? 1.658 -2.024 18.307 1.00 94.69 344 LYS A C 1
ATOM 2677 O O . LYS A 1 344 ? 1.312 -3.196 18.160 1.00 94.69 344 LYS A O 1
ATOM 2682 N N . HIS A 1 345 ? 1.051 -1.184 19.140 1.00 94.88 345 HIS A N 1
ATOM 2683 C CA . HIS A 1 345 ? -0.060 -1.561 20.009 1.00 94.88 345 HIS A CA 1
ATOM 2684 C C . HIS A 1 345 ? -1.323 -1.873 19.198 1.00 94.88 345 HIS A C 1
ATOM 2686 O O . HIS A 1 345 ? -1.941 -2.922 19.395 1.00 94.88 345 HIS A O 1
ATOM 2692 N N . LEU A 1 346 ? -1.654 -1.036 18.210 1.00 96.81 346 LEU A N 1
ATOM 2693 C CA . LEU A 1 346 ? -2.793 -1.270 17.326 1.00 96.81 346 LEU A CA 1
ATOM 2694 C C . LEU A 1 346 ? -2.639 -2.564 16.519 1.00 96.81 346 LEU A C 1
ATOM 2696 O O . LEU A 1 346 ? -3.604 -3.304 16.359 1.00 96.81 346 LEU A O 1
ATOM 2700 N N . LYS A 1 347 ? -1.427 -2.896 16.062 1.00 96.94 347 LYS A N 1
ATOM 2701 C CA . LYS A 1 347 ? -1.159 -4.151 15.342 1.00 96.94 347 LYS A CA 1
ATOM 2702 C C . LYS A 1 347 ? -1.459 -5.386 16.189 1.00 96.94 347 LYS A C 1
ATOM 2704 O O . LYS A 1 347 ? -1.931 -6.386 15.651 1.00 96.94 347 LYS A O 1
ATOM 2709 N N . ILE A 1 348 ? -1.168 -5.341 17.489 1.00 94.50 348 ILE A N 1
ATOM 2710 C CA . ILE A 1 348 ? -1.496 -6.435 18.413 1.00 94.50 348 ILE A CA 1
ATOM 2711 C C . ILE A 1 348 ? -3.018 -6.574 18.517 1.00 94.50 348 ILE A C 1
ATOM 2713 O O . ILE A 1 348 ? -3.537 -7.670 18.316 1.00 94.50 348 ILE A O 1
ATOM 2717 N N . LEU A 1 349 ? -3.737 -5.468 18.734 1.00 94.25 349 LEU A N 1
ATOM 2718 C CA . LEU A 1 349 ? -5.202 -5.481 18.815 1.00 94.25 349 LEU A CA 1
ATOM 2719 C C . LEU A 1 349 ? -5.859 -5.951 17.510 1.00 94.25 349 LEU A C 1
ATOM 2721 O O . LEU A 1 349 ? -6.776 -6.769 17.545 1.00 94.25 349 LEU A O 1
ATOM 2725 N N . ALA A 1 350 ? -5.357 -5.502 16.358 1.00 95.25 350 ALA A N 1
ATOM 2726 C CA . ALA A 1 350 ? -5.848 -5.911 15.045 1.00 95.25 350 ALA A CA 1
ATOM 2727 C C . ALA A 1 350 ? -5.712 -7.426 14.829 1.00 95.25 350 ALA A C 1
ATOM 2729 O O . ALA A 1 350 ? -6.644 -8.055 14.329 1.00 95.25 350 ALA A O 1
ATOM 2730 N N . LYS A 1 351 ? -4.594 -8.028 15.262 1.00 94.19 351 LYS A N 1
ATOM 2731 C CA . LYS A 1 351 ? -4.397 -9.486 15.218 1.00 94.19 351 LYS A CA 1
ATOM 2732 C C . LYS A 1 351 ? -5.386 -10.225 16.109 1.00 94.19 351 LYS A C 1
ATOM 2734 O O . LYS A 1 351 ? -6.010 -11.173 15.649 1.00 94.19 351 LYS A O 1
ATOM 2739 N N . LEU A 1 352 ? -5.529 -9.781 17.359 1.00 90.44 352 LEU A N 1
ATOM 2740 C CA . LEU A 1 352 ? -6.451 -10.386 18.326 1.00 90.44 352 LEU A CA 1
ATOM 2741 C C . LEU A 1 352 ? -7.914 -10.268 17.881 1.00 90.44 352 LEU A C 1
ATOM 2743 O O . LEU A 1 352 ? -8.721 -11.129 18.199 1.00 90.44 352 LEU A O 1
ATOM 2747 N N . SER A 1 353 ? -8.231 -9.239 17.095 1.00 90.00 353 SER A N 1
ATOM 2748 C CA . SER A 1 353 ? -9.572 -8.992 16.552 1.00 90.00 353 SER A CA 1
ATOM 2749 C C . SER A 1 353 ? -9.794 -9.610 15.167 1.00 90.00 353 SER A C 1
ATOM 2751 O O . SER A 1 353 ? -10.825 -9.362 14.548 1.00 90.00 353 SER A O 1
ATOM 2753 N N . ASN A 1 354 ? -8.825 -10.382 14.657 1.00 90.06 354 ASN A N 1
ATOM 2754 C CA . ASN A 1 354 ? -8.827 -10.986 13.320 1.00 90.06 354 ASN A CA 1
ATOM 2755 C C . ASN A 1 354 ? -9.012 -9.984 12.154 1.00 90.06 354 ASN A C 1
ATOM 2757 O O . ASN A 1 354 ? -9.493 -10.332 11.077 1.00 90.06 354 ASN A O 1
ATOM 2761 N N . LEU A 1 355 ? -8.577 -8.733 12.325 1.00 92.00 355 LEU A N 1
ATOM 2762 C CA . LEU A 1 355 ? -8.580 -7.717 11.270 1.00 92.00 355 LEU A CA 1
ATOM 2763 C C . LEU A 1 355 ? -7.343 -7.891 10.377 1.00 92.00 355 LEU A C 1
ATOM 2765 O O . LEU A 1 355 ? -6.330 -7.199 10.529 1.00 92.00 355 LEU A O 1
ATOM 2769 N N . GLN A 1 356 ? -7.411 -8.848 9.449 1.00 91.62 356 GLN A N 1
ATOM 2770 C CA . GLN A 1 356 ? -6.274 -9.257 8.612 1.00 91.62 356 GLN A CA 1
ATOM 2771 C C . GLN A 1 356 ? -5.721 -8.117 7.744 1.00 91.62 356 GLN A C 1
ATOM 2773 O O . GLN A 1 356 ? -4.506 -7.923 7.701 1.00 91.62 356 GLN A O 1
ATOM 2778 N N . THR A 1 357 ? -6.587 -7.314 7.117 1.00 92.75 357 THR A N 1
ATOM 2779 C CA . THR A 1 357 ? -6.177 -6.167 6.286 1.00 92.75 357 THR A CA 1
ATOM 2780 C C . THR A 1 357 ? -5.404 -5.125 7.086 1.00 92.75 357 THR A C 1
ATOM 2782 O O . THR A 1 357 ? -4.305 -4.729 6.695 1.00 92.75 357 THR A O 1
ATOM 2785 N N . LEU A 1 358 ? -5.931 -4.724 8.247 1.00 95.38 358 LEU A N 1
ATOM 2786 C CA . LEU A 1 358 ? -5.262 -3.764 9.124 1.00 95.38 358 LEU A CA 1
ATOM 2787 C C . LEU A 1 358 ? -3.932 -4.332 9.640 1.00 95.38 358 LEU A C 1
ATOM 2789 O O . LEU A 1 358 ? -2.900 -3.669 9.577 1.00 95.38 358 LEU A O 1
ATOM 2793 N N . THR A 1 359 ? -3.929 -5.598 10.069 1.00 95.56 359 THR A N 1
ATOM 2794 C CA . THR A 1 359 ? -2.717 -6.311 10.501 1.00 95.56 359 THR A CA 1
ATOM 2795 C C . THR A 1 359 ? -1.648 -6.331 9.410 1.00 95.56 359 THR A C 1
ATOM 2797 O O . THR A 1 359 ? -0.458 -6.176 9.698 1.00 95.56 359 THR A O 1
ATOM 2800 N N . PHE A 1 360 ? -2.052 -6.552 8.161 1.00 94.19 360 PHE A N 1
ATOM 2801 C CA . PHE A 1 360 ? -1.163 -6.601 7.012 1.00 94.19 360 PHE A CA 1
ATOM 2802 C C . PHE A 1 360 ? -0.510 -5.241 6.745 1.00 94.19 360 PHE A C 1
ATOM 2804 O O . PHE A 1 360 ? 0.721 -5.175 6.672 1.00 94.19 360 PHE A O 1
ATOM 2811 N N . LEU A 1 361 ? -1.305 -4.167 6.689 1.00 94.75 361 LEU A N 1
ATOM 2812 C CA . LEU A 1 361 ? -0.811 -2.810 6.437 1.00 94.75 361 LEU A CA 1
ATOM 2813 C C . LEU A 1 361 ? 0.080 -2.304 7.583 1.00 94.75 361 LEU A C 1
ATOM 2815 O O . LEU A 1 361 ? 1.186 -1.830 7.329 1.00 94.75 361 LEU A O 1
ATOM 2819 N N . LEU A 1 362 ? -0.316 -2.521 8.845 1.00 95.38 362 LEU A N 1
ATOM 2820 C CA . LEU A 1 362 ? 0.503 -2.200 10.029 1.00 95.38 362 LEU A CA 1
ATOM 2821 C C . LEU A 1 362 ? 1.779 -3.051 10.127 1.00 95.38 362 LEU A C 1
ATOM 2823 O O . LEU A 1 362 ? 2.712 -2.723 10.857 1.00 95.38 362 LEU A O 1
ATOM 2827 N N . SER A 1 363 ? 1.838 -4.188 9.429 1.00 92.50 363 SER A N 1
ATOM 2828 C CA . SER A 1 363 ? 3.064 -4.986 9.329 1.00 92.50 363 SER A CA 1
ATOM 2829 C C . SER A 1 363 ? 4.024 -4.474 8.263 1.00 92.50 363 SER A C 1
ATOM 2831 O O . SER A 1 363 ? 5.120 -5.017 8.164 1.00 92.50 363 SER A O 1
ATOM 2833 N N . GLY A 1 364 ? 3.606 -3.503 7.451 1.00 88.94 364 GLY A N 1
ATOM 2834 C CA . GLY A 1 364 ? 4.380 -3.003 6.326 1.00 88.94 364 GLY A CA 1
ATOM 2835 C C . GLY A 1 364 ? 4.708 -4.044 5.266 1.00 88.94 364 GLY A C 1
ATOM 2836 O O . GLY A 1 364 ? 5.695 -3.910 4.546 1.00 88.94 364 GLY A O 1
ATOM 2837 N N . LYS A 1 365 ? 3.898 -5.102 5.177 1.00 87.94 365 LYS A N 1
ATOM 2838 C CA . LYS A 1 365 ? 4.080 -6.146 4.169 1.00 87.94 365 LYS A CA 1
ATOM 2839 C C . LYS A 1 365 ? 3.773 -5.580 2.783 1.00 87.94 365 LYS A C 1
ATOM 2841 O O . LYS A 1 365 ? 2.856 -4.772 2.633 1.00 87.94 365 LYS A O 1
ATOM 2846 N N . ARG A 1 366 ? 4.531 -6.022 1.777 1.00 86.88 366 ARG A N 1
ATOM 2847 C CA . ARG A 1 366 ? 4.246 -5.713 0.369 1.00 86.88 366 ARG A CA 1
ATOM 2848 C C . ARG A 1 366 ? 2.889 -6.275 -0.040 1.00 86.88 366 ARG A C 1
ATOM 2850 O O . ARG A 1 366 ? 2.617 -7.412 0.362 1.00 86.88 366 ARG A O 1
ATOM 2857 N N . PRO A 1 367 ? 2.099 -5.547 -0.854 1.00 89.31 367 PRO A N 1
ATOM 2858 C CA . PRO A 1 367 ? 0.907 -6.080 -1.500 1.00 89.31 367 PRO A CA 1
ATOM 2859 C C . PRO A 1 367 ? 1.162 -7.450 -2.124 1.00 89.31 367 PRO A C 1
ATOM 2861 O O . PRO A 1 367 ? 2.166 -7.657 -2.804 1.00 89.31 367 PRO A O 1
ATOM 2864 N N . LYS A 1 368 ? 0.256 -8.396 -1.875 1.00 86.31 368 LYS A N 1
ATOM 2865 C CA . LYS A 1 368 ? 0.302 -9.712 -2.512 1.00 86.31 368 LYS A CA 1
ATOM 2866 C C . LYS A 1 368 ? -0.512 -9.656 -3.796 1.00 86.31 368 LYS A C 1
ATOM 2868 O O . LYS A 1 368 ? -1.684 -9.278 -3.745 1.00 86.31 368 LYS A O 1
ATOM 2873 N N . TRP A 1 369 ? 0.096 -10.060 -4.906 1.00 85.06 369 TRP A N 1
ATOM 2874 C CA . TRP A 1 369 ? -0.566 -10.092 -6.209 1.00 85.06 369 TRP A CA 1
ATOM 2875 C C . TRP A 1 369 ? -1.870 -10.892 -6.161 1.00 85.06 369 TRP A C 1
ATOM 2877 O O . TRP A 1 369 ? -1.914 -11.963 -5.557 1.00 85.06 369 TRP A O 1
ATOM 2887 N N . GLY A 1 370 ? -2.923 -10.362 -6.784 1.00 82.50 370 GLY A N 1
ATOM 2888 C CA . GLY A 1 370 ? -4.237 -11.006 -6.841 1.00 82.50 370 GLY A CA 1
ATOM 2889 C C . GLY A 1 370 ? -5.027 -11.012 -5.526 1.00 82.50 370 GLY A C 1
ATOM 2890 O O . GLY A 1 370 ? -6.014 -11.733 -5.424 1.00 82.50 370 GLY A O 1
ATOM 2891 N N . SER A 1 371 ? -4.624 -10.246 -4.507 1.00 84.94 371 SER A N 1
ATOM 2892 C CA . SER A 1 371 ? -5.439 -10.119 -3.288 1.00 84.94 371 SER A CA 1
ATOM 2893 C C . SER A 1 371 ? -6.783 -9.445 -3.590 1.00 84.94 371 SER A C 1
ATOM 2895 O O . SER A 1 371 ? -6.888 -8.609 -4.473 1.00 84.94 371 SER A O 1
ATOM 2897 N N . ALA A 1 372 ? -7.838 -9.737 -2.839 1.00 84.12 372 ALA A N 1
ATOM 2898 C CA . ALA A 1 372 ? -9.036 -8.899 -2.905 1.00 84.12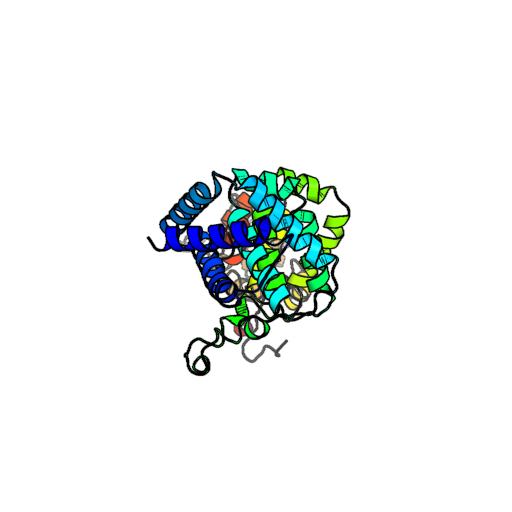 372 ALA A CA 1
ATOM 2899 C C . ALA A 1 372 ? -8.828 -7.624 -2.071 1.00 84.12 372 ALA A C 1
ATOM 2901 O O . ALA A 1 372 ? -8.089 -7.636 -1.082 1.00 84.12 372 ALA A O 1
ATOM 2902 N N . VAL A 1 373 ? -9.468 -6.517 -2.445 1.00 84.56 373 VAL A N 1
ATOM 2903 C CA . VAL A 1 373 ? -9.574 -5.342 -1.565 1.00 84.56 373 VAL A CA 1
ATOM 2904 C C . VAL A 1 373 ? -10.655 -5.611 -0.529 1.00 84.56 373 VAL A C 1
ATOM 2906 O O . VAL A 1 373 ? -11.732 -6.107 -0.852 1.00 84.56 373 VAL A O 1
ATOM 2909 N N . ALA A 1 374 ? -10.358 -5.312 0.734 1.00 80.12 374 ALA A N 1
ATOM 2910 C CA . ALA A 1 374 ? -11.327 -5.511 1.799 1.00 80.12 374 ALA A CA 1
ATOM 2911 C C . ALA A 1 374 ? -12.427 -4.455 1.699 1.00 80.12 374 ALA A C 1
ATOM 2913 O O . ALA A 1 374 ? -12.179 -3.271 1.920 1.00 80.12 374 ALA A O 1
ATOM 2914 N N . THR A 1 375 ? -13.646 -4.893 1.410 1.00 74.31 375 THR A N 1
ATOM 2915 C CA . THR A 1 375 ? -14.820 -4.027 1.407 1.00 74.31 375 THR A CA 1
ATOM 2916 C C . THR A 1 375 ? -15.354 -3.847 2.829 1.00 74.31 375 THR A C 1
ATOM 2918 O O . THR A 1 375 ? -15.266 -4.732 3.691 1.00 74.31 375 THR A O 1
ATOM 2921 N N . CYS A 1 376 ? -15.871 -2.650 3.099 1.00 77.44 376 CYS A N 1
ATOM 2922 C CA . CYS A 1 376 ? -16.677 -2.362 4.278 1.00 77.44 376 CYS A CA 1
ATOM 2923 C C . CYS A 1 376 ? -18.141 -2.583 3.882 1.00 77.44 376 CYS A C 1
ATOM 2925 O O . CYS A 1 376 ? -18.832 -1.648 3.482 1.00 77.44 376 CYS A O 1
ATOM 2927 N N . ASP A 1 377 ? -18.551 -3.851 3.898 1.00 74.25 377 ASP A N 1
ATOM 2928 C CA . ASP A 1 377 ? -19.893 -4.297 3.537 1.00 74.25 377 ASP A CA 1
ATOM 2929 C C . ASP A 1 377 ? -20.507 -5.074 4.709 1.00 74.25 377 ASP A C 1
ATOM 2931 O O . ASP A 1 377 ? -19.856 -5.934 5.305 1.00 74.25 377 ASP A O 1
ATOM 2935 N N . PHE A 1 378 ? -21.747 -4.727 5.046 1.00 74.69 378 PHE A N 1
ATOM 2936 C CA . PHE A 1 378 ? -22.5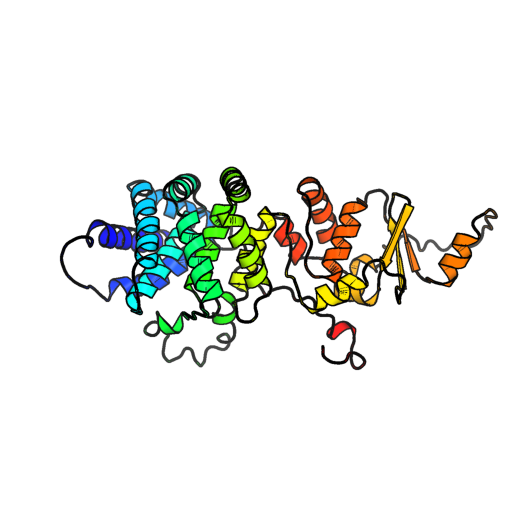42 -5.340 6.110 1.00 74.69 378 PHE A CA 1
ATOM 2937 C C . PHE A 1 378 ? -23.807 -6.003 5.561 1.00 74.69 378 PHE A C 1
ATOM 2939 O O . PHE A 1 378 ? -24.631 -6.461 6.346 1.00 74.69 378 PHE A O 1
ATOM 2946 N N . SER A 1 379 ? -23.970 -6.074 4.236 1.00 70.12 379 SER A N 1
ATOM 2947 C CA . SER A 1 379 ? -25.158 -6.639 3.586 1.00 70.12 379 SER A CA 1
ATOM 2948 C C . SER A 1 379 ? -25.447 -8.061 4.074 1.00 70.12 379 SER A C 1
ATOM 2950 O O . SER A 1 379 ? -26.589 -8.395 4.367 1.00 70.12 379 SER A O 1
ATOM 2952 N N . SER A 1 380 ? -24.404 -8.875 4.268 1.00 66.12 380 SER A N 1
ATOM 2953 C CA . SER A 1 380 ? -24.527 -10.232 4.814 1.00 66.12 380 SER A CA 1
ATOM 2954 C C . SER A 1 380 ? -24.989 -10.280 6.274 1.00 66.12 380 SER A C 1
ATOM 2956 O O . SER A 1 380 ? -25.610 -11.256 6.673 1.00 66.12 380 SER A O 1
ATOM 2958 N N . ALA A 1 381 ? -24.710 -9.244 7.068 1.00 66.88 381 ALA A N 1
ATOM 2959 C CA . ALA A 1 381 ? -25.116 -9.155 8.471 1.00 66.88 381 ALA A CA 1
ATOM 2960 C C . ALA A 1 381 ? -26.524 -8.563 8.658 1.00 66.88 381 ALA A C 1
ATOM 2962 O O . ALA A 1 381 ? -27.046 -8.579 9.770 1.00 66.88 381 ALA A O 1
ATOM 2963 N N . LEU A 1 382 ? -27.120 -8.015 7.594 1.00 63.62 382 LEU A N 1
ATOM 2964 C CA . LEU A 1 382 ? -28.430 -7.363 7.630 1.00 63.62 382 LEU A CA 1
ATOM 2965 C C . LEU A 1 382 ? -29.574 -8.243 7.081 1.00 63.62 382 LEU A C 1
ATOM 2967 O O . LEU A 1 382 ? -30.731 -7.862 7.252 1.00 63.62 382 LEU A O 1
ATOM 2971 N N . GLU A 1 383 ? -29.267 -9.401 6.473 1.00 59.75 383 GLU A N 1
ATOM 2972 C CA . GLU A 1 383 ? -30.214 -10.348 5.838 1.00 59.75 383 GLU A CA 1
ATOM 2973 C C . GLU A 1 383 ? -31.376 -9.649 5.078 1.00 59.75 383 GLU A C 1
ATOM 2975 O O . GLU A 1 383 ? -31.239 -8.519 4.615 1.00 59.75 383 GLU A O 1
ATOM 2980 N N . SER A 1 384 ? -32.534 -10.295 4.890 1.00 49.00 384 SER A N 1
ATOM 2981 C CA . SER A 1 384 ? -33.688 -9.774 4.126 1.00 49.00 384 SER A CA 1
ATOM 2982 C C . SER A 1 384 ? -34.348 -8.508 4.704 1.00 49.00 384 SER A C 1
ATOM 2984 O O . SER A 1 384 ? -35.291 -7.990 4.108 1.00 49.00 384 SER A O 1
ATOM 2986 N N . ALA A 1 385 ? -33.882 -8.011 5.855 1.00 51.75 385 ALA A N 1
ATOM 2987 C CA . ALA A 1 385 ? -34.278 -6.724 6.433 1.00 51.75 385 ALA A CA 1
ATOM 2988 C C . ALA A 1 385 ? -33.363 -5.565 5.983 1.00 51.75 385 ALA A C 1
ATOM 2990 O O . ALA A 1 385 ? -33.708 -4.394 6.158 1.00 51.75 385 ALA A O 1
ATOM 2991 N N . GLY A 1 386 ? -32.203 -5.874 5.398 1.00 44.53 386 GLY A N 1
ATOM 2992 C CA . GLY A 1 386 ? -31.290 -4.906 4.812 1.00 44.53 386 GLY A CA 1
ATOM 2993 C C . GLY A 1 386 ? -31.742 -4.513 3.413 1.00 44.53 386 GLY A C 1
ATOM 2994 O O . GLY A 1 386 ? -31.599 -5.284 2.466 1.00 44.53 386 GLY A O 1
ATOM 2995 N N . HIS A 1 387 ? -32.256 -3.294 3.252 1.00 38.56 387 HIS A N 1
ATOM 2996 C CA . HIS A 1 387 ? -32.346 -2.703 1.920 1.00 38.56 387 HIS A CA 1
ATOM 2997 C C . HIS A 1 387 ? -30.950 -2.709 1.265 1.00 38.56 387 HIS A C 1
ATOM 2999 O O . HIS A 1 387 ? -29.979 -2.350 1.937 1.00 38.56 387 HIS A O 1
ATOM 3005 N N . PRO A 1 388 ? -30.824 -3.089 -0.021 1.00 41.91 388 PRO A N 1
ATOM 3006 C CA . PRO A 1 388 ? -29.562 -2.938 -0.739 1.00 41.91 388 PRO A CA 1
ATOM 3007 C C . PRO A 1 388 ? -29.147 -1.457 -0.717 1.00 41.91 388 PRO A C 1
ATOM 3009 O O . PRO A 1 388 ? -29.969 -0.584 -1.010 1.00 41.91 388 PRO A O 1
ATOM 3012 N N . PHE A 1 389 ? -27.902 -1.180 -0.316 1.00 44.34 389 PHE A N 1
ATOM 3013 C CA . PHE A 1 389 ? -27.357 0.177 -0.151 1.00 44.34 389 PHE A CA 1
ATOM 3014 C C . PHE A 1 389 ? -26.613 0.708 -1.373 1.00 44.34 389 PHE A C 1
ATOM 3016 O O . PHE A 1 389 ? -25.867 -0.072 -2.008 1.00 44.34 389 PHE A O 1
#

Foldseek 3Di:
DLLLVLLCLLLVCLCCCLVPPVDDDDDPVVSLLVLLVSLVVLLCQCLDPPPVSNVVSLVSNCVSLVPPVLVSLLSLQVLLVVVLVDPDDDLSSVSVLLSSLSVLLSCCQPVVCVVSNVVSVVLVSLLSQLVCCLPVVDFQAPCSNNVVVPPPCLVPDPPNPFQCQACFRHVSNLSSLSNNLSSLVDLVVVVVLVPDPSNVVVLVSLLCQLADPRGRQSSNQSSQLNCVSVQKAFGFYPQLVVQLVVWQPPVQFQEWEQALVRDITTHHQLLCCVQQVLVVDDPPPPPPDDDDDDDDDDDPVVVVVCVSHVYYHYDDNLQDPVLVSQLSSCSRGRMGGHDPVCLVRNLVVCVSRVVVRRVCSSVSHHDDGSDGGDDSDSDVSCPPVDDDD

Secondary structure (DSSP, 8-state):
-HHHHHHHHHHHHHHHHHHHSSSS----HHHHHHHHHHHHHHHHHHT-S-HHHHHHHHHHHHHHHTTTHHHHHHHHHHHHHHHHHS----HHHHHHHHHHHHHHHHHTT-HHHHHHHHHTTHHHHHHHHHHHHHHS-----HHHHSTTTS-TTGGG-TTGGGHHHHH-S-HHHHHHHHHHHHHTT-HHHHHHHHH-HHHHHHHHHHHHHHH-TTS-HHHHHHHHHHHGGGTEEE---HHHHHHHTTTT-STT--EEEEPTTS-EEEE-HHHHHHH-GGGTS--S---------------HHHHHHHHH-S-EEEPPTTS-HHHHHHHHHHHHHSEEE--GGGHHHHHHHHHHTT-HHHHHHHTT----TTPPP-----HHHHGGGS---

InterPro domains:
  IPR000210 BTB/POZ domain [PF00651] (245-352)
  IPR000210 BTB/POZ domain [PS50097] (253-340)
  IPR011333 SKP1/BTB/POZ domain superfamily [G3DSA:3.30.710.10] (227-365)
  IPR011333 SKP1/BTB/POZ domain superfamily [SSF54695] (231-360)
  IPR044953 BTB/POZ domain-containing protein At1g04390-like [PTHR35918] (21-389)

Radius of gyration: 25.71 Å; Cα contacts (8 Å, |Δi|>4): 475; chains: 1; bounding box: 63×42×86 Å